Protein AF-A0A950Y5W7-F1 (afdb_monomer)

Sequence (518 aa):
MTQTESRRSWIEQNQEYLLAEFARLRHLLSSDVAADLQDAGSVRAAMDAPPAIDQIAAIFGLSDFERELLLLCAGVEMDSALAQLSSDAQRSPKRTCATFGLAIACLADAHWSALTPSRPLRRFCLIDVELGQPLTSAPLRIDERILHYLAGINLVDARLDRFLRRAYVPAFAAEEHKRTSLEIADVLQRCPEEPPLVHLCGNDPEGREDVATFIADSIDKRLFVLRSEDVPAPGPEFERFVIMCEREMLLFSGALLIQCGLEDVNAPVRRMAERLPGVVFLGASEPVKFDRAFLRFDVNKPAAAEQKRLWEEALGPSSGTLNGTLEALAQHFRFSARTIFATGMSAGAVAGEQRVRELWTACRSLARPKLENLAQRIVPRADWSDLVLPDAQLETLRQLTSQVRHRMRVYDTWGFAAKGQRGLGVSALFAGDSGTGKTLAAEVIARDLDLDMYRIDLSSVVSKFIGETEKNLRRVFDAAEEGGVVLLFDEADALFGKRSEVKDSHDRYANIEVSYLL

pLDDT: mean 85.23, std 14.02, range [33.75, 98.25]

Foldseek 3Di:
DDDPPPDDDLLVLLQVLLVLLLLVLLCLLPVPDDPPHPDSVVSQVPHPDGHLLVLVCVLQVNDPLLSNLLSLQLSLVVPVSSLCSCCVSVVHRVGSADALLSSQVRPPPDDPCSPDCPHRCNVLVQWDWAPDDDRRPTGIHGDPQSSCSSSVNNDQPPVCPVFKDWDDADPWAFPVLLVLLVVLLVQCVVPQQFGAEEEEAADDLPSLSNSLNSSQVSVVATEIEGELVNQDDDDPVNSNVLSSQLNSVSSGSHEYEHGYDADDRDPSNLVSSQPHGGHYYYYYHDDDDHPTGYDYDYGYQDALVRQLVLLCVLLDPQCVLCSLLSSVLSLQAGDGSVLSNVLNPVLNPDDDPVSSVSSVVSRLVVLDFPLPVQWDWDQQDAAPVNDDDPPVVVVVLVVLLVCSSCLCCVCPVVVVCVVDVPDSDRDDDDDDDPPNCSVVSLSNSCVVSVAIEIEGDPVVLDDPDPPSNLVSVCSVVVSCSNNSHHYHYDPCCQQQPDQDDDPDPVSVSSVVSNVSVD

Mean predicted aligned error: 10.18 Å

Nearest PDB structures (foldseek):
  6pek-assembly1_E  TM=7.280E-01  e=1.478E-03  Homo sapiens
  5ln3-assembly1_H  TM=6.001E-01  e=1.076E-03  Homo sapiens
  6hec-assembly1_I  TM=5.083E-01  e=9.397E-04  Archaeoglobus fulgidus DSM 4304
  8xqx-assembly1_C  TM=3.797E-01  e=3.031E-04  Chlamydomonas reinhardtii
  5ln3-assembly1_M  TM=5.423E-01  e=7.538E-03  Homo sapiens

Secondary structure (DSSP, 8-state):
---------HHHHHHHHHHHHHHHHHHHH-TTS------HHHHHHT-SS--HHHHHHHHHT--HHHHHHHHHHHHHHH-HHHHHHHHHHTT-TT--SEEHHHHHHHSTT--GGGGSTTSHHHHTTSEEEPTTS-TTTSEEEE-HHHHHHHTT-----HHHHTTEEEP---SS--HHHHHHHHHHHHHHHH-SSSPPEEEEESS-HHHHHHHHHHHHHHTT-EEEEEEGGGSPPTTHHHHHHHHHHHHHHHHSSEEEEEE--SSPPPHHHHHHHHH--SEEEEEESS----SS-EEEEE-PPPPHHHHHHHHHHHHGGGGGG-HHHHHHHHHH----HHHHHHHHHHGGG--THHHHHHHHHHHHHHS----TTTEEEE-----TTT----HHHHHHHHHHHHHHHTHHIIIIIT--GGG-SS--S------SSTTSSHHHHHHHHHHHTT--EEEE-HHHHS-SSTTHHHHHHHHHHHHHHHHTPEEE-TTGGGTS-------SHHHHHHHHHTTT--

Solvent-accessible surface area (backbone atoms only — not comparable to full-atom values): 29289 Å² total; per-residue (Å²): 137,89,83,80,78,80,80,75,52,71,50,58,55,30,45,54,34,50,52,24,47,42,50,52,53,39,39,69,62,34,85,85,56,77,81,87,62,62,52,41,67,62,50,55,72,70,46,98,62,82,41,48,64,57,46,51,22,63,74,58,66,48,51,71,39,51,42,51,48,51,49,48,25,42,29,28,77,75,32,70,65,42,10,49,41,43,7,59,70,66,75,34,96,85,43,49,50,34,28,51,44,56,44,54,74,69,46,65,83,59,60,83,62,54,76,34,69,84,28,54,44,40,46,52,54,46,35,49,73,49,83,95,50,60,70,49,72,15,46,37,39,51,26,68,62,53,50,35,34,50,66,59,47,85,68,79,52,74,91,46,52,88,52,46,45,78,63,71,74,68,94,61,70,53,66,69,44,55,52,54,16,53,58,52,35,59,56,43,70,75,30,74,90,70,35,51,37,36,36,35,23,28,81,14,68,66,49,37,50,48,25,52,29,48,25,23,53,77,69,76,23,49,29,31,37,32,49,53,87,72,54,54,66,88,50,74,66,26,54,52,50,49,35,51,52,38,44,48,46,70,77,36,76,40,27,40,34,41,38,40,61,88,59,81,87,49,70,56,58,53,54,45,66,69,65,48,66,57,48,36,35,40,31,28,44,62,93,80,88,72,96,56,70,64,47,79,46,82,31,55,48,59,54,47,73,56,38,31,52,49,45,37,60,39,40,42,89,65,27,82,87,34,59,74,56,41,52,48,47,29,69,42,41,61,52,39,50,60,57,43,38,58,52,31,54,70,53,66,85,53,70,70,71,62,31,53,54,50,48,52,51,52,49,52,64,70,28,57,58,86,46,82,79,38,40,47,80,45,82,57,82,45,46,77,88,74,59,88,67,60,68,71,59,52,51,50,54,51,49,54,52,49,51,65,76,43,40,59,54,49,32,57,78,65,44,50,44,82,78,49,87,77,76,86,69,90,84,84,87,83,85,77,66,91,88,75,46,59,69,53,53,53,26,23,51,26,44,75,70,72,35,59,30,30,39,47,34,64,76,63,32,58,54,99,49,90,66,50,28,58,53,43,50,49,54,54,51,56,38,33,64,33,23,40,46,44,80,39,69,72,74,45,64,81,62,67,53,78,82,62,84,71,84,49,78,68,48,52,53,60,52,54,61,47,64,76,82,109

Radius of gyration: 32.51 Å; Cα contacts (8 Å, |Δi|>4): 720; chains: 1; bounding box: 76×82×86 Å

Structure (mmCIF, N/CA/C/O backbone):
data_AF-A0A950Y5W7-F1
#
_entry.id   AF-A0A950Y5W7-F1
#
loop_
_atom_site.group_PDB
_atom_site.id
_atom_site.type_symbol
_atom_site.label_atom_id
_atom_site.label_alt_id
_atom_site.label_comp_id
_atom_site.label_asym_id
_atom_site.label_entity_id
_atom_site.label_seq_id
_atom_site.pdbx_PDB_ins_code
_atom_site.Cartn_x
_atom_site.Cartn_y
_atom_site.Cartn_z
_atom_site.occupancy
_atom_site.B_iso_or_equiv
_atom_site.auth_seq_id
_atom_site.auth_comp_id
_atom_site.auth_asym_id
_atom_site.auth_atom_id
_atom_site.pdbx_PDB_model_num
ATOM 1 N N . MET A 1 1 ? 25.037 -44.811 -20.186 1.00 34.22 1 MET A N 1
ATOM 2 C CA . MET A 1 1 ? 24.999 -43.724 -21.182 1.00 34.22 1 MET A CA 1
ATOM 3 C C . MET A 1 1 ? 24.360 -42.528 -20.515 1.00 34.22 1 MET A C 1
ATOM 5 O O . MET A 1 1 ? 23.209 -42.586 -20.116 1.00 34.22 1 MET A O 1
ATOM 9 N N . THR A 1 2 ? 25.202 -41.540 -20.264 1.00 34.84 2 THR A N 1
ATOM 10 C CA . THR A 1 2 ? 24.980 -40.262 -19.590 1.00 34.84 2 THR A CA 1
ATOM 11 C C . THR A 1 2 ? 24.225 -39.288 -20.489 1.00 34.84 2 THR A C 1
ATOM 13 O O . THR A 1 2 ? 24.731 -38.981 -21.560 1.00 34.84 2 THR A O 1
ATOM 16 N N . GLN A 1 3 ? 23.090 -38.762 -20.031 1.00 33.75 3 GLN A N 1
ATOM 17 C CA . GLN A 1 3 ? 22.538 -37.475 -20.470 1.00 33.75 3 GLN A CA 1
ATOM 18 C C . GLN A 1 3 ? 21.740 -36.883 -19.302 1.00 33.75 3 GLN A C 1
ATOM 20 O O . GLN A 1 3 ? 20.530 -37.043 -19.191 1.00 33.75 3 GLN A O 1
ATOM 25 N N . THR A 1 4 ? 22.460 -36.231 -18.394 1.00 35.94 4 THR A N 1
ATOM 26 C CA . THR A 1 4 ? 21.892 -35.191 -17.536 1.00 35.94 4 THR A CA 1
ATOM 27 C C . THR A 1 4 ? 22.502 -33.897 -18.054 1.00 35.94 4 THR A C 1
ATOM 29 O O . THR A 1 4 ? 23.553 -33.468 -17.584 1.00 35.94 4 THR A O 1
ATOM 32 N N . GLU A 1 5 ? 21.931 -33.346 -19.125 1.00 41.50 5 GLU A N 1
ATOM 33 C CA . GLU A 1 5 ? 22.276 -31.996 -19.566 1.00 41.50 5 GLU A CA 1
ATOM 34 C C . GLU A 1 5 ? 21.903 -31.033 -18.435 1.00 41.50 5 GLU A C 1
ATOM 36 O O . GLU A 1 5 ? 20.742 -30.916 -18.042 1.00 41.50 5 GLU A O 1
ATOM 41 N N . SER A 1 6 ? 22.919 -30.397 -17.854 1.00 46.12 6 SER A N 1
ATOM 42 C CA . SER A 1 6 ? 22.760 -29.327 -16.876 1.00 46.12 6 SER A CA 1
ATOM 43 C C . SER A 1 6 ? 22.034 -28.168 -17.556 1.00 46.12 6 SER A C 1
ATOM 45 O O . SER A 1 6 ? 22.635 -27.437 -18.342 1.00 46.12 6 SER A O 1
ATOM 47 N N . ARG A 1 7 ? 20.731 -28.023 -17.299 1.00 54.97 7 ARG A N 1
ATOM 48 C CA . ARG A 1 7 ? 19.906 -26.948 -17.860 1.00 54.97 7 ARG A CA 1
ATOM 49 C C . ARG A 1 7 ? 20.434 -25.611 -17.324 1.00 54.97 7 ARG A C 1
ATOM 51 O O . ARG A 1 7 ? 20.326 -25.354 -16.127 1.00 54.97 7 ARG A O 1
ATOM 58 N N . ARG A 1 8 ? 21.069 -24.809 -18.187 1.00 73.75 8 ARG A N 1
ATOM 59 C CA . ARG A 1 8 ? 21.625 -23.487 -17.836 1.00 73.75 8 ARG A CA 1
ATOM 60 C C . ARG A 1 8 ? 20.525 -22.574 -17.307 1.00 73.75 8 ARG A C 1
ATOM 62 O O . ARG A 1 8 ? 19.410 -22.600 -17.831 1.00 73.75 8 ARG A O 1
ATOM 69 N N . SER A 1 9 ? 20.835 -21.760 -16.302 1.00 88.44 9 SER A N 1
ATOM 70 C CA . SER A 1 9 ? 19.876 -20.781 -15.786 1.00 88.44 9 SER A CA 1
ATOM 71 C C . SER A 1 9 ? 19.613 -19.683 -16.824 1.00 88.44 9 SER A C 1
ATOM 73 O O . SER A 1 9 ? 20.486 -19.359 -17.629 1.00 88.44 9 SER A O 1
ATOM 75 N N . TRP A 1 10 ? 18.425 -19.068 -16.800 1.00 92.38 10 TRP A N 1
ATOM 76 C CA . TRP A 1 10 ? 18.116 -17.943 -17.696 1.00 92.38 10 TRP A CA 1
ATOM 77 C C . TRP A 1 10 ? 19.123 -16.789 -17.551 1.00 92.38 10 TRP A C 1
ATOM 79 O O . TRP A 1 10 ? 19.454 -16.140 -18.536 1.00 92.38 10 TRP A O 1
ATOM 89 N N . ILE A 1 11 ? 19.654 -16.564 -16.342 1.00 91.88 11 ILE A N 1
ATOM 90 C CA . ILE A 1 11 ? 20.643 -15.509 -16.073 1.00 91.88 11 ILE A CA 1
ATOM 91 C C . ILE A 1 11 ? 21.934 -15.761 -16.859 1.00 91.88 11 ILE A C 1
ATOM 93 O O . ILE A 1 11 ? 22.434 -14.843 -17.502 1.00 91.88 11 ILE A O 1
ATOM 97 N N . GLU A 1 12 ? 22.442 -16.996 -16.855 1.00 91.94 12 GLU A N 1
ATOM 98 C CA . GLU A 1 12 ? 23.641 -17.370 -17.620 1.00 91.94 12 GLU A CA 1
ATOM 99 C C . GLU A 1 12 ? 23.409 -17.182 -19.123 1.00 91.94 12 GLU A C 1
ATOM 101 O O . GLU A 1 12 ? 24.222 -16.556 -19.797 1.00 91.94 12 GLU A O 1
ATOM 106 N N . GLN A 1 13 ? 22.262 -17.643 -19.634 1.00 93.56 13 GLN A N 1
ATOM 107 C CA . GLN A 1 13 ? 21.895 -17.479 -21.045 1.00 93.56 13 GLN A CA 1
ATOM 108 C C . GLN A 1 13 ? 21.774 -15.996 -21.440 1.00 93.56 13 GLN A C 1
ATOM 110 O O . GLN A 1 13 ? 22.238 -15.587 -22.502 1.00 93.56 13 GLN A O 1
ATOM 115 N N . ASN A 1 14 ? 21.180 -15.168 -20.575 1.00 95.00 14 ASN A N 1
ATOM 116 C CA . ASN A 1 14 ? 21.052 -13.729 -20.786 1.00 95.00 14 ASN A CA 1
ATOM 117 C C . ASN A 1 14 ? 22.419 -13.024 -20.808 1.00 95.00 14 ASN A C 1
ATOM 119 O O . ASN A 1 14 ? 22.639 -12.144 -21.637 1.00 95.00 14 ASN A O 1
ATOM 123 N N . GLN A 1 15 ? 23.343 -13.415 -19.927 1.00 93.81 15 GLN A N 1
ATOM 124 C CA . GLN A 1 15 ? 24.699 -12.861 -19.896 1.00 93.81 15 GLN A CA 1
ATOM 125 C C . GLN A 1 15 ? 25.516 -13.274 -21.127 1.00 93.81 15 GLN A C 1
ATOM 127 O O . GLN A 1 15 ? 26.202 -12.432 -21.703 1.00 93.81 15 GLN A O 1
ATOM 132 N N . GLU A 1 16 ? 25.403 -14.527 -21.577 1.00 93.12 16 GLU A N 1
ATOM 133 C CA . GLU A 1 16 ? 26.012 -14.987 -22.834 1.00 93.12 16 GLU A CA 1
ATOM 134 C C . GLU A 1 16 ? 25.481 -14.193 -24.036 1.00 93.12 16 GLU A C 1
ATOM 136 O O . GLU A 1 16 ? 26.263 -13.716 -24.860 1.00 93.12 16 GLU A O 1
ATOM 141 N N . TYR A 1 17 ? 24.163 -13.979 -24.103 1.00 95.25 17 TYR A N 1
ATOM 142 C CA . TYR A 1 17 ? 23.553 -13.168 -25.154 1.00 95.25 17 TYR A CA 1
ATOM 143 C C . TYR A 1 17 ? 24.045 -11.713 -25.129 1.00 95.25 17 TYR A C 1
ATOM 145 O O . TYR A 1 17 ? 24.392 -11.158 -26.171 1.00 95.25 17 TYR A O 1
ATOM 153 N N . LEU A 1 18 ? 24.145 -11.106 -23.944 1.00 95.06 18 LEU A N 1
ATOM 154 C CA . LEU A 1 18 ? 24.645 -9.739 -23.794 1.00 95.06 18 LEU A CA 1
ATOM 155 C C . LEU A 1 18 ? 26.104 -9.603 -24.267 1.00 95.06 18 LEU A C 1
ATOM 157 O O . LEU A 1 18 ? 26.442 -8.638 -24.951 1.00 95.06 18 LEU A O 1
ATOM 161 N N . LEU A 1 19 ? 26.958 -10.588 -23.969 1.00 94.44 19 LEU A N 1
ATOM 162 C CA . LEU A 1 19 ? 28.344 -10.618 -24.451 1.00 94.44 19 LEU A CA 1
ATOM 163 C C . LEU A 1 19 ? 28.425 -10.764 -25.979 1.00 94.44 19 LEU A C 1
ATOM 165 O O . LEU A 1 19 ? 29.269 -10.119 -26.607 1.00 94.44 19 LEU A O 1
ATOM 169 N N . ALA A 1 20 ? 27.543 -11.563 -26.586 1.00 93.88 20 ALA A N 1
ATOM 170 C CA . ALA A 1 20 ? 27.450 -11.685 -28.041 1.00 93.88 20 ALA A CA 1
ATOM 171 C C . ALA A 1 20 ? 27.023 -10.358 -28.701 1.00 93.88 20 ALA A C 1
ATOM 173 O O . ALA A 1 20 ? 27.614 -9.944 -29.702 1.00 93.88 20 ALA A O 1
ATOM 174 N N . GLU A 1 21 ? 26.067 -9.637 -28.107 1.00 95.44 21 GLU A N 1
ATOM 175 C CA . GLU A 1 21 ? 25.668 -8.296 -28.558 1.00 95.44 21 GLU A CA 1
ATOM 176 C C . GLU A 1 21 ? 26.811 -7.276 -28.432 1.00 95.44 21 GLU A C 1
ATOM 178 O O . GLU A 1 21 ? 27.061 -6.503 -29.360 1.00 95.44 21 GLU A O 1
ATOM 183 N N . PHE A 1 22 ? 27.583 -7.302 -27.341 1.00 94.75 22 PHE A N 1
ATOM 184 C CA . PHE A 1 22 ? 28.765 -6.441 -27.209 1.00 94.75 22 PHE A CA 1
ATOM 185 C C . PHE A 1 22 ? 29.844 -6.784 -28.238 1.00 94.75 22 PHE A C 1
ATOM 187 O O . PHE A 1 22 ? 30.465 -5.884 -28.805 1.00 94.75 22 PHE A O 1
ATOM 194 N N . ALA A 1 23 ? 30.053 -8.065 -28.548 1.00 92.12 23 ALA A N 1
ATOM 195 C CA . ALA A 1 23 ? 30.960 -8.474 -29.616 1.00 92.12 23 ALA A CA 1
ATOM 196 C C . ALA A 1 23 ? 30.506 -7.951 -30.993 1.00 92.12 23 ALA A C 1
ATOM 198 O O . ALA A 1 23 ? 31.334 -7.426 -31.743 1.00 92.12 23 ALA A O 1
ATOM 199 N N . ARG A 1 24 ? 29.199 -7.992 -31.288 1.00 92.62 24 ARG A N 1
ATOM 200 C CA . ARG A 1 24 ? 28.619 -7.397 -32.504 1.00 92.62 24 ARG A CA 1
ATOM 201 C C . ARG A 1 24 ? 28.854 -5.884 -32.567 1.00 92.62 24 ARG A C 1
ATOM 203 O O . ARG A 1 24 ? 29.289 -5.383 -33.603 1.00 92.62 24 ARG A O 1
ATOM 210 N N . LEU A 1 25 ? 28.631 -5.159 -31.469 1.00 93.31 25 LEU A N 1
ATOM 211 C CA . LEU A 1 25 ? 28.876 -3.712 -31.406 1.00 93.31 25 LEU A CA 1
ATOM 212 C C . LEU A 1 25 ? 30.362 -3.357 -31.568 1.00 93.31 25 LEU A C 1
ATOM 214 O O . LEU A 1 25 ? 30.681 -2.377 -32.241 1.00 93.31 25 LEU A O 1
ATOM 218 N N . ARG A 1 26 ? 31.287 -4.159 -31.022 1.00 91.75 26 ARG A N 1
ATOM 219 C CA . ARG A 1 26 ? 32.734 -3.963 -31.239 1.00 91.75 26 ARG A CA 1
ATOM 220 C C . ARG A 1 26 ? 33.094 -4.078 -32.719 1.00 91.75 26 ARG A C 1
ATOM 222 O O . ARG A 1 26 ? 33.816 -3.223 -33.224 1.00 91.75 26 ARG A O 1
ATOM 229 N N . HIS A 1 27 ? 32.550 -5.080 -33.411 1.00 89.25 27 HIS A N 1
ATOM 230 C CA . HIS A 1 27 ? 32.759 -5.256 -34.850 1.00 89.25 27 HIS A CA 1
ATOM 231 C C . HIS A 1 27 ? 32.175 -4.096 -35.674 1.00 89.25 27 HIS A C 1
ATOM 233 O O . HIS A 1 27 ? 32.778 -3.657 -36.651 1.00 89.25 27 HIS A O 1
ATOM 239 N N . LEU A 1 28 ? 31.033 -3.548 -35.250 1.00 89.56 28 LEU A N 1
ATOM 240 C CA . LEU A 1 28 ? 30.421 -2.378 -35.883 1.00 89.56 28 LEU A CA 1
ATOM 241 C C . LEU A 1 28 ? 31.277 -1.106 -35.734 1.00 89.56 28 LEU A C 1
ATOM 243 O O . LEU A 1 28 ? 31.319 -0.284 -36.646 1.00 89.56 28 LEU A O 1
ATOM 247 N N . LEU A 1 29 ? 31.965 -0.941 -34.598 1.00 87.88 29 LEU A N 1
ATOM 248 C CA . LEU A 1 29 ? 32.850 0.203 -34.342 1.00 87.88 29 LEU A CA 1
ATOM 249 C C . LEU A 1 29 ? 34.253 0.039 -34.948 1.00 87.88 29 LEU A C 1
ATOM 251 O O . LEU A 1 29 ? 34.917 1.042 -35.212 1.00 87.88 29 LEU A O 1
ATOM 255 N N . SER A 1 30 ? 34.716 -1.195 -35.167 1.00 84.25 30 SER A N 1
ATOM 256 C CA . SER A 1 30 ? 35.995 -1.486 -35.817 1.00 84.25 30 SER A CA 1
ATOM 257 C C . SER A 1 30 ? 35.957 -2.806 -36.586 1.00 84.25 30 SER A C 1
ATOM 259 O O . SER A 1 30 ? 35.820 -3.886 -36.006 1.00 84.25 30 SER A O 1
ATOM 261 N N . SER A 1 31 ? 36.171 -2.717 -37.900 1.00 68.06 31 SER A N 1
ATOM 262 C CA . SER A 1 31 ? 36.231 -3.860 -38.818 1.00 68.06 31 SER A CA 1
ATOM 263 C C . SER A 1 31 ? 37.444 -4.775 -38.605 1.00 68.06 31 SER A C 1
ATOM 265 O O . SER A 1 31 ? 37.458 -5.884 -39.133 1.00 68.06 31 SER A O 1
ATOM 267 N N . ASP A 1 32 ? 38.450 -4.324 -37.846 1.00 63.53 32 ASP A N 1
ATOM 268 C CA . ASP A 1 32 ? 39.719 -5.039 -37.635 1.00 63.53 32 ASP A CA 1
ATOM 269 C C . ASP A 1 32 ? 39.661 -6.047 -36.472 1.00 63.53 32 ASP A C 1
ATOM 271 O O . ASP A 1 32 ? 40.600 -6.817 -36.255 1.00 63.53 32 ASP A O 1
ATOM 275 N N . VAL A 1 33 ? 38.562 -6.070 -35.710 1.00 63.50 33 VAL A N 1
ATOM 276 C CA . VAL A 1 33 ? 38.356 -7.041 -34.628 1.00 63.50 33 VAL A CA 1
ATOM 277 C C . VAL A 1 33 ? 37.892 -8.367 -35.235 1.00 63.50 33 VAL A C 1
ATOM 279 O O . VAL A 1 33 ? 36.790 -8.458 -35.780 1.00 63.50 33 VAL A O 1
ATOM 282 N N . ALA A 1 34 ? 38.748 -9.393 -35.148 1.00 56.88 34 ALA A N 1
ATOM 283 C CA . ALA A 1 34 ? 38.454 -10.741 -35.626 1.00 56.88 34 ALA A CA 1
ATOM 284 C C . ALA A 1 34 ? 37.173 -11.294 -34.980 1.00 56.88 34 ALA A C 1
ATOM 286 O O . ALA A 1 34 ? 36.956 -11.165 -33.774 1.00 56.88 34 ALA A O 1
ATOM 287 N N . ALA A 1 35 ? 36.334 -11.916 -35.806 1.00 53.25 35 ALA A N 1
ATOM 288 C CA . ALA A 1 35 ? 35.046 -12.457 -35.416 1.00 53.25 35 ALA A CA 1
ATOM 289 C C . ALA A 1 35 ? 35.183 -13.763 -34.613 1.00 53.25 35 ALA A C 1
ATOM 291 O O . ALA A 1 35 ? 34.816 -14.826 -35.103 1.00 53.25 35 ALA A O 1
ATOM 292 N N . ASP A 1 36 ? 35.609 -13.692 -33.351 1.00 53.88 36 ASP A N 1
ATOM 293 C CA . ASP A 1 36 ? 35.209 -14.693 -32.344 1.00 53.88 36 ASP A CA 1
ATOM 294 C C . ASP A 1 36 ? 33.737 -14.438 -31.951 1.00 53.88 36 ASP A C 1
ATOM 296 O O . ASP A 1 36 ? 33.378 -14.253 -30.788 1.00 53.88 36 ASP A O 1
ATOM 300 N N . LEU A 1 37 ? 32.872 -14.328 -32.965 1.00 59.94 37 LEU A N 1
ATOM 301 C CA . LEU A 1 37 ? 31.456 -14.040 -32.819 1.00 59.94 37 LEU A CA 1
ATOM 302 C C . LEU A 1 37 ? 30.743 -15.372 -32.620 1.00 59.94 37 LEU A C 1
ATOM 304 O O . LEU A 1 37 ? 30.483 -16.105 -33.575 1.00 59.94 37 LEU A O 1
ATOM 308 N N . GLN A 1 38 ? 30.369 -15.671 -31.380 1.00 66.19 38 GLN A N 1
ATOM 309 C CA . GLN A 1 38 ? 29.115 -16.394 -31.216 1.00 66.19 38 GLN A CA 1
ATOM 310 C C . GLN A 1 38 ? 28.025 -15.507 -31.821 1.00 66.19 38 GLN A C 1
ATOM 312 O O . GLN A 1 38 ? 27.860 -14.359 -31.411 1.00 66.19 38 GLN A O 1
ATOM 317 N N . ASP A 1 39 ? 27.348 -16.008 -32.853 1.00 81.19 39 ASP A N 1
ATOM 318 C CA . ASP A 1 39 ? 26.280 -15.269 -33.513 1.00 81.19 39 ASP A CA 1
ATOM 319 C C . ASP A 1 39 ? 25.173 -14.969 -32.496 1.00 81.19 39 ASP A C 1
ATOM 321 O O . ASP A 1 39 ? 24.537 -15.888 -31.973 1.00 81.19 39 ASP A O 1
ATOM 325 N N . ALA A 1 40 ? 24.950 -13.683 -32.208 1.00 83.12 40 ALA A N 1
ATOM 326 C CA . ALA A 1 40 ? 23.931 -13.247 -31.262 1.00 83.12 40 ALA A CA 1
ATOM 327 C C . ALA A 1 40 ? 22.546 -13.785 -31.660 1.00 83.12 40 ALA A C 1
ATOM 329 O O . ALA A 1 40 ? 21.772 -14.175 -30.787 1.00 83.12 40 ALA A O 1
ATOM 330 N N . GLY A 1 41 ? 22.263 -13.911 -32.965 1.00 84.81 41 GLY A N 1
ATOM 331 C CA . GLY A 1 41 ? 21.036 -14.532 -33.470 1.00 84.81 41 GLY A CA 1
ATOM 332 C C . GLY A 1 41 ? 20.903 -15.998 -33.051 1.00 84.81 41 GLY A C 1
ATOM 333 O O . GLY A 1 41 ? 19.872 -16.401 -32.509 1.00 84.81 41 GLY A O 1
ATOM 334 N N . SER A 1 42 ? 21.963 -16.789 -33.226 1.00 86.31 42 SER A N 1
ATOM 335 C CA . SER A 1 42 ? 22.021 -18.177 -32.757 1.00 86.31 42 SER A CA 1
ATOM 336 C C . SER A 1 42 ? 21.902 -18.301 -31.236 1.00 86.31 42 SER A C 1
ATOM 338 O O . SER A 1 42 ? 21.213 -19.207 -30.767 1.00 86.31 42 SER A O 1
ATOM 340 N N . VAL A 1 43 ? 22.552 -17.427 -30.458 1.00 88.19 43 VAL A N 1
ATOM 341 C CA . VAL A 1 43 ? 22.448 -17.443 -28.986 1.00 88.19 43 VAL A CA 1
ATOM 342 C C . VAL A 1 43 ? 21.019 -17.108 -28.563 1.00 88.19 43 VAL A C 1
ATOM 344 O O . VAL A 1 43 ? 20.432 -17.833 -27.764 1.00 88.19 43 VAL A O 1
ATOM 347 N N . ARG A 1 44 ? 20.412 -16.080 -29.169 1.00 90.12 44 ARG A N 1
ATOM 348 C CA . ARG A 1 44 ? 19.020 -15.685 -28.923 1.00 90.12 44 ARG A CA 1
ATOM 349 C C . ARG A 1 44 ? 18.035 -16.813 -29.202 1.00 90.12 44 ARG A C 1
ATOM 351 O O . ARG A 1 44 ? 17.112 -17.008 -28.411 1.00 90.12 44 ARG A O 1
ATOM 358 N N . ALA A 1 45 ? 18.218 -17.520 -30.319 1.00 89.12 45 ALA A N 1
ATOM 359 C CA . ALA A 1 45 ? 17.354 -18.617 -30.752 1.00 89.12 45 ALA A CA 1
ATOM 360 C C . ALA A 1 45 ? 17.425 -19.841 -29.825 1.00 89.12 45 ALA A C 1
ATOM 362 O O . ALA A 1 45 ? 16.481 -20.626 -29.782 1.00 89.12 45 ALA A O 1
ATOM 363 N N . ALA A 1 46 ? 18.522 -19.994 -29.078 1.00 88.44 46 ALA A N 1
ATOM 364 C CA . ALA A 1 46 ? 18.701 -21.062 -28.101 1.00 88.44 46 ALA A CA 1
ATOM 365 C C . ALA A 1 46 ? 18.107 -20.742 -26.713 1.00 88.44 46 ALA A C 1
ATOM 367 O O . ALA A 1 46 ? 18.083 -21.625 -25.857 1.00 88.44 46 ALA A O 1
ATOM 368 N N . MET A 1 47 ? 17.646 -19.507 -26.465 1.00 91.69 47 MET A N 1
ATOM 369 C CA . MET A 1 47 ? 17.081 -19.107 -25.170 1.00 91.69 47 MET A CA 1
ATOM 370 C C . MET A 1 47 ? 15.603 -19.489 -25.038 1.00 91.69 47 MET A C 1
ATOM 372 O O . MET A 1 47 ? 14.789 -19.166 -25.903 1.00 91.69 47 MET A O 1
ATOM 376 N N . ASP A 1 48 ? 15.238 -20.057 -23.886 1.00 88.19 48 ASP A N 1
ATOM 377 C CA . ASP A 1 48 ? 13.851 -20.439 -23.564 1.00 88.19 48 ASP A CA 1
ATOM 378 C C . ASP A 1 48 ? 12.926 -19.222 -23.333 1.00 88.19 48 ASP A C 1
ATOM 380 O O . ASP A 1 48 ? 11.708 -19.316 -23.486 1.00 88.19 48 ASP A O 1
ATOM 384 N N . ALA A 1 49 ? 13.485 -18.068 -22.954 1.00 91.19 49 ALA A N 1
ATOM 385 C CA . ALA A 1 49 ? 12.745 -16.833 -22.696 1.00 91.19 49 ALA A CA 1
ATOM 386 C C . ALA A 1 49 ? 13.488 -15.614 -23.269 1.00 91.19 49 ALA A C 1
ATOM 388 O O . ALA A 1 49 ? 14.703 -15.682 -23.472 1.00 91.19 49 ALA A O 1
ATOM 389 N N . PRO A 1 50 ? 12.798 -14.487 -23.532 1.00 94.31 50 PRO A N 1
ATOM 390 C CA . PRO A 1 50 ? 13.449 -13.292 -24.055 1.00 94.31 50 PRO A CA 1
ATOM 391 C C . PRO A 1 50 ? 14.587 -12.790 -23.151 1.00 94.31 50 PRO A C 1
ATOM 393 O O . PRO A 1 50 ? 14.433 -12.824 -21.929 1.00 94.31 50 PRO A O 1
ATOM 396 N N . PRO A 1 51 ? 15.721 -12.324 -23.704 1.00 95.69 51 PRO A N 1
ATOM 397 C CA . PRO A 1 51 ? 16.772 -11.673 -22.935 1.00 95.69 51 PRO A CA 1
ATOM 398 C C . PRO A 1 51 ? 16.289 -10.320 -22.412 1.00 95.69 51 PRO A C 1
ATOM 400 O O . PRO A 1 51 ? 15.355 -9.719 -22.945 1.00 95.69 51 PRO A O 1
ATOM 403 N N . ALA A 1 52 ? 16.954 -9.816 -21.379 1.00 95.88 52 ALA A N 1
ATOM 404 C CA . ALA A 1 52 ? 16.574 -8.603 -20.664 1.00 95.88 52 ALA A CA 1
ATOM 405 C C . ALA A 1 52 ? 16.439 -7.375 -21.582 1.00 95.88 52 ALA A C 1
ATOM 407 O O . ALA A 1 52 ? 15.508 -6.590 -21.418 1.00 95.88 52 ALA A O 1
ATOM 408 N N . ILE A 1 53 ? 17.321 -7.220 -22.575 1.00 97.31 53 ILE A N 1
ATOM 409 C CA . ILE A 1 53 ? 17.245 -6.101 -23.525 1.00 97.31 53 ILE A CA 1
ATOM 410 C C . ILE A 1 53 ? 15.977 -6.151 -24.387 1.00 97.31 53 ILE A C 1
ATOM 412 O O . ILE A 1 53 ? 15.338 -5.121 -24.596 1.00 97.31 53 ILE A O 1
ATOM 416 N N . ASP A 1 54 ? 15.577 -7.340 -24.838 1.00 96.31 54 ASP A N 1
ATOM 417 C CA . ASP A 1 54 ? 14.364 -7.520 -25.636 1.00 96.31 54 ASP A CA 1
ATOM 418 C C . ASP A 1 54 ? 13.115 -7.329 -24.767 1.00 96.31 54 ASP A C 1
ATOM 420 O O . ASP A 1 54 ? 12.127 -6.763 -25.229 1.00 96.31 54 ASP A O 1
ATOM 424 N N . GLN A 1 55 ? 13.168 -7.744 -23.494 1.00 95.62 55 GLN A N 1
ATOM 425 C CA . GLN A 1 55 ? 12.102 -7.465 -22.527 1.00 95.62 55 GLN A CA 1
ATOM 426 C C . GLN A 1 55 ? 11.927 -5.956 -22.323 1.00 95.62 55 GLN A C 1
ATOM 428 O O . GLN A 1 55 ? 10.811 -5.463 -22.444 1.00 95.62 55 GLN A O 1
ATOM 433 N N . ILE A 1 56 ? 13.010 -5.204 -22.087 1.00 96.94 56 ILE A N 1
ATOM 434 C CA . ILE A 1 56 ? 12.956 -3.736 -21.978 1.00 96.94 56 ILE A CA 1
ATOM 435 C C . ILE A 1 56 ? 12.386 -3.125 -23.261 1.00 96.94 56 ILE A C 1
ATOM 437 O O . ILE A 1 56 ? 11.516 -2.256 -23.190 1.00 96.94 56 ILE A O 1
ATOM 441 N N . ALA A 1 57 ? 12.853 -3.578 -24.428 1.00 97.62 57 ALA A N 1
ATOM 442 C CA . ALA A 1 57 ? 12.373 -3.068 -25.705 1.00 97.62 57 ALA A CA 1
ATOM 443 C C . ALA A 1 57 ? 10.861 -3.271 -25.870 1.00 97.62 57 ALA A C 1
ATOM 445 O O . ALA A 1 57 ? 10.157 -2.329 -26.229 1.00 97.62 57 ALA A O 1
ATOM 446 N N . ALA A 1 58 ? 10.356 -4.458 -25.528 1.00 96.50 58 ALA A N 1
ATOM 447 C CA . ALA A 1 58 ? 8.932 -4.763 -25.574 1.00 96.50 58 ALA A CA 1
ATOM 448 C C . ALA A 1 58 ? 8.123 -3.950 -24.548 1.00 96.50 58 ALA A C 1
ATOM 450 O O . ALA A 1 58 ? 7.126 -3.332 -24.911 1.00 96.50 58 ALA A O 1
ATOM 451 N N . ILE A 1 59 ? 8.572 -3.904 -23.288 1.00 94.50 59 ILE A N 1
ATOM 452 C CA . ILE A 1 59 ? 7.881 -3.222 -22.181 1.00 94.50 59 ILE A CA 1
ATOM 453 C C . ILE A 1 59 ? 7.707 -1.726 -22.462 1.00 94.50 59 ILE A C 1
ATOM 455 O O . ILE A 1 59 ? 6.640 -1.166 -22.222 1.00 94.50 59 ILE A O 1
ATOM 459 N N . PHE A 1 60 ? 8.751 -1.068 -22.969 1.00 96.06 60 PHE A N 1
ATOM 460 C CA . PHE A 1 60 ? 8.749 0.381 -23.184 1.00 96.06 60 PHE A CA 1
ATOM 461 C C . PHE A 1 60 ? 8.458 0.792 -24.631 1.00 96.06 60 PHE A C 1
ATOM 463 O O . PHE A 1 60 ? 8.477 1.988 -24.933 1.00 96.06 60 PHE A O 1
ATOM 470 N N . GLY A 1 61 ? 8.203 -0.170 -25.524 1.00 96.50 61 GLY A N 1
ATOM 471 C CA . GLY A 1 61 ? 7.971 0.085 -26.946 1.00 96.50 61 GLY A CA 1
ATOM 472 C C . GLY A 1 61 ? 9.157 0.780 -27.618 1.00 96.50 61 GLY A C 1
ATOM 473 O O . GLY A 1 61 ? 8.976 1.774 -28.326 1.00 96.50 61 GLY A O 1
ATOM 474 N N . LEU A 1 62 ? 10.378 0.311 -27.344 1.00 98.12 62 LEU A N 1
ATOM 475 C CA . LEU A 1 62 ? 11.582 0.851 -27.970 1.00 98.12 62 LEU A CA 1
ATOM 476 C C . LEU A 1 62 ? 11.616 0.469 -29.452 1.00 98.12 62 LEU A C 1
ATOM 478 O O . LEU A 1 62 ? 11.372 -0.678 -29.816 1.00 98.12 62 LEU A O 1
ATOM 482 N N . SER A 1 63 ? 11.966 1.433 -30.300 1.00 97.56 63 SER A N 1
ATOM 483 C CA . SER A 1 63 ? 12.393 1.149 -31.675 1.00 97.56 63 SER A CA 1
ATOM 484 C C . SER A 1 63 ? 13.714 0.376 -31.695 1.00 97.56 63 SER A C 1
ATOM 486 O O . SER A 1 63 ? 14.474 0.419 -30.723 1.00 97.56 63 SER A O 1
ATOM 488 N N . ASP A 1 64 ? 14.035 -0.248 -32.830 1.00 96.94 64 ASP A N 1
ATOM 489 C CA . ASP A 1 64 ? 15.311 -0.949 -33.017 1.00 96.94 64 ASP A CA 1
ATOM 490 C C . ASP A 1 64 ? 16.502 -0.024 -32.730 1.00 96.94 64 ASP A C 1
ATOM 492 O O . ASP A 1 64 ? 17.390 -0.375 -31.957 1.00 96.94 64 ASP A O 1
ATOM 496 N N . PHE A 1 65 ? 16.470 1.218 -33.224 1.00 97.88 65 PHE A N 1
ATOM 497 C CA . PHE A 1 65 ? 17.510 2.206 -32.926 1.00 97.88 65 PHE A CA 1
ATOM 498 C C . PHE A 1 65 ? 17.619 2.542 -31.427 1.00 97.88 65 PHE A C 1
ATOM 500 O O . PHE A 1 65 ? 18.722 2.690 -30.906 1.00 97.88 65 PHE A O 1
ATOM 507 N N . GLU A 1 66 ? 16.504 2.659 -30.701 1.00 98.25 66 GLU A N 1
ATOM 508 C CA . GLU A 1 66 ? 16.532 2.940 -29.257 1.00 98.25 66 GLU A CA 1
ATOM 509 C C . GLU A 1 66 ? 17.047 1.754 -28.436 1.00 98.25 66 GLU A C 1
ATOM 511 O O . GLU A 1 66 ? 17.779 1.958 -27.465 1.00 98.25 66 GLU A O 1
ATOM 516 N N . ARG A 1 67 ? 16.698 0.528 -28.838 1.00 97.69 67 ARG A N 1
ATOM 517 C CA . ARG A 1 67 ? 17.239 -0.710 -28.266 1.00 97.69 67 ARG A CA 1
ATOM 518 C C . ARG A 1 67 ? 18.756 -0.767 -28.451 1.00 97.69 67 ARG A C 1
ATOM 520 O O . ARG A 1 67 ? 19.485 -0.987 -27.486 1.00 97.69 67 ARG A O 1
ATOM 527 N N . GLU A 1 68 ? 19.227 -0.526 -29.672 1.00 97.75 68 GLU A N 1
ATOM 528 C CA . GLU A 1 68 ? 20.652 -0.506 -30.013 1.00 97.75 68 GLU A CA 1
ATOM 529 C C . GLU A 1 68 ? 21.405 0.605 -29.268 1.00 97.75 68 GLU A C 1
ATOM 531 O O . GLU A 1 68 ? 22.509 0.391 -28.769 1.00 97.75 68 GLU A O 1
ATOM 536 N N . LEU A 1 69 ? 20.792 1.782 -29.119 1.00 97.81 69 LEU A N 1
ATOM 537 C CA . LEU A 1 69 ? 21.356 2.886 -28.346 1.00 97.81 69 LEU A CA 1
ATOM 538 C C . LEU A 1 69 ? 21.511 2.531 -26.859 1.00 97.81 69 LEU A C 1
ATOM 540 O O . LEU A 1 69 ? 22.533 2.858 -26.250 1.00 97.81 69 LEU A O 1
ATOM 544 N N . LEU A 1 70 ? 20.524 1.848 -26.274 1.00 98.25 70 LEU A N 1
ATOM 545 C CA . LEU A 1 70 ? 20.607 1.361 -24.898 1.00 98.25 70 LEU A CA 1
ATOM 546 C C . LEU A 1 70 ? 21.708 0.302 -24.737 1.00 98.25 70 LEU A C 1
ATOM 548 O O . LEU A 1 70 ? 22.476 0.382 -23.778 1.00 98.25 70 LEU A O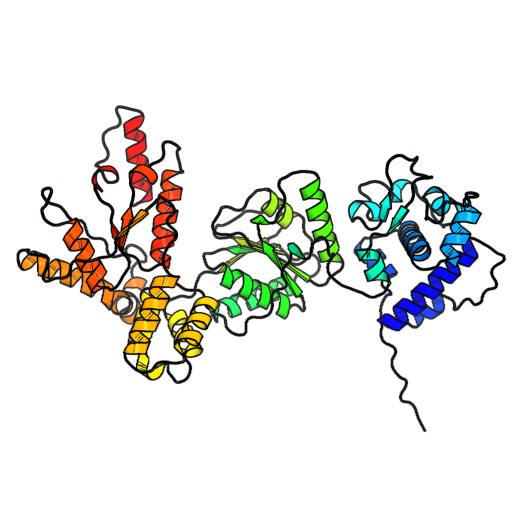 1
ATOM 552 N N . LEU A 1 71 ? 21.840 -0.628 -25.691 1.00 97.62 71 LEU A N 1
ATOM 553 C CA . LEU A 1 71 ? 22.926 -1.616 -25.713 1.00 97.62 71 LEU A CA 1
ATOM 554 C C . LEU A 1 71 ? 24.304 -0.969 -25.841 1.00 97.62 71 LEU A C 1
ATOM 556 O O . LEU A 1 71 ? 25.222 -1.378 -25.137 1.00 97.62 71 LEU A O 1
ATOM 560 N N . LEU A 1 72 ? 24.455 0.052 -26.688 1.00 97.50 72 LEU A N 1
ATOM 561 C CA . LEU A 1 72 ? 25.705 0.801 -26.807 1.00 97.50 72 LEU A CA 1
ATOM 562 C C . LEU A 1 72 ? 26.075 1.477 -25.480 1.00 97.50 72 LEU A C 1
ATOM 564 O O . LEU A 1 72 ? 27.226 1.393 -25.056 1.00 97.50 72 LEU A O 1
ATOM 568 N N . CYS A 1 73 ? 25.110 2.105 -24.798 1.00 97.56 73 CYS A N 1
ATOM 569 C CA . CYS A 1 73 ? 25.355 2.705 -23.484 1.00 97.56 73 CYS A CA 1
ATOM 570 C C . CYS A 1 73 ? 25.731 1.647 -22.434 1.00 97.56 73 CYS A C 1
ATOM 572 O O . CYS A 1 73 ? 26.664 1.866 -21.668 1.00 97.56 73 CYS A O 1
ATOM 574 N N . ALA A 1 74 ? 25.050 0.496 -22.418 1.00 97.56 74 ALA A N 1
ATOM 575 C CA . ALA A 1 74 ? 25.372 -0.611 -21.517 1.00 97.56 74 ALA A CA 1
ATOM 576 C C . ALA A 1 74 ? 26.767 -1.190 -21.785 1.00 97.56 74 ALA A C 1
ATOM 578 O O . ALA A 1 74 ? 27.557 -1.367 -20.863 1.00 97.56 74 ALA A O 1
ATOM 579 N N . GLY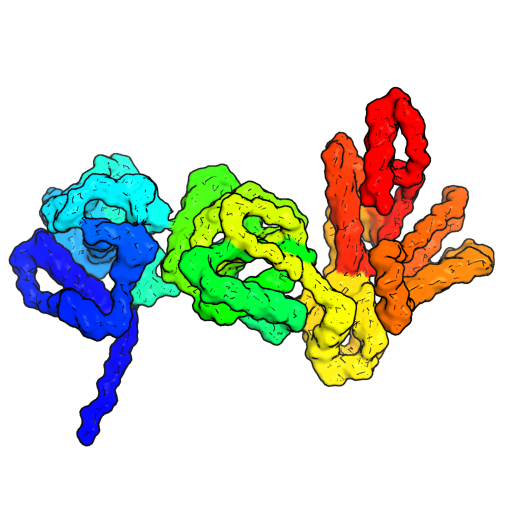 A 1 75 ? 27.092 -1.450 -23.052 1.00 96.50 75 GLY A N 1
ATOM 580 C CA . GLY A 1 75 ? 28.359 -2.056 -23.439 1.00 96.50 75 GLY A CA 1
ATOM 581 C C . GLY A 1 75 ? 29.552 -1.161 -23.136 1.00 96.50 75 GLY A C 1
ATOM 582 O O . GLY A 1 75 ? 30.590 -1.658 -22.731 1.00 96.50 75 GLY A O 1
ATOM 583 N N . VAL A 1 76 ? 29.407 0.158 -23.258 1.00 95.00 76 VAL A N 1
ATOM 584 C CA . VAL A 1 76 ? 30.474 1.097 -22.892 1.00 95.00 76 VAL A CA 1
ATOM 585 C C . VAL A 1 76 ? 30.761 1.099 -21.381 1.00 95.00 76 VAL A C 1
ATOM 587 O O . VAL A 1 76 ? 31.905 1.302 -20.983 1.00 95.00 76 VAL A O 1
ATOM 590 N N . GLU A 1 77 ? 29.761 0.840 -20.537 1.00 94.94 77 GLU A N 1
ATOM 591 C CA . GLU A 1 77 ? 29.941 0.732 -19.079 1.00 94.94 77 GLU A CA 1
ATOM 592 C C . GLU A 1 77 ? 30.437 -0.665 -18.645 1.00 94.94 77 GLU A C 1
ATOM 594 O O . GLU A 1 77 ? 31.142 -0.790 -17.645 1.00 94.94 77 GLU A O 1
ATOM 599 N N . MET A 1 78 ? 30.086 -1.727 -19.383 1.00 94.88 78 MET A N 1
ATOM 600 C CA . MET A 1 78 ? 30.359 -3.125 -19.000 1.00 94.88 78 MET A CA 1
ATOM 601 C C . MET A 1 78 ? 31.554 -3.769 -19.718 1.00 94.88 78 MET A C 1
ATOM 603 O O . MET A 1 78 ? 32.117 -4.737 -19.207 1.00 94.88 78 MET A O 1
ATOM 607 N N . ASP A 1 79 ? 31.945 -3.264 -20.890 1.00 94.12 79 ASP A N 1
ATOM 608 C CA . ASP A 1 79 ? 33.011 -3.803 -21.738 1.00 94.12 79 ASP A CA 1
ATOM 609 C C . ASP A 1 79 ? 34.051 -2.711 -22.041 1.00 94.12 79 ASP A C 1
ATOM 611 O O . ASP A 1 79 ? 33.829 -1.763 -22.800 1.00 94.12 79 ASP A O 1
ATOM 615 N N . SER A 1 80 ? 35.237 -2.857 -21.445 1.00 91.50 80 SER A N 1
ATOM 616 C CA . SER A 1 80 ? 36.321 -1.878 -21.576 1.00 91.50 80 SER A CA 1
ATOM 617 C C . SER A 1 80 ? 36.859 -1.751 -23.005 1.00 91.50 80 SER A C 1
ATOM 619 O O . SER A 1 80 ? 37.341 -0.680 -23.380 1.00 91.50 80 SER A O 1
ATOM 621 N N . ALA A 1 81 ? 36.759 -2.803 -23.825 1.00 91.81 81 ALA A N 1
ATOM 622 C CA . ALA A 1 81 ? 37.160 -2.744 -25.224 1.00 91.81 81 ALA A CA 1
ATOM 623 C C . ALA A 1 81 ? 36.150 -1.929 -26.044 1.00 91.81 81 ALA A C 1
ATOM 625 O O . ALA A 1 81 ? 36.561 -1.108 -26.863 1.00 91.81 81 ALA A O 1
ATOM 626 N N . LEU A 1 82 ? 34.844 -2.081 -25.794 1.00 92.19 82 LEU A N 1
ATOM 627 C CA . LEU A 1 82 ? 33.819 -1.256 -26.439 1.00 92.19 82 LEU A CA 1
ATOM 628 C C . LEU A 1 82 ? 33.935 0.221 -26.030 1.00 92.19 82 LEU A C 1
ATOM 630 O O . LEU A 1 82 ? 33.785 1.108 -26.876 1.00 92.19 82 LEU A O 1
ATOM 634 N N . ALA A 1 83 ? 34.271 0.496 -24.767 1.00 92.19 83 ALA A N 1
ATOM 635 C CA . ALA A 1 83 ? 34.540 1.849 -24.283 1.00 92.19 83 ALA A CA 1
ATOM 636 C C . ALA A 1 83 ? 35.722 2.508 -25.020 1.00 92.19 83 ALA A C 1
ATOM 638 O O . ALA A 1 83 ? 35.638 3.672 -25.429 1.00 92.19 83 ALA A O 1
ATOM 639 N N . GLN A 1 84 ? 36.806 1.756 -25.244 1.00 91.25 84 GLN A N 1
ATOM 640 C CA . GLN A 1 84 ? 37.972 2.236 -25.986 1.00 91.25 84 GLN A CA 1
ATOM 641 C C . GLN A 1 84 ? 37.649 2.467 -27.468 1.00 91.25 84 GLN A C 1
ATOM 643 O O . GLN A 1 84 ? 37.925 3.544 -27.992 1.00 91.25 84 GLN A O 1
ATOM 648 N N . LEU A 1 85 ? 36.982 1.513 -28.124 1.00 91.31 85 LEU A N 1
ATOM 649 C CA . LEU A 1 85 ? 36.570 1.651 -29.526 1.00 91.31 85 LEU A CA 1
ATOM 650 C C . LEU A 1 85 ? 35.621 2.838 -29.737 1.00 91.31 85 LEU A C 1
ATOM 652 O O . LEU A 1 85 ? 35.716 3.541 -30.741 1.00 91.31 85 LEU A O 1
ATOM 656 N N . SER A 1 86 ? 34.747 3.116 -28.768 1.00 90.25 86 SER A N 1
ATOM 657 C CA . SER A 1 86 ? 33.869 4.292 -28.793 1.00 90.25 86 SER A CA 1
ATOM 658 C C . SER A 1 86 ? 34.656 5.604 -28.713 1.00 90.25 86 SER A C 1
ATOM 660 O O . SER A 1 86 ? 34.301 6.575 -29.383 1.00 90.25 86 SER A O 1
ATOM 662 N N . SER A 1 87 ? 35.728 5.646 -27.919 1.00 90.38 87 SER A N 1
ATOM 663 C CA . SER A 1 87 ? 36.646 6.793 -27.817 1.00 90.38 87 SER A CA 1
ATOM 664 C C . SER A 1 87 ? 37.394 7.037 -29.133 1.00 90.38 87 SER A C 1
ATOM 666 O O . SER A 1 87 ? 37.460 8.171 -29.628 1.00 90.38 87 SER A O 1
ATOM 668 N N . ASP A 1 88 ? 37.879 5.955 -29.749 1.00 88.75 88 ASP A N 1
ATOM 669 C CA . ASP A 1 88 ? 38.619 5.983 -31.011 1.00 88.75 88 ASP A CA 1
ATOM 670 C C . ASP A 1 88 ? 37.720 6.426 -32.179 1.00 88.75 88 ASP A C 1
ATOM 672 O O . ASP A 1 88 ? 38.085 7.331 -32.938 1.00 88.75 88 ASP A O 1
ATOM 676 N N . ALA A 1 89 ? 36.499 5.883 -32.272 1.00 87.62 89 ALA A N 1
ATOM 677 C CA . ALA A 1 89 ? 35.503 6.258 -33.280 1.00 87.62 89 ALA A CA 1
ATOM 678 C C . ALA A 1 89 ? 35.093 7.739 -33.183 1.00 87.62 89 ALA A C 1
ATOM 680 O O . ALA A 1 89 ? 34.857 8.403 -34.195 1.00 87.62 89 ALA A O 1
ATOM 681 N N . GLN A 1 90 ? 35.073 8.293 -31.968 1.00 87.25 90 GLN A N 1
ATOM 682 C CA . GLN A 1 90 ? 34.796 9.710 -31.718 1.00 87.25 90 GLN A CA 1
ATOM 683 C C . GLN A 1 90 ? 36.018 10.620 -31.922 1.00 87.25 90 GLN A C 1
ATOM 685 O O . GLN A 1 90 ? 35.892 11.841 -31.797 1.00 87.25 90 GLN A O 1
ATOM 690 N N . ARG A 1 91 ? 37.200 10.057 -32.227 1.00 83.44 91 ARG A N 1
ATOM 691 C CA . ARG A 1 91 ? 38.486 10.772 -32.341 1.00 83.44 91 ARG A CA 1
ATOM 692 C C . ARG A 1 91 ? 38.779 11.649 -31.121 1.00 83.44 91 ARG A C 1
ATOM 694 O O . ARG A 1 91 ? 39.331 12.744 -31.241 1.00 83.44 91 ARG A O 1
ATOM 701 N N . SER A 1 92 ? 38.380 11.182 -29.940 1.00 78.88 92 SER A N 1
ATOM 702 C CA . SER A 1 92 ? 38.485 11.939 -28.697 1.00 78.88 92 SER A CA 1
ATOM 703 C C . SER A 1 92 ? 39.017 11.036 -27.584 1.00 78.88 92 SER A C 1
ATOM 705 O O . SER A 1 92 ? 38.225 10.440 -26.863 1.00 78.88 92 SER A O 1
ATOM 707 N N . PRO A 1 93 ? 40.349 10.959 -27.383 1.00 63.62 93 PRO A N 1
ATOM 708 C CA . PRO A 1 93 ? 40.994 9.931 -26.555 1.00 63.62 93 PRO A CA 1
ATOM 709 C C . PRO A 1 93 ? 40.636 9.971 -25.059 1.00 63.62 93 PRO A C 1
ATOM 711 O O . PRO A 1 93 ? 41.050 9.097 -24.306 1.00 63.62 93 PRO A O 1
ATOM 714 N N . LYS A 1 94 ? 39.888 10.984 -24.605 1.00 72.25 94 LYS A N 1
ATOM 715 C CA . LYS A 1 94 ? 39.396 11.110 -23.223 1.00 72.25 94 LYS A CA 1
ATOM 716 C C . LYS A 1 94 ? 37.913 10.759 -23.070 1.00 72.25 94 LYS A C 1
ATOM 718 O O . LYS A 1 94 ? 37.394 10.853 -21.961 1.00 72.25 94 LYS A O 1
ATOM 723 N N . ARG A 1 95 ? 37.211 10.424 -24.157 1.00 77.62 95 ARG A N 1
ATOM 724 C CA . ARG A 1 95 ? 35.759 10.242 -24.163 1.00 77.62 95 ARG A CA 1
ATOM 725 C C . ARG A 1 95 ? 35.404 8.774 -24.374 1.00 77.62 95 ARG A C 1
ATOM 727 O O . ARG A 1 95 ? 35.032 8.359 -25.462 1.00 77.62 95 ARG A O 1
ATOM 734 N N . THR A 1 96 ? 35.464 8.008 -23.294 1.00 85.50 96 THR A N 1
ATOM 735 C CA . THR A 1 96 ? 35.071 6.592 -23.253 1.00 85.50 96 THR A CA 1
ATOM 736 C C . THR A 1 96 ? 33.573 6.403 -23.011 1.00 85.50 96 THR A C 1
ATOM 738 O O . THR A 1 96 ? 33.189 5.379 -22.476 1.00 85.50 96 THR A O 1
ATOM 741 N N . CYS A 1 97 ? 32.724 7.388 -23.320 1.00 89.75 97 CYS A N 1
ATOM 742 C CA . CYS A 1 97 ? 31.273 7.295 -23.149 1.00 89.75 97 CYS A CA 1
ATOM 743 C C . CYS A 1 97 ? 30.566 7.165 -24.502 1.00 89.75 97 CYS A C 1
ATOM 745 O O . CYS A 1 97 ? 31.065 7.641 -25.530 1.00 89.75 97 CYS A O 1
ATOM 747 N N . ALA A 1 98 ? 29.372 6.572 -24.493 1.00 94.62 98 ALA A N 1
ATOM 748 C CA . ALA A 1 98 ? 28.473 6.643 -25.632 1.00 94.62 98 ALA A CA 1
ATOM 749 C C . ALA A 1 98 ? 28.005 8.096 -25.826 1.00 94.62 98 ALA A C 1
ATOM 751 O O . ALA A 1 98 ? 27.764 8.827 -24.863 1.00 94.62 98 ALA A O 1
ATOM 752 N N . THR A 1 99 ? 27.866 8.528 -27.076 1.00 94.94 99 THR A N 1
ATOM 753 C CA . THR A 1 99 ? 27.261 9.821 -27.419 1.00 94.94 99 THR A CA 1
ATOM 754 C C . THR A 1 99 ? 26.227 9.636 -28.511 1.00 94.94 99 THR A C 1
ATOM 756 O O . THR A 1 99 ? 26.285 8.686 -29.295 1.00 94.94 99 THR A O 1
ATOM 759 N N . PHE A 1 100 ? 25.277 10.566 -28.598 1.00 95.19 100 PHE A N 1
ATOM 760 C CA . PHE A 1 100 ? 24.245 10.479 -29.624 1.00 95.19 100 PHE A CA 1
ATOM 761 C C . PHE A 1 100 ? 24.821 10.613 -31.041 1.00 95.19 100 PHE A C 1
ATOM 763 O O . PHE A 1 100 ? 24.340 9.971 -31.968 1.00 95.19 100 PHE A O 1
ATOM 770 N N . GLY A 1 101 ? 25.888 11.400 -31.213 1.00 94.56 101 GLY A N 1
ATOM 771 C CA . GLY A 1 101 ? 26.594 11.527 -32.487 1.00 94.56 101 GLY A CA 1
ATOM 772 C C . GLY A 1 101 ? 27.265 10.225 -32.923 1.00 94.56 101 GLY A C 1
ATOM 773 O O . GLY A 1 101 ? 27.177 9.878 -34.097 1.00 94.56 101 GLY A O 1
ATOM 774 N N . LEU A 1 102 ? 27.874 9.487 -31.984 1.00 94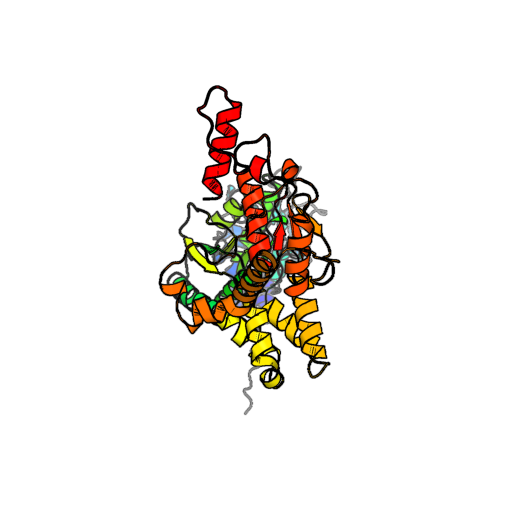.06 102 LEU A N 1
ATOM 775 C CA . LEU A 1 102 ? 28.408 8.151 -32.260 1.00 94.06 102 LEU A CA 1
ATOM 776 C C . LEU A 1 102 ? 27.286 7.205 -32.699 1.00 94.06 102 LEU A C 1
ATOM 778 O O . LEU A 1 102 ? 27.391 6.587 -33.751 1.00 94.06 102 LEU A O 1
ATOM 782 N N . ALA A 1 103 ? 26.193 7.163 -31.936 1.00 95.69 103 ALA A N 1
ATOM 783 C CA . ALA A 1 103 ? 25.056 6.291 -32.208 1.00 95.69 103 ALA A CA 1
ATOM 784 C C . ALA A 1 103 ? 24.437 6.519 -33.596 1.00 95.69 103 ALA A C 1
ATOM 786 O O . ALA A 1 103 ? 24.202 5.560 -34.319 1.00 95.69 103 ALA A O 1
ATOM 787 N N . ILE A 1 104 ? 24.213 7.776 -34.000 1.00 95.44 104 ILE A N 1
ATOM 788 C CA . ILE A 1 104 ? 23.683 8.093 -35.339 1.00 95.44 104 ILE A CA 1
ATOM 789 C C . ILE A 1 104 ? 24.649 7.663 -36.450 1.00 95.44 104 ILE A C 1
ATOM 791 O O . ILE A 1 104 ? 24.212 7.320 -37.544 1.00 95.44 104 ILE A O 1
ATOM 795 N N . ALA A 1 105 ? 25.957 7.724 -36.197 1.00 93.38 105 ALA A N 1
ATOM 796 C CA . ALA A 1 105 ? 26.962 7.406 -37.202 1.00 93.38 105 ALA A CA 1
ATOM 797 C C . ALA A 1 105 ? 27.138 5.896 -37.422 1.00 93.38 105 ALA A C 1
ATOM 799 O O . ALA A 1 105 ? 27.492 5.502 -38.532 1.00 93.38 105 ALA A O 1
ATOM 800 N N . CYS A 1 106 ? 26.935 5.069 -36.389 1.00 93.06 106 CYS A N 1
ATOM 801 C CA . CYS A 1 106 ? 27.207 3.632 -36.458 1.00 93.06 106 CYS A CA 1
ATOM 802 C C . CYS A 1 106 ? 25.962 2.736 -36.453 1.00 93.06 106 CYS A C 1
ATOM 804 O O . CYS A 1 106 ? 26.014 1.660 -37.041 1.00 93.06 106 CYS A O 1
ATOM 806 N N . LEU A 1 107 ? 24.859 3.140 -35.816 1.00 95.31 107 LEU A N 1
ATOM 807 C CA . LEU A 1 107 ? 23.667 2.299 -35.680 1.00 95.31 107 LEU A CA 1
ATOM 808 C C . LEU A 1 107 ? 22.703 2.493 -36.860 1.00 95.31 107 LEU A C 1
ATOM 810 O O . LEU A 1 107 ? 22.592 3.581 -37.428 1.00 95.31 107 LEU A O 1
ATOM 814 N N . ALA A 1 108 ? 21.977 1.430 -37.210 1.00 94.12 108 ALA A N 1
ATOM 815 C CA . ALA A 1 108 ? 20.952 1.466 -38.250 1.00 94.12 108 ALA A CA 1
ATOM 816 C C . ALA A 1 108 ? 19.708 2.265 -37.813 1.00 94.12 108 ALA A C 1
ATOM 818 O O . ALA A 1 108 ? 19.446 2.430 -36.622 1.00 94.12 108 ALA A O 1
ATOM 819 N N . ASP A 1 109 ? 18.950 2.762 -38.798 1.00 93.94 109 ASP A N 1
ATOM 820 C CA . ASP A 1 109 ? 17.643 3.420 -38.625 1.00 93.94 109 ASP A CA 1
ATOM 821 C C . ASP A 1 109 ? 17.617 4.579 -37.610 1.00 93.94 109 ASP A C 1
ATOM 823 O O . ASP A 1 109 ? 16.618 4.853 -36.939 1.00 93.94 109 ASP A O 1
ATOM 827 N N . ALA A 1 110 ? 18.734 5.303 -37.519 1.00 95.31 110 ALA A N 1
ATOM 828 C CA . ALA A 1 110 ? 18.906 6.399 -36.582 1.00 95.31 110 ALA A CA 1
ATOM 829 C C . ALA A 1 110 ? 17.886 7.530 -36.779 1.00 95.31 110 ALA A C 1
ATOM 831 O O . ALA A 1 110 ? 17.699 8.062 -37.877 1.00 95.31 110 ALA A O 1
ATOM 832 N N . HIS A 1 111 ? 17.280 7.974 -35.675 1.00 95.44 111 HIS A N 1
ATOM 833 C CA . HIS A 1 111 ? 16.311 9.066 -35.687 1.00 95.44 111 HIS A CA 1
ATOM 834 C C . HIS A 1 111 ? 16.499 10.049 -34.522 1.00 95.44 111 HIS A C 1
ATOM 836 O O . HIS A 1 111 ? 16.718 9.674 -33.367 1.00 95.44 111 HIS A O 1
ATOM 842 N N . TRP A 1 112 ? 16.322 11.344 -34.795 1.00 92.81 112 TRP A N 1
ATOM 843 C CA . TRP A 1 112 ? 16.486 12.415 -33.799 1.00 92.81 112 TRP A CA 1
ATOM 844 C C . TRP A 1 112 ? 15.470 12.369 -32.654 1.00 92.81 112 TRP A C 1
ATOM 846 O O . TRP A 1 112 ? 15.722 12.916 -31.581 1.00 92.81 112 TRP A O 1
ATOM 856 N N . SER A 1 113 ? 14.327 11.708 -32.857 1.00 94.56 113 SER A N 1
ATOM 857 C CA . SER A 1 113 ? 13.274 11.635 -31.846 1.00 94.56 113 SER A CA 1
ATOM 858 C C . SER A 1 113 ? 13.670 10.796 -30.623 1.00 94.56 113 SER A C 1
ATOM 860 O O . SER A 1 113 ? 13.109 11.032 -29.557 1.00 94.56 113 SER A O 1
ATOM 862 N N . ALA A 1 114 ? 14.663 9.900 -30.731 1.00 94.62 114 ALA A N 1
ATOM 863 C CA . ALA A 1 114 ? 15.071 8.956 -29.674 1.00 94.62 114 ALA A CA 1
ATOM 864 C C . ALA A 1 114 ? 15.375 9.633 -28.325 1.00 94.62 114 ALA A C 1
ATOM 866 O O . ALA A 1 114 ? 15.077 9.089 -27.267 1.00 94.62 114 ALA A O 1
ATOM 867 N N . LEU A 1 115 ? 15.948 10.843 -28.361 1.00 93.38 115 LEU A N 1
ATOM 868 C CA . LEU A 1 115 ? 16.329 11.613 -27.170 1.00 93.38 115 LEU A CA 1
ATOM 869 C C . LEU A 1 115 ? 15.409 12.812 -26.901 1.00 93.38 115 LEU A C 1
ATOM 871 O O . LEU A 1 115 ? 15.785 13.756 -26.195 1.00 93.38 115 LEU A O 1
ATOM 875 N N . THR A 1 116 ? 14.192 12.807 -27.441 1.00 92.62 116 THR A N 1
ATOM 876 C CA . THR A 1 116 ? 13.176 13.778 -27.013 1.00 92.62 116 THR A CA 1
ATOM 877 C C . THR A 1 116 ? 12.688 13.440 -25.598 1.00 92.62 116 THR A C 1
ATOM 879 O O . THR A 1 116 ? 12.613 12.262 -25.250 1.00 92.62 116 THR A O 1
ATOM 882 N N . PRO A 1 117 ? 12.355 14.435 -24.750 1.00 90.75 117 PRO A N 1
ATOM 883 C CA . PRO A 1 117 ? 11.965 14.181 -23.356 1.00 90.75 117 PRO A CA 1
ATOM 884 C C . PRO A 1 117 ? 10.752 13.255 -23.176 1.00 90.75 117 PRO A C 1
ATOM 886 O O . PRO A 1 117 ? 10.605 12.643 -22.125 1.00 90.75 117 PRO A O 1
ATOM 889 N N . SER A 1 118 ? 9.876 13.162 -24.180 1.00 91.25 118 SER A N 1
ATOM 890 C CA . SER A 1 118 ? 8.670 12.331 -24.153 1.00 91.25 118 SER A CA 1
ATOM 891 C C . SER A 1 118 ? 8.889 10.891 -24.624 1.00 91.25 118 SER A C 1
ATOM 893 O O . SER A 1 118 ? 8.011 10.059 -24.399 1.00 91.25 118 SER A O 1
ATOM 895 N N . ARG A 1 119 ? 10.018 10.582 -25.278 1.00 95.06 119 ARG A N 1
ATOM 896 C CA . ARG A 1 119 ? 10.315 9.237 -25.795 1.00 95.06 119 ARG A CA 1
ATOM 897 C C . ARG A 1 119 ? 10.907 8.342 -24.703 1.00 95.06 119 ARG A C 1
ATOM 899 O O . ARG A 1 119 ? 11.506 8.864 -23.759 1.00 95.06 119 ARG A O 1
ATOM 906 N N . PRO A 1 120 ? 10.739 7.011 -24.800 1.00 96.44 120 PRO A N 1
ATOM 907 C CA . PRO A 1 120 ? 10.929 6.113 -23.666 1.00 96.44 120 PRO A CA 1
ATOM 908 C C . PRO A 1 120 ? 12.308 6.187 -23.001 1.00 96.44 120 PRO A C 1
ATOM 910 O O . PRO A 1 120 ? 12.374 6.211 -21.774 1.00 96.44 120 PRO A O 1
ATOM 913 N N . LEU A 1 121 ? 13.390 6.315 -23.785 1.00 96.88 121 LEU A N 1
ATOM 914 C CA . LEU A 1 121 ? 14.760 6.365 -23.256 1.00 96.88 121 LEU A CA 1
ATOM 915 C C . LEU A 1 121 ? 14.955 7.471 -22.211 1.00 96.88 121 LEU A C 1
ATOM 917 O O . LEU A 1 121 ? 15.592 7.242 -21.185 1.00 96.88 121 LEU A O 1
ATOM 921 N N . ARG A 1 122 ? 14.381 8.658 -22.453 1.00 94.12 122 ARG A N 1
ATOM 922 C CA . ARG A 1 122 ? 14.453 9.793 -21.521 1.00 94.12 122 ARG A CA 1
ATOM 923 C C . ARG A 1 122 ? 13.266 9.856 -20.579 1.00 94.12 122 ARG A C 1
ATOM 925 O O . ARG A 1 122 ? 13.463 10.148 -19.404 1.00 94.12 122 ARG A O 1
ATOM 932 N N . ARG A 1 123 ? 12.055 9.593 -21.082 1.00 94.56 123 ARG A N 1
ATOM 933 C CA . ARG A 1 123 ? 10.827 9.638 -20.284 1.00 94.56 123 ARG A CA 1
ATOM 934 C C . ARG A 1 123 ? 10.940 8.715 -19.083 1.00 94.56 123 ARG A C 1
ATOM 936 O O . ARG A 1 123 ? 10.625 9.162 -17.997 1.00 94.56 123 ARG A O 1
ATOM 943 N N . PHE A 1 124 ? 11.395 7.477 -19.273 1.00 95.56 124 PHE A N 1
ATOM 944 C CA . PHE A 1 124 ? 11.523 6.479 -18.209 1.00 95.56 124 PHE A CA 1
ATOM 945 C C . PHE A 1 124 ? 12.920 6.443 -17.588 1.00 95.56 124 PHE A C 1
ATOM 947 O O . PHE A 1 124 ? 13.250 5.477 -16.915 1.00 95.56 124 PHE A O 1
ATOM 954 N N . CYS A 1 125 ? 13.760 7.460 -17.811 1.00 94.88 125 CYS A N 1
ATOM 955 C CA . CYS A 1 125 ? 15.128 7.488 -17.285 1.00 94.88 125 CYS A CA 1
ATOM 956 C C . CYS A 1 125 ? 15.874 6.162 -17.540 1.00 94.88 125 CYS A C 1
ATOM 958 O O . CYS A 1 125 ? 16.431 5.579 -16.613 1.00 94.88 125 CYS A O 1
ATOM 960 N N . LEU A 1 126 ? 15.811 5.637 -18.772 1.00 97.19 126 LEU A N 1
ATOM 961 C CA . LEU A 1 126 ? 16.615 4.471 -19.157 1.00 97.19 126 LEU A CA 1
ATOM 962 C C . LEU A 1 126 ? 18.057 4.895 -19.449 1.00 97.19 126 LEU A C 1
ATOM 964 O O . LEU A 1 126 ? 18.998 4.147 -19.190 1.00 97.19 126 LEU A O 1
ATOM 968 N N . ILE A 1 127 ? 18.210 6.114 -19.972 1.00 96.31 127 ILE A N 1
ATOM 969 C CA . ILE A 1 127 ? 19.483 6.779 -20.232 1.00 96.31 127 ILE A CA 1
ATOM 970 C C . ILE A 1 127 ? 19.396 8.223 -19.727 1.00 96.31 127 ILE A C 1
ATOM 972 O O . ILE A 1 127 ? 18.427 8.936 -20.006 1.00 96.31 127 ILE A O 1
ATOM 976 N N . ASP A 1 128 ? 20.449 8.671 -19.056 1.00 93.56 128 ASP A N 1
ATOM 977 C CA . ASP A 1 128 ? 20.697 10.062 -18.712 1.00 93.56 128 ASP A CA 1
ATOM 978 C C . ASP A 1 128 ? 21.559 10.743 -19.785 1.00 93.56 128 ASP A C 1
ATOM 980 O O . ASP A 1 128 ? 22.567 10.209 -20.255 1.00 93.56 128 ASP A O 1
ATOM 984 N N . VAL A 1 129 ? 21.158 11.959 -20.163 1.00 93.06 129 VAL A N 1
ATOM 985 C CA . VAL A 1 129 ? 21.901 12.827 -21.085 1.00 93.06 129 VAL A CA 1
ATOM 986 C C . VAL A 1 129 ? 22.588 13.909 -20.264 1.00 93.06 129 VAL A C 1
ATOM 988 O O . VAL A 1 129 ? 21.911 14.714 -19.619 1.00 93.06 129 VAL A O 1
ATOM 991 N N . GLU A 1 130 ? 23.918 13.954 -20.294 1.00 90.31 130 GLU A N 1
ATOM 992 C CA . GLU A 1 130 ? 24.672 14.964 -19.551 1.00 90.31 130 GLU A CA 1
ATOM 993 C C . GLU A 1 130 ? 24.365 16.380 -20.071 1.00 90.31 130 GLU A C 1
ATOM 995 O O . GLU A 1 130 ? 24.388 16.660 -21.274 1.00 90.31 130 GLU A O 1
ATOM 1000 N N . LEU A 1 131 ? 24.049 17.291 -19.148 1.00 85.00 131 LEU A N 1
ATOM 1001 C CA . LEU A 1 131 ? 23.678 18.668 -19.469 1.00 85.00 131 LEU A CA 1
ATOM 1002 C C . LEU A 1 131 ? 24.916 19.542 -19.725 1.00 85.00 131 LEU A C 1
ATOM 1004 O O . LEU A 1 131 ? 25.998 19.294 -19.205 1.00 85.00 131 LEU A O 1
ATOM 1008 N N . GLY A 1 132 ? 24.738 20.619 -20.496 1.00 84.25 132 GLY A N 1
ATOM 1009 C CA . GLY A 1 132 ? 25.789 21.619 -20.740 1.00 84.25 132 GLY A CA 1
ATOM 1010 C C . GLY A 1 132 ? 26.641 21.382 -21.991 1.00 84.25 132 GLY A C 1
ATOM 1011 O O . GLY A 1 132 ? 27.552 22.162 -22.257 1.00 84.25 132 GLY A O 1
ATOM 1012 N N . GLN A 1 133 ? 26.330 20.357 -22.789 1.00 86.00 133 GLN A N 1
ATOM 1013 C CA . GLN A 1 133 ? 26.969 20.089 -24.081 1.00 86.00 133 GLN A CA 1
ATOM 1014 C C . GLN A 1 133 ? 25.923 19.962 -25.202 1.00 86.00 133 GLN A C 1
ATOM 1016 O O . GLN A 1 133 ? 24.763 19.643 -24.926 1.00 86.00 133 GLN A O 1
ATOM 1021 N N . PRO A 1 134 ? 26.298 20.188 -26.478 1.00 90.12 134 PRO A N 1
ATOM 1022 C CA . PRO A 1 134 ? 25.430 19.871 -27.609 1.00 90.12 134 PRO A CA 1
ATOM 1023 C C . PRO A 1 134 ? 24.990 18.404 -27.577 1.00 90.12 134 PRO A C 1
ATOM 1025 O O . PRO A 1 134 ? 25.811 17.529 -27.304 1.00 90.12 134 PRO A O 1
ATOM 1028 N N . LEU A 1 135 ? 23.728 18.130 -27.920 1.00 89.00 135 LEU A N 1
ATOM 1029 C CA . LEU A 1 135 ? 23.104 16.803 -27.797 1.00 89.00 135 LEU A CA 1
ATOM 1030 C C . LEU A 1 135 ? 23.900 15.672 -28.472 1.00 89.00 135 LEU A C 1
ATOM 1032 O O . LEU A 1 135 ? 23.994 14.578 -27.932 1.00 89.00 135 LEU A O 1
ATOM 1036 N N . THR A 1 136 ? 24.507 15.936 -29.630 1.00 91.38 136 THR A N 1
ATOM 1037 C CA . THR A 1 136 ? 25.332 14.957 -30.363 1.00 91.38 136 THR A CA 1
ATOM 1038 C C . THR A 1 136 ? 26.632 14.606 -29.650 1.00 91.38 136 THR A C 1
ATOM 1040 O O . THR A 1 136 ? 27.176 13.530 -29.858 1.00 91.38 136 THR A O 1
ATOM 1043 N N . SER A 1 137 ? 27.137 15.512 -28.820 1.00 90.06 137 SER A N 1
ATOM 1044 C CA . SER A 1 137 ? 28.398 15.367 -28.096 1.00 90.06 137 SER A CA 1
ATOM 1045 C C . SER A 1 137 ? 28.214 15.090 -26.607 1.00 90.06 137 SER A C 1
ATOM 1047 O O . SER A 1 137 ? 29.195 14.781 -25.939 1.00 90.06 137 SER A O 1
ATOM 1049 N N . ALA A 1 138 ? 26.994 15.233 -26.092 1.00 91.81 138 ALA A N 1
ATOM 1050 C CA . ALA A 1 138 ? 26.678 14.992 -24.699 1.00 91.81 138 ALA A CA 1
ATOM 1051 C C . ALA A 1 138 ? 26.903 13.507 -24.367 1.00 91.81 138 ALA A C 1
ATOM 1053 O O . ALA A 1 138 ? 26.392 12.645 -25.091 1.00 91.81 138 ALA A O 1
ATOM 1054 N N . PRO A 1 139 ? 27.658 13.203 -23.298 1.00 93.75 139 PRO A N 1
ATOM 1055 C CA . PRO A 1 139 ? 27.731 11.861 -22.745 1.00 93.75 139 PRO A CA 1
ATOM 1056 C C . PRO A 1 139 ? 26.340 11.294 -22.456 1.00 93.75 139 PRO A C 1
ATOM 1058 O O . PRO A 1 139 ? 25.510 11.941 -21.812 1.00 93.75 139 PRO A O 1
ATOM 1061 N N . LEU A 1 140 ? 26.108 10.081 -22.945 1.00 96.00 140 LEU A N 1
ATOM 1062 C CA . LEU A 1 140 ? 24.949 9.261 -22.631 1.00 96.00 140 LEU A CA 1
ATOM 1063 C C . LEU A 1 140 ? 25.373 8.207 -21.616 1.00 96.00 140 LEU A C 1
ATOM 1065 O O . LEU A 1 140 ? 26.375 7.520 -21.822 1.00 96.00 140 LEU A O 1
ATOM 1069 N N . ARG A 1 141 ? 24.618 8.092 -20.526 1.00 95.62 141 ARG A N 1
ATOM 1070 C CA . ARG A 1 141 ? 24.846 7.087 -19.487 1.00 95.62 141 ARG A CA 1
ATOM 1071 C C . ARG A 1 141 ? 23.587 6.282 -19.275 1.00 95.62 141 ARG A C 1
ATOM 1073 O O . ARG A 1 141 ? 22.518 6.854 -19.106 1.00 95.62 141 ARG A O 1
ATOM 1080 N N . ILE A 1 142 ? 23.712 4.967 -19.282 1.00 97.12 142 ILE A N 1
ATOM 1081 C CA . ILE A 1 142 ? 22.616 4.088 -18.883 1.00 97.12 142 ILE A CA 1
ATOM 1082 C C . ILE A 1 142 ? 22.334 4.256 -17.387 1.00 97.12 142 ILE A C 1
ATOM 1084 O O . ILE A 1 142 ? 23.255 4.411 -16.585 1.00 97.12 142 ILE A O 1
A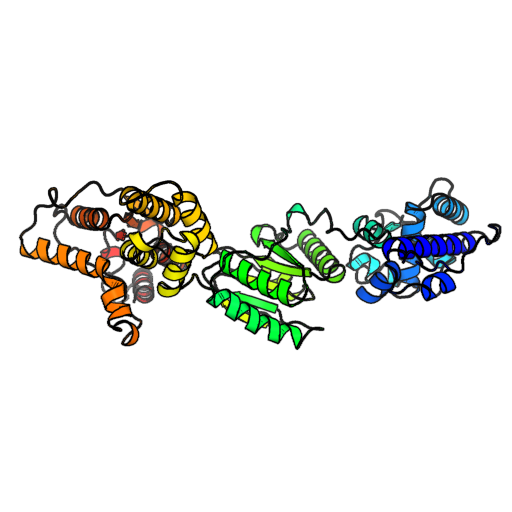TOM 1088 N N . ASP A 1 143 ? 21.058 4.249 -17.011 1.00 96.31 143 ASP A N 1
ATOM 1089 C CA . ASP A 1 143 ? 20.665 4.299 -15.604 1.00 96.31 143 ASP A CA 1
ATOM 1090 C C . ASP A 1 143 ? 21.067 2.994 -14.895 1.00 96.31 143 ASP A C 1
ATOM 1092 O O . ASP A 1 143 ? 20.847 1.895 -15.410 1.00 96.31 143 ASP A O 1
ATOM 1096 N N . GLU A 1 144 ? 21.647 3.105 -13.699 1.00 94.81 144 GLU A N 1
ATOM 1097 C CA . GLU A 1 144 ? 22.219 1.973 -12.951 1.00 94.81 144 GLU A CA 1
ATOM 1098 C C . GLU A 1 144 ? 21.206 0.838 -12.730 1.00 94.81 144 GLU A C 1
ATOM 1100 O O . GLU A 1 144 ? 21.524 -0.344 -12.877 1.00 94.81 144 GLU A O 1
ATOM 1105 N N . ARG A 1 145 ? 19.945 1.183 -12.441 1.00 94.19 145 ARG A N 1
ATOM 1106 C CA . ARG A 1 145 ? 18.866 0.205 -12.257 1.00 94.19 145 ARG A CA 1
ATOM 1107 C C . ARG A 1 145 ? 18.592 -0.601 -13.533 1.00 94.19 145 ARG A C 1
ATOM 1109 O O . ARG A 1 145 ? 18.283 -1.793 -13.440 1.00 94.19 145 ARG A O 1
ATOM 1116 N N . ILE A 1 146 ? 18.717 0.023 -14.704 1.00 96.75 146 ILE A N 1
ATOM 1117 C CA . ILE A 1 146 ? 18.538 -0.622 -16.011 1.00 96.75 146 ILE A CA 1
ATOM 1118 C C . ILE A 1 146 ? 19.763 -1.453 -16.384 1.00 96.75 146 ILE A C 1
ATOM 1120 O O . ILE A 1 146 ? 19.608 -2.569 -16.875 1.00 96.75 146 ILE A O 1
ATOM 1124 N N . LEU A 1 147 ? 20.967 -0.973 -16.070 1.00 96.62 147 LEU A N 1
ATOM 1125 C CA . LEU A 1 147 ? 22.201 -1.742 -16.228 1.00 96.62 147 LEU A CA 1
ATOM 1126 C C . LEU A 1 147 ? 22.147 -3.062 -15.442 1.00 96.62 147 LEU A C 1
ATOM 1128 O O . LEU A 1 147 ? 22.406 -4.132 -15.993 1.00 96.62 147 LEU A O 1
ATOM 1132 N N . HIS A 1 148 ? 21.729 -3.005 -14.173 1.00 95.12 148 HIS A N 1
ATOM 1133 C CA . HIS A 1 148 ? 21.529 -4.196 -13.346 1.00 95.12 148 HIS A CA 1
ATOM 1134 C C . HIS A 1 148 ? 20.457 -5.128 -13.918 1.00 95.12 148 HIS A C 1
ATOM 1136 O O . HIS A 1 148 ? 20.668 -6.341 -13.954 1.00 95.12 148 HIS A O 1
ATOM 1142 N N . TYR A 1 149 ? 19.350 -4.582 -14.435 1.00 95.25 149 TYR A N 1
ATOM 1143 C CA . TYR A 1 149 ? 18.326 -5.385 -15.105 1.00 95.25 149 TYR A CA 1
ATOM 1144 C C . TYR A 1 149 ? 18.902 -6.155 -16.301 1.00 95.25 149 TYR A C 1
ATOM 1146 O O . TYR A 1 149 ? 18.685 -7.361 -16.414 1.00 95.25 149 TYR A O 1
ATOM 1154 N N . LEU A 1 150 ? 19.687 -5.485 -17.156 1.00 96.44 150 LEU A N 1
ATOM 1155 C CA . LEU A 1 150 ? 20.351 -6.104 -18.308 1.00 96.44 150 LEU A CA 1
ATOM 1156 C C . LEU A 1 150 ? 21.317 -7.220 -17.900 1.00 96.44 150 LEU A C 1
ATOM 1158 O O . LEU A 1 150 ? 21.388 -8.239 -18.583 1.00 96.44 150 LEU A O 1
ATOM 1162 N N . ALA A 1 151 ? 22.001 -7.073 -16.765 1.00 94.31 151 ALA A N 1
ATOM 1163 C CA . ALA A 1 151 ? 22.882 -8.097 -16.204 1.00 94.31 151 ALA A CA 1
ATOM 1164 C C . ALA A 1 151 ? 22.136 -9.301 -15.581 1.00 94.31 151 ALA A C 1
ATOM 1166 O O . ALA A 1 151 ? 22.776 -10.261 -15.140 1.00 94.31 151 ALA A O 1
ATOM 1167 N N . GLY A 1 152 ? 20.797 -9.268 -15.537 1.00 91.56 152 GLY A N 1
ATOM 1168 C CA . GLY A 1 152 ? 19.947 -10.289 -14.917 1.00 91.56 152 GLY A CA 1
ATOM 1169 C C . GLY A 1 152 ? 19.663 -10.055 -13.427 1.00 91.56 152 GLY A C 1
ATOM 1170 O O . GLY A 1 152 ? 19.095 -10.923 -12.766 1.00 91.56 152 GLY A O 1
ATOM 1171 N N . ILE A 1 153 ? 20.035 -8.891 -12.884 1.00 91.12 153 ILE A N 1
ATOM 1172 C CA . ILE A 1 153 ? 19.810 -8.502 -11.487 1.00 91.12 153 ILE A CA 1
ATOM 1173 C C . ILE A 1 153 ? 18.540 -7.648 -11.413 1.00 91.12 153 ILE A C 1
ATOM 1175 O O . ILE A 1 153 ? 18.551 -6.439 -11.647 1.00 91.12 153 ILE A O 1
ATOM 1179 N N . ASN A 1 154 ? 17.417 -8.280 -11.067 1.00 87.00 154 ASN A N 1
ATOM 1180 C CA . ASN A 1 154 ? 16.123 -7.606 -10.980 1.00 87.00 154 ASN A CA 1
ATOM 1181 C C . ASN A 1 154 ? 15.784 -7.227 -9.524 1.00 87.00 154 ASN A C 1
ATOM 1183 O O . ASN A 1 154 ? 15.032 -7.929 -8.846 1.00 87.00 154 ASN A O 1
ATOM 1187 N N . LEU A 1 155 ? 16.360 -6.119 -9.041 1.00 86.19 155 LEU A N 1
ATOM 1188 C CA . LEU A 1 155 ? 16.073 -5.500 -7.733 1.00 86.19 155 LEU A CA 1
ATOM 1189 C C . LEU A 1 155 ? 15.359 -4.153 -7.906 1.00 86.19 155 LEU A C 1
ATOM 1191 O O . LEU A 1 155 ? 15.514 -3.526 -8.947 1.00 86.19 155 LEU A O 1
ATOM 1195 N N . VAL A 1 156 ? 14.556 -3.732 -6.925 1.00 88.12 156 VAL A N 1
ATOM 1196 C CA . VAL A 1 156 ? 13.870 -2.425 -6.960 1.00 88.12 156 VAL A CA 1
ATOM 1197 C C . VAL A 1 156 ? 14.906 -1.305 -7.039 1.00 88.12 156 VAL A C 1
ATOM 1199 O O . VAL A 1 156 ? 15.990 -1.425 -6.468 1.00 88.12 156 VAL A O 1
ATOM 1202 N N . ASP A 1 157 ? 14.585 -0.221 -7.749 1.00 91.56 157 ASP A N 1
ATOM 1203 C CA . ASP A 1 157 ? 15.431 0.975 -7.767 1.00 91.56 157 ASP A CA 1
ATOM 1204 C C . ASP A 1 157 ? 15.774 1.432 -6.339 1.00 91.56 157 ASP A C 1
ATOM 1206 O O . ASP A 1 157 ? 14.888 1.738 -5.539 1.00 91.56 157 ASP A O 1
ATOM 1210 N N . ALA A 1 158 ? 17.071 1.533 -6.038 1.00 90.88 158 ALA A N 1
ATOM 1211 C CA . ALA A 1 158 ? 17.579 1.961 -4.737 1.00 90.88 158 ALA A CA 1
ATOM 1212 C C . ALA A 1 158 ? 17.065 3.352 -4.316 1.00 90.88 158 ALA A C 1
ATOM 1214 O O . ALA A 1 158 ? 16.934 3.643 -3.127 1.00 90.88 158 ALA A O 1
ATOM 1215 N N . ARG A 1 159 ? 16.720 4.221 -5.277 1.00 93.38 159 ARG A N 1
ATOM 1216 C CA . ARG A 1 159 ? 16.109 5.536 -5.022 1.00 93.38 159 ARG A CA 1
ATOM 1217 C C . ARG A 1 159 ? 14.690 5.418 -4.461 1.00 93.38 159 ARG A C 1
ATOM 1219 O O . ARG A 1 159 ? 14.260 6.328 -3.750 1.00 93.38 159 ARG A O 1
ATOM 1226 N N . LEU A 1 160 ? 13.993 4.321 -4.770 1.00 93.19 160 LEU A N 1
ATOM 1227 C CA . LEU A 1 160 ? 12.643 4.000 -4.302 1.00 93.19 160 LEU A CA 1
ATOM 1228 C C . LEU A 1 160 ? 12.620 3.090 -3.067 1.00 93.19 160 LEU A C 1
ATOM 1230 O O . LEU A 1 160 ? 11.614 3.078 -2.364 1.00 93.19 160 LEU A O 1
ATOM 1234 N N . ASP A 1 161 ? 13.710 2.380 -2.772 1.00 87.38 161 ASP A N 1
ATOM 1235 C CA . ASP A 1 161 ? 13.801 1.397 -1.678 1.00 87.38 161 ASP A CA 1
ATOM 1236 C C . ASP A 1 161 ? 13.366 1.958 -0.310 1.00 87.38 161 ASP A C 1
ATOM 1238 O O . ASP A 1 161 ? 12.618 1.325 0.428 1.00 87.38 161 ASP A O 1
ATOM 1242 N N . ARG A 1 162 ? 13.728 3.212 -0.006 1.00 90.75 162 ARG A N 1
ATOM 1243 C CA . ARG A 1 162 ? 13.316 3.887 1.242 1.00 90.75 162 ARG A CA 1
ATOM 1244 C C . ARG A 1 162 ? 11.824 4.230 1.333 1.00 90.75 162 ARG A C 1
ATOM 1246 O O . ARG A 1 162 ? 11.352 4.518 2.426 1.00 90.75 162 ARG A O 1
ATOM 1253 N N . PHE A 1 163 ? 11.116 4.258 0.206 1.00 94.06 163 PHE A N 1
ATOM 1254 C CA . PHE A 1 163 ? 9.703 4.644 0.123 1.00 94.06 163 PHE A CA 1
ATOM 1255 C C . PHE A 1 163 ? 8.783 3.434 -0.067 1.00 94.06 163 PHE A C 1
ATOM 1257 O O . PHE A 1 163 ? 7.616 3.471 0.318 1.00 94.06 163 PHE A O 1
ATOM 1264 N N . LEU A 1 164 ? 9.294 2.361 -0.678 1.00 94.06 164 LEU A N 1
ATOM 1265 C CA . LEU A 1 164 ? 8.529 1.162 -0.991 1.00 94.06 164 LEU A CA 1
ATOM 1266 C C . LEU A 1 164 ? 8.843 0.050 0.002 1.00 94.06 164 LEU A C 1
ATOM 1268 O O . LEU A 1 164 ? 9.904 -0.567 -0.038 1.00 94.06 164 LEU A O 1
ATOM 1272 N N . ARG A 1 165 ? 7.869 -0.293 0.843 1.00 95.00 165 ARG A N 1
ATOM 1273 C CA . ARG A 1 165 ? 7.965 -1.479 1.696 1.00 95.00 165 ARG A CA 1
ATOM 1274 C C . ARG A 1 165 ? 7.322 -2.675 1.011 1.00 95.00 165 ARG A C 1
ATOM 1276 O O . ARG A 1 165 ? 6.154 -2.625 0.639 1.00 95.00 165 ARG A O 1
ATOM 1283 N N . ARG A 1 166 ? 8.037 -3.795 0.927 1.00 93.88 166 ARG A N 1
ATOM 1284 C CA . ARG A 1 166 ? 7.435 -5.069 0.512 1.00 93.88 166 ARG A CA 1
ATOM 1285 C C . ARG A 1 166 ? 6.462 -5.580 1.580 1.00 93.88 166 ARG A C 1
ATOM 1287 O O . ARG A 1 166 ? 6.836 -5.704 2.748 1.00 93.88 166 ARG A O 1
ATOM 1294 N N . ALA A 1 167 ? 5.239 -5.900 1.169 1.00 94.94 167 ALA A N 1
ATOM 1295 C CA . ALA A 1 167 ? 4.268 -6.594 2.008 1.00 94.94 167 ALA A CA 1
ATOM 1296 C C . ALA A 1 167 ? 4.355 -8.114 1.804 1.00 94.94 167 ALA A C 1
ATOM 1298 O O . ALA A 1 167 ? 4.788 -8.601 0.756 1.00 94.94 167 ALA A O 1
ATOM 1299 N N . TYR A 1 168 ? 3.960 -8.855 2.837 1.00 94.06 168 TYR A N 1
ATOM 1300 C CA . TYR A 1 168 ? 3.971 -10.315 2.868 1.00 94.06 168 TYR A CA 1
ATOM 1301 C C . TYR A 1 168 ? 2.615 -10.814 3.327 1.00 94.06 168 TYR A C 1
ATOM 1303 O O . TYR A 1 168 ? 1.991 -10.179 4.179 1.00 94.06 168 TYR A O 1
ATOM 1311 N N . VAL A 1 169 ? 2.185 -11.946 2.765 1.00 93.81 169 VAL A N 1
ATOM 1312 C CA . VAL A 1 169 ? 0.897 -12.561 3.086 1.00 93.81 169 VAL A CA 1
ATOM 1313 C C . VAL A 1 169 ? 0.796 -12.749 4.601 1.00 93.81 169 VAL A C 1
ATOM 1315 O O . VAL A 1 169 ? 1.656 -13.418 5.188 1.00 93.81 169 VAL A O 1
ATOM 1318 N N . PRO A 1 170 ? -0.205 -12.139 5.255 1.00 92.56 170 PRO A N 1
ATOM 1319 C CA . PRO A 1 170 ? -0.350 -12.254 6.693 1.00 92.56 170 PRO A CA 1
ATOM 1320 C C . PRO A 1 170 ? -0.793 -13.679 7.039 1.00 92.56 170 PRO A C 1
ATOM 1322 O O . PRO A 1 170 ? -1.703 -14.235 6.427 1.00 92.56 170 PRO A O 1
ATOM 1325 N N . ALA A 1 171 ? -0.170 -14.270 8.059 1.00 89.44 171 ALA A N 1
ATOM 1326 C CA . ALA A 1 171 ? -0.585 -15.577 8.571 1.00 89.44 171 ALA A CA 1
ATOM 1327 C C . ALA A 1 171 ? -1.946 -15.518 9.291 1.00 89.44 171 ALA A C 1
ATOM 1329 O O . ALA A 1 171 ? -2.626 -16.532 9.413 1.00 89.44 171 ALA A O 1
ATOM 1330 N N . PHE A 1 172 ? -2.331 -14.331 9.766 1.00 93.56 172 PHE A N 1
ATOM 1331 C CA . PHE A 1 172 ? -3.528 -14.092 10.557 1.00 93.56 172 PHE A CA 1
ATOM 1332 C C . PHE A 1 172 ? -4.293 -12.895 9.992 1.00 93.56 172 PHE A C 1
ATOM 1334 O O . PHE A 1 172 ? -3.748 -11.794 9.927 1.00 93.56 172 PHE A O 1
ATOM 1341 N N . ALA A 1 173 ? -5.543 -13.111 9.588 1.00 94.62 173 ALA A N 1
ATOM 1342 C CA . ALA A 1 173 ? -6.407 -12.087 9.010 1.00 94.62 173 ALA A CA 1
ATOM 1343 C C . ALA A 1 173 ? -7.885 -12.453 9.190 1.00 94.62 173 ALA A C 1
ATOM 1345 O O . ALA A 1 173 ? -8.226 -13.630 9.348 1.00 94.62 173 ALA A O 1
ATOM 1346 N N . ALA A 1 174 ? -8.761 -11.450 9.113 1.00 95.00 174 ALA A N 1
ATOM 1347 C CA . ALA A 1 174 ? -10.204 -11.659 9.158 1.00 95.00 174 ALA A CA 1
ATOM 1348 C C . ALA A 1 174 ? -10.703 -12.420 7.920 1.00 95.00 174 ALA A C 1
ATOM 1350 O O . ALA A 1 174 ? -10.241 -12.194 6.800 1.00 95.00 174 ALA A O 1
ATOM 1351 N N . GLU A 1 175 ? -11.680 -13.303 8.108 1.00 93.81 175 GLU A N 1
ATOM 1352 C CA . GLU A 1 175 ? -12.235 -14.124 7.028 1.00 93.81 175 GLU A CA 1
ATOM 1353 C C . GLU A 1 175 ? -13.023 -13.273 6.029 1.00 93.81 175 GLU A C 1
ATOM 1355 O O . GLU A 1 175 ? -12.986 -13.513 4.825 1.00 93.81 175 GLU A O 1
ATOM 1360 N N . GLU A 1 176 ? -13.672 -12.213 6.514 1.00 92.31 176 GLU A N 1
ATOM 1361 C CA . GLU A 1 176 ? -14.333 -11.220 5.667 1.00 92.31 176 GLU A CA 1
ATOM 1362 C C . GLU A 1 176 ? -13.342 -10.561 4.699 1.00 92.31 176 GLU A C 1
ATOM 1364 O O . GLU A 1 176 ? -13.642 -10.438 3.513 1.00 92.31 176 GLU A O 1
ATOM 1369 N N . HIS A 1 177 ? -12.141 -10.209 5.172 1.00 95.25 177 HIS A N 1
ATOM 1370 C CA . HIS A 1 177 ? -11.084 -9.622 4.341 1.00 95.25 177 HIS A CA 1
ATOM 1371 C C . HIS A 1 177 ? -10.559 -10.617 3.301 1.00 95.25 177 HIS A C 1
ATOM 1373 O O . HIS A 1 177 ? -10.377 -10.240 2.144 1.00 95.25 177 HIS A O 1
ATOM 1379 N N . LYS A 1 178 ? -10.382 -11.894 3.672 1.00 95.06 178 LYS A N 1
ATOM 1380 C CA . LYS A 1 178 ? -10.007 -12.960 2.723 1.00 95.06 178 LYS A CA 1
ATOM 1381 C C . LYS A 1 178 ? -11.082 -13.204 1.663 1.00 95.06 178 LYS A C 1
ATOM 1383 O O . LYS A 1 178 ? -10.778 -13.453 0.504 1.00 95.06 178 LYS A O 1
ATOM 1388 N N . ARG A 1 179 ? -12.361 -13.134 2.033 1.00 94.25 179 ARG A N 1
ATOM 1389 C CA . ARG A 1 179 ? -13.454 -13.275 1.065 1.00 94.25 179 ARG A CA 1
ATOM 1390 C C . ARG A 1 179 ? -13.471 -12.103 0.082 1.00 94.25 179 ARG A C 1
ATOM 1392 O O . ARG A 1 179 ? -13.580 -12.328 -1.119 1.00 94.25 179 ARG A O 1
ATOM 1399 N N . THR A 1 180 ? -13.327 -10.877 0.586 1.00 94.81 180 THR A N 1
ATOM 1400 C CA . THR A 1 180 ? -13.249 -9.670 -0.247 1.00 94.81 180 THR A CA 1
ATOM 1401 C C . THR A 1 180 ? -12.047 -9.722 -1.193 1.00 94.81 180 THR A C 1
ATOM 1403 O O . THR A 1 180 ? -12.180 -9.366 -2.360 1.00 94.81 180 THR A O 1
ATOM 1406 N N . SER A 1 181 ? -10.885 -10.214 -0.747 1.00 96.69 181 SER A N 1
ATOM 1407 C CA . SER A 1 181 ? -9.717 -10.345 -1.628 1.00 96.69 181 SER A CA 1
ATOM 1408 C C . SER A 1 181 ? -9.947 -11.331 -2.777 1.00 96.69 181 SER A C 1
ATOM 1410 O O . SER A 1 181 ? -9.577 -11.022 -3.907 1.00 96.69 181 SER A O 1
ATOM 1412 N N . LEU A 1 182 ? -10.607 -12.467 -2.530 1.00 95.19 182 LEU A N 1
ATOM 1413 C CA . LEU A 1 182 ? -10.948 -13.439 -3.577 1.00 95.19 182 LEU A CA 1
ATOM 1414 C C . LEU A 1 182 ? -11.900 -12.858 -4.633 1.00 95.19 182 LEU A C 1
ATOM 1416 O O . LEU A 1 182 ? -11.696 -13.079 -5.826 1.00 95.19 182 LEU A O 1
ATOM 1420 N N . GLU A 1 183 ? -12.910 -12.092 -4.209 1.00 94.44 183 GLU A N 1
ATOM 1421 C CA . GLU A 1 183 ? -13.838 -11.412 -5.124 1.00 94.44 183 GLU A CA 1
ATOM 1422 C C . GLU A 1 183 ? -13.101 -10.416 -6.028 1.00 94.44 183 GLU A C 1
ATOM 1424 O O . GLU A 1 183 ? -13.295 -10.403 -7.244 1.00 94.44 183 GLU A O 1
ATOM 1429 N N . ILE A 1 184 ? -12.207 -9.611 -5.450 1.00 95.44 184 ILE A N 1
ATOM 1430 C CA . ILE A 1 184 ? -11.444 -8.611 -6.204 1.00 95.44 184 ILE A CA 1
ATOM 1431 C C . ILE A 1 184 ? -10.461 -9.283 -7.169 1.00 95.44 184 ILE A C 1
ATOM 1433 O O . ILE A 1 184 ? -10.327 -8.849 -8.315 1.00 95.44 184 ILE A O 1
ATOM 1437 N N . ALA A 1 185 ? -9.784 -10.342 -6.724 1.00 95.75 185 ALA A N 1
ATOM 1438 C CA . ALA A 1 185 ? -8.821 -11.077 -7.534 1.00 95.75 185 ALA A CA 1
ATOM 1439 C C . ALA A 1 185 ? -9.454 -11.664 -8.804 1.00 95.75 185 ALA A C 1
ATOM 1441 O O . ALA A 1 185 ? -8.889 -11.511 -9.886 1.00 95.75 185 ALA A O 1
ATOM 1442 N N . ASP A 1 186 ? -10.645 -12.263 -8.699 1.00 93.69 186 ASP A N 1
ATOM 1443 C CA . ASP A 1 186 ? -11.391 -12.797 -9.848 1.00 93.69 186 ASP A CA 1
ATOM 1444 C C . ASP A 1 186 ? -11.712 -11.702 -10.880 1.00 93.69 186 ASP A C 1
ATOM 1446 O O . ASP A 1 186 ? -11.576 -11.918 -12.085 1.00 93.69 186 ASP A O 1
ATOM 1450 N N . VAL A 1 187 ? -12.057 -10.488 -10.436 1.00 92.19 187 VAL A N 1
ATOM 1451 C CA . VAL A 1 187 ? -12.285 -9.363 -11.356 1.00 92.19 187 VAL A CA 1
ATOM 1452 C C . VAL A 1 187 ? -10.989 -8.917 -12.037 1.00 92.19 187 VAL A C 1
ATOM 1454 O O . VAL A 1 187 ? -10.983 -8.693 -13.247 1.00 92.19 187 VAL A O 1
ATOM 1457 N N . LEU A 1 188 ? -9.881 -8.817 -11.297 1.00 94.00 188 LEU A N 1
ATOM 1458 C CA . LEU A 1 188 ? -8.588 -8.423 -11.868 1.00 94.00 188 LEU A CA 1
ATOM 1459 C C . LEU A 1 188 ? -8.054 -9.452 -12.873 1.00 94.00 188 LEU A C 1
ATOM 1461 O O . LEU A 1 188 ? -7.522 -9.066 -13.911 1.00 94.00 188 LEU A O 1
ATOM 1465 N N . GLN A 1 189 ? -8.246 -10.748 -12.618 1.00 92.94 189 GLN A N 1
ATOM 1466 C CA . GLN A 1 189 ? -7.849 -11.816 -13.544 1.00 92.94 189 GLN A CA 1
ATOM 1467 C C . GLN A 1 189 ? -8.624 -11.775 -14.872 1.00 92.94 189 GLN A C 1
ATOM 1469 O O . GLN A 1 189 ? -8.109 -12.229 -15.892 1.00 92.94 189 GLN A O 1
ATOM 1474 N N . ARG A 1 190 ? -9.837 -11.204 -14.892 1.00 91.88 190 ARG A N 1
ATOM 1475 C CA . ARG A 1 190 ? -10.632 -11.015 -16.121 1.00 91.88 190 ARG A CA 1
ATOM 1476 C C . ARG A 1 190 ? -10.168 -9.833 -16.972 1.00 91.88 190 ARG A C 1
ATOM 1478 O O . ARG A 1 190 ? -10.495 -9.793 -18.156 1.00 91.88 190 ARG A O 1
ATOM 1485 N N . CYS A 1 191 ? -9.410 -8.901 -16.393 1.00 89.75 191 CYS A N 1
ATOM 1486 C CA . CYS A 1 191 ? -8.918 -7.691 -17.057 1.00 89.75 191 CYS A CA 1
ATOM 1487 C C . CYS A 1 191 ? -7.388 -7.536 -16.892 1.00 89.75 191 CYS A C 1
ATOM 1489 O O . CYS A 1 191 ? -6.945 -6.552 -16.297 1.00 89.75 191 CYS A O 1
ATOM 1491 N N . PRO A 1 192 ? -6.563 -8.479 -17.390 1.00 86.06 192 PRO A N 1
ATOM 1492 C CA . PRO A 1 192 ? -5.124 -8.492 -17.113 1.00 86.06 192 PRO A CA 1
ATOM 1493 C C . PRO A 1 192 ? -4.335 -7.373 -17.814 1.00 86.06 192 PRO A C 1
ATOM 1495 O O . PRO A 1 192 ? -3.335 -6.916 -17.266 1.00 86.06 192 PRO A O 1
ATOM 1498 N N . GLU A 1 193 ? -4.776 -6.930 -18.995 1.00 86.25 193 GLU A N 1
ATOM 1499 C CA . GLU A 1 193 ? -4.091 -5.898 -19.797 1.00 86.25 193 GLU A CA 1
ATOM 1500 C C . GLU A 1 193 ? -4.303 -4.485 -19.232 1.00 86.25 193 GLU A C 1
ATOM 1502 O O . GLU A 1 193 ? -3.368 -3.700 -19.097 1.00 86.25 193 GLU A O 1
ATOM 1507 N N . GLU A 1 194 ? -5.541 -4.171 -18.844 1.00 88.75 194 GLU A N 1
ATOM 1508 C CA . GLU A 1 194 ? -5.927 -2.869 -18.295 1.00 88.75 194 GLU A CA 1
ATOM 1509 C C . GLU A 1 194 ? -6.688 -3.058 -16.975 1.00 88.75 194 GLU A C 1
ATOM 1511 O O . GLU A 1 194 ? -7.908 -2.867 -16.913 1.00 88.75 194 GLU A O 1
ATOM 1516 N N . PRO A 1 195 ? -5.996 -3.465 -15.896 1.00 92.94 195 PRO A N 1
ATOM 1517 C CA . PRO A 1 195 ? -6.642 -3.648 -14.609 1.00 92.94 195 PRO A CA 1
ATOM 1518 C C . PRO A 1 195 ? -7.194 -2.305 -14.094 1.00 92.94 195 PRO A C 1
ATOM 1520 O O . PRO A 1 195 ? -6.502 -1.274 -14.146 1.00 92.94 195 PRO A O 1
ATOM 1523 N N . PRO A 1 196 ? -8.438 -2.280 -13.581 1.00 96.00 196 PRO A N 1
ATOM 1524 C CA . PRO A 1 196 ? -8.981 -1.090 -12.945 1.00 96.00 196 PRO A CA 1
ATOM 1525 C C . PRO A 1 196 ? -8.197 -0.762 -11.670 1.00 96.00 196 PRO A C 1
ATOM 1527 O O . PRO A 1 196 ? -7.668 -1.647 -10.997 1.00 96.00 196 PRO A O 1
ATOM 1530 N N . LEU A 1 197 ? -8.174 0.519 -11.298 1.00 97.31 197 LEU A N 1
ATOM 1531 C CA . LEU A 1 197 ? -7.689 0.932 -9.981 1.00 97.31 197 LEU A CA 1
ATOM 1532 C C . LEU A 1 197 ? -8.595 0.321 -8.902 1.00 97.31 197 LEU A C 1
ATOM 1534 O O . LEU A 1 197 ? -9.816 0.463 -8.969 1.00 97.31 197 LEU A O 1
ATOM 1538 N N . VAL A 1 198 ? -8.020 -0.315 -7.885 1.00 98.00 198 VAL A N 1
ATOM 1539 C CA . VAL A 1 198 ? -8.797 -0.850 -6.761 1.00 98.00 198 VAL A CA 1
ATOM 1540 C C . VAL A 1 198 ? -8.740 0.131 -5.597 1.00 98.00 198 VAL A C 1
ATOM 1542 O O . VAL A 1 198 ? -7.691 0.364 -5.003 1.00 98.00 198 VAL A O 1
ATOM 1545 N N . HIS A 1 199 ? -9.879 0.714 -5.253 1.00 97.62 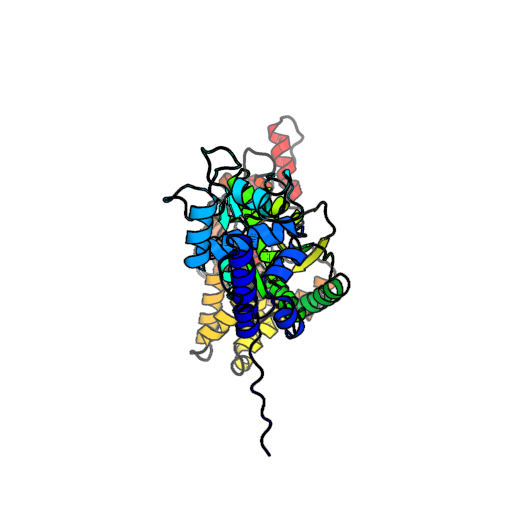199 HIS A N 1
ATOM 1546 C CA . HIS A 1 199 ? -10.017 1.624 -4.129 1.00 97.62 199 HIS A CA 1
ATOM 1547 C C . HIS A 1 199 ? -10.548 0.871 -2.903 1.00 97.62 199 HIS A C 1
ATOM 1549 O O . HIS A 1 199 ? -11.712 0.470 -2.864 1.00 97.62 199 HIS A O 1
ATOM 1555 N N . LEU A 1 200 ? -9.682 0.667 -1.911 1.00 97.44 200 LEU A N 1
ATOM 1556 C CA . LEU A 1 200 ? -10.005 0.029 -0.639 1.00 97.44 200 LEU A CA 1
ATOM 1557 C C . LEU A 1 200 ? -10.350 1.122 0.381 1.00 97.44 200 LEU A C 1
ATOM 1559 O O . LEU A 1 200 ? -9.462 1.809 0.890 1.00 97.44 200 LEU A O 1
ATOM 1563 N N . CYS A 1 201 ? -11.641 1.304 0.647 1.00 94.56 201 CYS A N 1
ATOM 1564 C CA . CYS A 1 201 ? -12.159 2.314 1.570 1.00 94.56 201 CYS A CA 1
ATOM 1565 C C . CYS A 1 201 ? -12.385 1.737 2.959 1.00 94.56 201 CYS A C 1
ATOM 1567 O O . CYS A 1 201 ? -12.873 0.625 3.059 1.00 94.56 201 CYS A O 1
ATOM 1569 N N . GLY A 1 202 ? -12.153 2.493 4.025 1.00 91.06 202 GLY A N 1
ATOM 1570 C CA . GLY A 1 202 ? -12.650 2.132 5.353 1.00 91.06 202 GLY A CA 1
ATOM 1571 C C . GLY A 1 202 ? -11.655 2.340 6.484 1.00 91.06 202 GLY A C 1
ATOM 1572 O O . GLY A 1 202 ? -10.516 2.785 6.303 1.00 91.06 202 GLY A O 1
ATOM 1573 N N . ASN A 1 203 ? -12.115 2.017 7.689 1.00 88.31 203 ASN A N 1
ATOM 1574 C CA . ASN A 1 203 ? -11.429 2.350 8.938 1.00 88.31 203 ASN A CA 1
ATOM 1575 C C . ASN A 1 203 ? -10.370 1.327 9.388 1.00 88.31 203 ASN A C 1
ATOM 1577 O O . ASN A 1 203 ? -9.847 1.448 10.495 1.00 88.31 203 ASN A O 1
ATOM 1581 N N . ASP A 1 204 ? -10.012 0.343 8.554 1.00 91.75 204 ASP A N 1
ATOM 1582 C CA . ASP A 1 204 ? -8.946 -0.621 8.862 1.00 91.75 204 ASP A CA 1
ATOM 1583 C C . ASP A 1 204 ? -7.751 -0.480 7.907 1.00 91.75 204 ASP A C 1
ATOM 1585 O O . ASP A 1 204 ? -7.686 -1.159 6.882 1.00 91.75 204 ASP A O 1
ATOM 1589 N N . PRO A 1 205 ? -6.788 0.421 8.191 1.00 92.50 205 PRO A N 1
ATOM 1590 C CA . PRO A 1 205 ? -5.566 0.540 7.403 1.00 92.50 205 PRO A CA 1
ATOM 1591 C C . PRO A 1 205 ? -4.800 -0.780 7.256 1.00 92.50 205 PRO A C 1
ATOM 1593 O O . PRO A 1 205 ? -4.275 -1.060 6.181 1.00 92.50 205 PRO A O 1
ATOM 1596 N N . GLU A 1 206 ? -4.744 -1.582 8.320 1.00 93.62 206 GLU A N 1
ATOM 1597 C CA . GLU A 1 206 ? -4.035 -2.862 8.328 1.00 93.62 206 GLU A CA 1
ATOM 1598 C C . GLU A 1 206 ? -4.798 -3.910 7.517 1.00 93.62 206 GLU A C 1
ATOM 1600 O O . GLU A 1 206 ? -4.200 -4.587 6.684 1.00 93.62 206 GLU A O 1
ATOM 1605 N N . GLY A 1 207 ? -6.123 -3.960 7.673 1.00 95.38 207 GLY A N 1
ATOM 1606 C CA . GLY A 1 207 ? -7.001 -4.786 6.848 1.00 95.38 207 GLY A CA 1
ATOM 1607 C C . GLY A 1 207 ? -6.915 -4.439 5.359 1.00 95.38 207 GLY A C 1
ATOM 1608 O O . GLY A 1 207 ? -6.879 -5.335 4.521 1.00 95.38 207 GLY A O 1
ATOM 1609 N N . ARG A 1 208 ? -6.811 -3.151 4.995 1.00 96.75 208 ARG A N 1
ATOM 1610 C CA . ARG A 1 208 ? -6.606 -2.716 3.595 1.00 96.75 208 ARG A CA 1
ATOM 1611 C C . ARG A 1 208 ? -5.310 -3.283 3.011 1.00 96.75 208 ARG A C 1
ATOM 1613 O O . ARG A 1 208 ? -5.308 -3.759 1.876 1.00 96.75 208 ARG A O 1
ATOM 1620 N N . GLU A 1 209 ? -4.230 -3.275 3.789 1.00 97.06 209 GLU A N 1
ATOM 1621 C CA . GLU A 1 209 ? -2.964 -3.897 3.391 1.00 97.06 209 GLU A CA 1
ATOM 1622 C C . GLU A 1 209 ? -3.079 -5.422 3.289 1.00 97.06 209 GLU A C 1
ATOM 1624 O O . GLU A 1 209 ? -2.585 -5.997 2.318 1.00 97.06 209 GLU A O 1
ATOM 1629 N N . ASP A 1 210 ? -3.752 -6.077 4.238 1.00 96.50 210 ASP A N 1
ATOM 1630 C CA . ASP A 1 210 ? -3.991 -7.525 4.211 1.00 96.50 210 ASP A CA 1
ATOM 1631 C C . ASP A 1 210 ? -4.763 -7.929 2.945 1.00 96.50 210 ASP A C 1
ATOM 1633 O O . ASP A 1 210 ? -4.313 -8.799 2.198 1.00 96.50 210 ASP A O 1
ATOM 1637 N N . VAL A 1 211 ? -5.870 -7.238 2.646 1.00 97.75 211 VAL A N 1
ATOM 1638 C CA . VAL A 1 211 ? -6.685 -7.449 1.438 1.00 97.75 211 VAL A CA 1
ATOM 1639 C C . VAL A 1 211 ? -5.842 -7.280 0.175 1.00 97.75 211 VAL A C 1
ATOM 1641 O O . VAL A 1 211 ? -5.802 -8.193 -0.648 1.00 97.75 211 VAL A O 1
ATOM 1644 N N . ALA A 1 212 ? -5.129 -6.157 0.029 1.00 98.12 212 ALA A N 1
ATOM 1645 C CA . ALA A 1 212 ? -4.265 -5.917 -1.128 1.00 98.12 212 ALA A CA 1
ATOM 1646 C C . ALA A 1 212 ? -3.187 -7.003 -1.279 1.00 98.12 212 ALA A C 1
ATOM 1648 O O . ALA A 1 212 ? -2.858 -7.406 -2.395 1.00 98.12 212 ALA A O 1
ATOM 1649 N N . THR A 1 213 ? -2.653 -7.499 -0.159 1.00 97.69 213 THR A N 1
ATOM 1650 C CA . THR A 1 213 ? -1.606 -8.525 -0.159 1.00 97.69 213 THR A CA 1
ATOM 1651 C C . THR A 1 213 ? -2.148 -9.872 -0.620 1.00 97.69 213 THR A C 1
ATOM 1653 O O . THR A 1 213 ? -1.532 -10.502 -1.475 1.00 97.69 213 THR A O 1
ATOM 1656 N N . PHE A 1 214 ? -3.310 -10.295 -0.112 1.00 97.56 214 PHE A N 1
ATOM 1657 C CA . PHE A 1 214 ? -3.966 -11.521 -0.572 1.00 97.56 214 PHE A CA 1
ATOM 1658 C C . PHE A 1 214 ? -4.318 -11.459 -2.060 1.00 97.56 214 PHE A C 1
ATOM 1660 O O . PHE A 1 214 ? -4.126 -12.441 -2.773 1.00 97.56 214 PHE A O 1
ATOM 1667 N N . ILE A 1 215 ? -4.793 -10.303 -2.543 1.00 97.38 215 ILE A N 1
ATOM 1668 C CA . ILE A 1 215 ? -5.086 -10.113 -3.968 1.00 97.38 215 ILE A CA 1
ATOM 1669 C C . ILE A 1 215 ? -3.805 -10.270 -4.782 1.00 97.38 215 ILE A C 1
ATOM 1671 O O . ILE A 1 215 ? -3.785 -11.070 -5.712 1.00 97.38 215 ILE A O 1
ATOM 1675 N N . ALA A 1 216 ? -2.741 -9.544 -4.428 1.00 96.12 216 ALA A N 1
ATOM 1676 C CA . ALA A 1 216 ? -1.473 -9.595 -5.148 1.00 96.12 216 ALA A CA 1
ATOM 1677 C C . ALA A 1 216 ? -0.902 -11.022 -5.207 1.00 96.12 216 ALA A C 1
ATOM 1679 O O . ALA A 1 216 ? -0.530 -11.476 -6.286 1.00 96.12 216 ALA A O 1
ATOM 1680 N N . ASP A 1 217 ? -0.918 -11.751 -4.089 1.00 95.19 217 ASP A N 1
ATOM 1681 C CA . ASP A 1 217 ? -0.468 -13.147 -4.018 1.00 95.19 217 ASP A CA 1
ATOM 1682 C C . ASP A 1 217 ? -1.295 -14.071 -4.930 1.00 95.19 217 ASP A C 1
ATOM 1684 O O . ASP A 1 217 ? -0.739 -14.840 -5.711 1.00 95.19 217 ASP A O 1
ATOM 1688 N N . SER A 1 218 ? -2.625 -13.917 -4.936 1.00 94.31 218 SER A N 1
ATOM 1689 C CA . SER A 1 218 ? -3.529 -14.728 -5.769 1.00 94.31 218 SER A CA 1
ATOM 1690 C C . SER A 1 218 ? -3.384 -14.511 -7.284 1.00 94.31 218 SER A C 1
ATOM 1692 O O . SER A 1 218 ? -3.843 -15.337 -8.074 1.00 94.31 218 SER A O 1
ATOM 1694 N N . ILE A 1 219 ? -2.756 -13.407 -7.699 1.00 93.50 219 ILE A N 1
ATOM 1695 C CA . ILE A 1 219 ? -2.473 -13.080 -9.105 1.00 93.50 219 ILE A CA 1
ATOM 1696 C C . ILE A 1 219 ? -0.971 -13.146 -9.427 1.00 93.50 219 ILE A C 1
ATOM 1698 O O . ILE A 1 219 ? -0.535 -12.561 -10.418 1.00 93.50 219 ILE A O 1
ATOM 1702 N N . ASP A 1 220 ? -0.190 -13.838 -8.587 1.00 92.62 220 ASP A N 1
ATOM 1703 C CA . ASP A 1 220 ? 1.265 -14.027 -8.709 1.00 92.62 220 ASP A CA 1
ATOM 1704 C C . ASP A 1 220 ? 2.043 -12.703 -8.858 1.00 92.62 220 ASP A C 1
ATOM 1706 O O . ASP A 1 220 ? 2.951 -12.535 -9.680 1.00 92.62 220 ASP A O 1
ATOM 1710 N N . LYS A 1 221 ? 1.652 -11.707 -8.057 1.00 93.00 221 LYS A N 1
ATOM 1711 C CA . LYS A 1 221 ? 2.296 -10.394 -7.982 1.00 93.00 221 LYS A CA 1
ATOM 1712 C C . LYS A 1 221 ? 2.839 -10.121 -6.592 1.00 93.00 221 LYS A C 1
ATOM 1714 O O . LYS A 1 221 ? 2.262 -10.463 -5.565 1.00 93.00 221 LYS A O 1
ATOM 1719 N N . ARG A 1 222 ? 3.961 -9.406 -6.551 1.00 92.56 222 ARG A N 1
ATOM 1720 C CA . ARG A 1 222 ? 4.536 -8.906 -5.295 1.00 92.56 222 ARG A CA 1
ATOM 1721 C C . ARG A 1 222 ? 3.910 -7.563 -4.942 1.00 92.56 222 ARG A C 1
ATOM 1723 O O . ARG A 1 222 ? 3.983 -6.645 -5.755 1.00 92.56 222 ARG A O 1
ATOM 1730 N N . LEU A 1 223 ? 3.355 -7.429 -3.738 1.00 96.38 223 LEU A N 1
ATOM 1731 C CA . LEU A 1 223 ? 2.832 -6.147 -3.269 1.00 96.38 223 LEU A CA 1
ATOM 1732 C C . LEU A 1 223 ? 3.940 -5.271 -2.670 1.00 96.38 223 LEU A C 1
ATOM 1734 O O . LEU A 1 223 ? 4.656 -5.680 -1.750 1.00 96.38 223 LEU A O 1
ATOM 1738 N N . PHE A 1 224 ? 4.011 -4.035 -3.149 1.00 95.94 224 PHE A N 1
ATOM 1739 C CA . PHE A 1 224 ? 4.747 -2.945 -2.521 1.00 95.94 224 PHE A CA 1
ATOM 1740 C C . PHE A 1 224 ? 3.773 -1.934 -1.927 1.00 95.94 224 PHE A C 1
ATOM 1742 O O . PHE A 1 224 ? 2.721 -1.665 -2.500 1.00 95.94 224 PHE A O 1
ATOM 1749 N N . VAL A 1 225 ? 4.129 -1.371 -0.778 1.00 97.19 225 VAL A N 1
ATOM 1750 C CA . VAL A 1 225 ? 3.336 -0.381 -0.054 1.00 97.19 225 VAL A CA 1
ATOM 1751 C C . VAL A 1 225 ? 4.099 0.934 -0.037 1.00 97.19 225 VAL A C 1
ATOM 1753 O O . VAL A 1 225 ? 5.234 0.982 0.436 1.00 97.19 225 VAL A O 1
ATOM 1756 N N . LEU A 1 226 ? 3.451 1.984 -0.531 1.00 96.75 226 LEU A N 1
ATOM 1757 C CA . LEU A 1 226 ? 3.892 3.372 -0.479 1.00 96.75 226 LEU A CA 1
ATOM 1758 C C . LEU A 1 226 ? 2.962 4.141 0.455 1.00 96.75 226 LEU A C 1
ATOM 1760 O O . LEU A 1 226 ? 1.743 4.079 0.292 1.00 96.75 226 LEU A O 1
ATOM 1764 N N . ARG A 1 227 ? 3.497 4.884 1.422 1.00 95.75 227 ARG A N 1
ATOM 1765 C CA . ARG A 1 227 ? 2.658 5.739 2.269 1.00 95.75 227 ARG A CA 1
ATOM 1766 C C . ARG A 1 227 ? 2.359 7.054 1.565 1.00 95.75 227 ARG A C 1
ATOM 1768 O O . ARG A 1 227 ? 3.205 7.599 0.864 1.00 95.75 227 ARG A O 1
ATOM 1775 N N . SER A 1 228 ? 1.171 7.606 1.791 1.00 94.44 228 SER A N 1
ATOM 1776 C CA . SER A 1 228 ? 0.784 8.896 1.207 1.00 94.44 228 SER A CA 1
ATOM 1777 C C . SER A 1 228 ? 1.690 10.058 1.626 1.00 94.44 228 SER A C 1
ATOM 1779 O O . SER A 1 228 ? 1.847 11.003 0.861 1.00 94.44 228 SER A O 1
ATOM 1781 N N . GLU A 1 229 ? 2.269 9.990 2.829 1.00 92.50 229 GLU A N 1
ATOM 1782 C CA . GLU A 1 229 ? 3.202 10.986 3.383 1.00 92.50 229 GLU A CA 1
ATOM 1783 C C . GLU A 1 229 ? 4.557 11.017 2.658 1.00 92.50 229 GLU A C 1
ATOM 1785 O O . GLU A 1 229 ? 5.219 12.051 2.636 1.00 92.50 229 GLU A O 1
ATOM 1790 N N . ASP A 1 230 ? 4.926 9.910 2.012 1.00 94.25 230 ASP A N 1
ATOM 1791 C CA . ASP A 1 230 ? 6.172 9.767 1.259 1.00 94.25 230 ASP A CA 1
ATOM 1792 C C . ASP A 1 230 ? 6.050 10.269 -0.190 1.00 94.25 230 ASP A C 1
ATOM 1794 O O . ASP A 1 230 ? 7.044 10.348 -0.914 1.00 94.25 230 ASP A O 1
ATOM 1798 N N . VAL A 1 231 ? 4.835 10.613 -0.637 1.00 94.69 231 VAL A N 1
ATOM 1799 C CA . VAL A 1 231 ? 4.597 11.140 -1.985 1.00 94.69 231 VAL A CA 1
ATOM 1800 C C . VAL A 1 231 ? 5.036 12.608 -2.046 1.00 94.69 231 VAL A C 1
ATOM 1802 O O . VAL A 1 231 ? 4.487 13.435 -1.311 1.00 94.69 231 VAL A O 1
ATOM 1805 N N . PRO A 1 232 ? 5.972 12.981 -2.943 1.00 94.81 232 PRO A N 1
ATOM 1806 C CA . PRO A 1 232 ? 6.442 14.358 -3.041 1.00 94.81 232 PRO A CA 1
ATOM 1807 C C . PRO A 1 232 ? 5.328 15.354 -3.384 1.00 94.81 232 PRO A C 1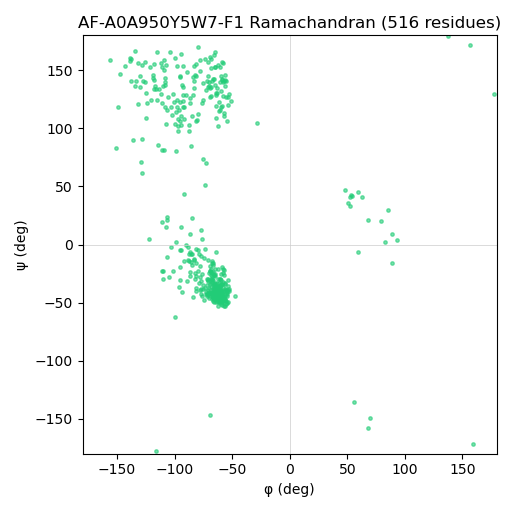
ATOM 1809 O O . PRO A 1 232 ? 4.355 15.036 -4.074 1.00 94.81 232 PRO A O 1
ATOM 1812 N N . ALA A 1 233 ? 5.508 16.603 -2.953 1.00 93.12 233 ALA A N 1
ATOM 1813 C CA . ALA A 1 233 ? 4.618 17.700 -3.319 1.00 93.12 233 ALA A CA 1
ATOM 1814 C C . ALA A 1 233 ? 4.632 17.960 -4.844 1.00 93.12 233 ALA A C 1
ATOM 1816 O O . ALA A 1 233 ? 5.634 17.676 -5.506 1.00 93.12 233 ALA A O 1
ATOM 1817 N N . PRO A 1 234 ? 3.558 18.538 -5.424 1.00 92.69 234 PRO A N 1
ATOM 1818 C CA . PRO A 1 234 ? 3.484 18.794 -6.861 1.00 92.69 234 PRO A CA 1
ATOM 1819 C C . PRO A 1 234 ? 4.684 19.595 -7.380 1.00 92.69 234 PRO A C 1
ATOM 1821 O O . PRO A 1 234 ? 4.974 20.684 -6.887 1.00 92.69 234 PRO A O 1
ATOM 1824 N N . GLY A 1 235 ? 5.347 19.083 -8.416 1.00 94.00 235 GLY A N 1
ATOM 1825 C CA . GLY A 1 235 ? 6.513 19.720 -9.019 1.00 94.00 235 GLY A CA 1
ATOM 1826 C C . GLY A 1 235 ? 7.379 18.735 -9.810 1.00 94.00 235 GLY A C 1
ATOM 1827 O O . GLY A 1 235 ? 6.986 17.582 -9.996 1.00 94.00 235 GLY A O 1
ATOM 1828 N N . PRO A 1 236 ? 8.569 19.162 -10.267 1.00 92.56 236 PRO A N 1
ATOM 1829 C CA . PRO A 1 236 ? 9.482 18.310 -11.033 1.00 92.56 236 PRO A CA 1
ATOM 1830 C C . PRO A 1 236 ? 9.918 17.042 -10.285 1.00 92.56 236 PRO A C 1
ATOM 1832 O O . PRO A 1 236 ? 10.091 15.993 -10.900 1.00 92.56 236 PRO A O 1
ATOM 1835 N N . GLU A 1 237 ? 10.069 17.126 -8.961 1.00 93.56 237 GLU A N 1
ATOM 1836 C CA . GLU A 1 237 ? 10.420 15.979 -8.116 1.00 93.56 237 GLU A CA 1
ATOM 1837 C C . GLU A 1 237 ? 9.299 14.938 -8.079 1.00 93.56 237 GLU A C 1
ATOM 1839 O O . GLU A 1 237 ? 9.571 13.753 -8.255 1.00 93.56 237 GLU A O 1
ATOM 1844 N N . PHE A 1 238 ? 8.042 15.375 -7.943 1.00 95.25 238 PHE A N 1
ATOM 1845 C CA . PHE A 1 238 ? 6.873 14.499 -8.040 1.00 95.25 238 PHE A CA 1
ATOM 1846 C C . PHE A 1 238 ? 6.782 13.827 -9.410 1.00 95.25 238 PHE A C 1
ATOM 1848 O O . PHE A 1 238 ? 6.601 12.617 -9.482 1.00 95.25 238 PHE A O 1
ATOM 1855 N N . GLU A 1 239 ? 6.962 14.578 -10.500 1.00 94.25 239 GLU A N 1
ATOM 1856 C CA . GLU A 1 239 ? 6.924 14.003 -11.850 1.00 94.25 239 GLU A CA 1
ATOM 1857 C C . GLU A 1 239 ? 7.997 12.929 -12.043 1.00 94.25 239 GLU A C 1
ATOM 1859 O O . GLU A 1 239 ? 7.704 11.841 -12.539 1.00 94.25 239 GLU A O 1
ATOM 1864 N N . ARG A 1 240 ? 9.227 13.196 -11.587 1.00 92.88 240 ARG A N 1
ATOM 1865 C CA . ARG A 1 240 ? 10.315 12.214 -11.638 1.00 92.88 240 ARG A CA 1
ATOM 1866 C C . ARG A 1 240 ? 10.023 10.999 -10.759 1.00 92.88 240 ARG A C 1
ATOM 1868 O O . ARG A 1 240 ? 10.312 9.880 -11.166 1.00 92.88 240 ARG A O 1
ATOM 1875 N N . PHE A 1 241 ? 9.444 11.205 -9.579 1.00 95.44 241 PHE A N 1
ATOM 1876 C CA . PHE A 1 241 ? 9.057 10.129 -8.670 1.00 95.44 241 PHE A CA 1
ATOM 1877 C C . PHE A 1 241 ? 7.995 9.212 -9.285 1.00 95.44 241 PHE A C 1
ATOM 1879 O O . PHE A 1 241 ? 8.196 8.000 -9.332 1.00 95.44 241 PHE A O 1
ATOM 1886 N N . VAL A 1 242 ? 6.919 9.780 -9.843 1.00 95.62 242 VAL A N 1
ATOM 1887 C CA . VAL A 1 242 ? 5.862 9.015 -10.525 1.00 95.62 242 VAL A CA 1
ATOM 1888 C C . VAL A 1 242 ? 6.428 8.225 -11.701 1.00 95.62 242 VAL A C 1
ATOM 1890 O O . VAL A 1 242 ? 6.101 7.054 -11.840 1.00 95.62 242 VAL A O 1
ATOM 1893 N N . ILE A 1 243 ? 7.310 8.826 -12.505 1.00 94.94 243 ILE A N 1
ATOM 1894 C CA . ILE A 1 243 ? 7.987 8.148 -13.620 1.00 94.94 243 ILE A CA 1
ATOM 1895 C C . ILE A 1 243 ? 8.834 6.962 -13.140 1.00 94.94 243 ILE A C 1
ATOM 1897 O O . ILE A 1 243 ? 8.803 5.900 -13.760 1.00 94.94 243 ILE A O 1
ATOM 1901 N N . MET A 1 244 ? 9.595 7.118 -12.050 1.00 93.81 244 MET A N 1
ATOM 1902 C CA . MET A 1 244 ? 10.387 6.015 -11.494 1.00 93.81 244 MET A CA 1
ATOM 1903 C C . MET A 1 244 ? 9.476 4.883 -11.007 1.00 93.81 244 MET A C 1
ATOM 1905 O O . MET A 1 244 ? 9.743 3.723 -11.304 1.00 93.81 244 MET A O 1
ATOM 1909 N N . CYS A 1 245 ? 8.373 5.203 -10.322 1.00 94.69 245 CYS A N 1
ATOM 1910 C CA . CYS A 1 245 ? 7.384 4.203 -9.915 1.00 94.69 245 CYS A CA 1
ATOM 1911 C C . CYS A 1 245 ? 6.725 3.517 -11.122 1.00 94.69 245 CYS A C 1
ATOM 1913 O O . CYS A 1 245 ? 6.608 2.296 -11.127 1.00 94.69 245 CYS A O 1
ATOM 1915 N N . GLU A 1 246 ? 6.342 4.277 -12.153 1.00 93.94 246 GLU A N 1
ATOM 1916 C CA . GLU A 1 246 ? 5.780 3.767 -13.412 1.00 93.94 246 GLU A CA 1
ATOM 1917 C C . GLU A 1 246 ? 6.745 2.766 -14.059 1.00 93.94 246 GLU A C 1
ATOM 1919 O O . GLU A 1 246 ? 6.359 1.644 -14.380 1.00 93.94 246 GLU A O 1
ATOM 1924 N N . ARG A 1 247 ? 8.028 3.127 -14.158 1.00 94.06 247 ARG A N 1
ATOM 1925 C CA . ARG A 1 247 ? 9.080 2.258 -14.688 1.00 94.06 247 ARG A CA 1
ATOM 1926 C C . ARG A 1 247 ? 9.259 0.982 -13.869 1.00 94.06 247 ARG A C 1
ATOM 1928 O O . ARG A 1 247 ? 9.344 -0.095 -14.451 1.00 94.06 247 ARG A O 1
ATOM 1935 N N . GLU A 1 248 ? 9.315 1.072 -12.540 1.00 92.44 248 GLU A N 1
ATOM 1936 C CA . GLU A 1 248 ? 9.464 -0.125 -11.703 1.00 92.44 248 GLU A CA 1
ATOM 1937 C C . GLU A 1 248 ? 8.243 -1.045 -11.784 1.00 92.44 248 GLU A C 1
ATOM 1939 O O . GLU A 1 248 ? 8.412 -2.261 -11.832 1.00 92.44 248 GLU A O 1
ATOM 1944 N N . MET A 1 249 ? 7.028 -0.493 -11.858 1.00 90.69 249 MET A N 1
ATOM 1945 C CA . MET A 1 249 ? 5.803 -1.281 -12.040 1.00 90.69 249 MET A CA 1
ATOM 1946 C C . MET A 1 249 ? 5.738 -1.985 -13.399 1.00 90.69 249 MET A C 1
ATOM 1948 O O . MET A 1 249 ? 5.084 -3.016 -13.515 1.00 90.69 249 MET A O 1
ATOM 1952 N N . LEU A 1 250 ? 6.409 -1.442 -14.414 1.00 90.94 250 LEU A N 1
ATOM 1953 C CA . LEU A 1 250 ? 6.536 -2.065 -15.730 1.00 90.94 250 LEU A CA 1
ATOM 1954 C C . LEU A 1 250 ? 7.642 -3.136 -15.766 1.00 90.94 250 LEU A C 1
ATOM 1956 O O . LEU A 1 250 ? 7.475 -4.171 -16.405 1.00 90.94 250 LEU A O 1
ATOM 1960 N N . LEU A 1 251 ? 8.765 -2.915 -15.071 1.00 90.31 251 LEU A N 1
ATOM 1961 C CA . LEU A 1 251 ? 9.905 -3.848 -15.025 1.00 90.31 251 LEU A CA 1
ATOM 1962 C C . LEU A 1 251 ? 9.691 -5.043 -14.085 1.00 90.31 251 LEU A C 1
ATOM 1964 O O . LEU A 1 251 ? 10.289 -6.107 -14.279 1.00 90.31 251 LEU A O 1
ATOM 1968 N N . PHE A 1 252 ? 8.873 -4.877 -13.047 1.00 82.31 252 PHE A N 1
ATOM 1969 C CA . PHE A 1 252 ? 8.506 -5.940 -12.119 1.00 82.31 252 PHE A CA 1
ATOM 1970 C C . PHE A 1 252 ? 7.062 -6.374 -12.320 1.00 82.31 252 PHE A C 1
ATOM 1972 O O . PHE A 1 252 ? 6.168 -5.542 -12.399 1.00 82.31 252 PHE A O 1
ATOM 1979 N N . SER A 1 253 ? 6.796 -7.684 -12.238 1.00 76.12 253 SER A N 1
ATOM 1980 C CA . SER A 1 253 ? 5.429 -8.178 -12.005 1.00 76.12 253 SER A CA 1
ATOM 1981 C C . SER A 1 253 ? 5.018 -7.908 -10.549 1.00 76.12 253 SER A C 1
ATOM 1983 O O . SER A 1 253 ? 4.972 -8.797 -9.697 1.00 76.12 253 SER A O 1
ATOM 1985 N N . GLY A 1 254 ? 4.809 -6.632 -10.236 1.00 87.38 254 GLY A N 1
ATOM 1986 C CA . GLY A 1 254 ? 4.415 -6.143 -8.924 1.00 87.38 254 GLY A CA 1
ATOM 1987 C C . GLY A 1 254 ? 3.034 -5.501 -8.943 1.00 87.38 254 GLY A C 1
ATOM 1988 O O . GLY A 1 254 ? 2.478 -5.195 -9.997 1.00 87.38 254 GLY A O 1
ATOM 1989 N N . ALA A 1 255 ? 2.491 -5.301 -7.752 1.00 95.31 255 ALA A N 1
ATOM 1990 C CA . ALA A 1 255 ? 1.350 -4.442 -7.495 1.00 95.31 255 ALA A CA 1
ATOM 1991 C C . ALA A 1 255 ? 1.764 -3.360 -6.492 1.00 95.31 255 ALA A C 1
ATOM 1993 O O . ALA A 1 255 ? 2.662 -3.584 -5.674 1.00 95.31 255 ALA A O 1
ATOM 1994 N N . LEU A 1 256 ? 1.111 -2.200 -6.537 1.00 97.31 256 LEU A N 1
ATOM 1995 C CA . LEU A 1 256 ? 1.400 -1.091 -5.627 1.00 97.31 256 LEU A CA 1
ATOM 1996 C C . LEU A 1 256 ? 0.160 -0.723 -4.819 1.00 97.31 256 LEU A C 1
ATOM 1998 O O . LEU A 1 256 ? -0.866 -0.385 -5.396 1.00 97.31 256 LEU A O 1
ATOM 2002 N N . LEU A 1 257 ? 0.273 -0.727 -3.495 1.00 98.06 257 LEU A N 1
ATOM 2003 C CA . LEU A 1 257 ? -0.685 -0.107 -2.589 1.00 98.06 257 LEU A CA 1
ATOM 2004 C C . LEU A 1 257 ? -0.175 1.271 -2.181 1.00 98.06 257 LEU A C 1
ATOM 2006 O O . LEU A 1 257 ? 0.862 1.381 -1.531 1.00 98.06 257 LEU A O 1
ATOM 2010 N N . ILE A 1 258 ? -0.929 2.314 -2.517 1.00 97.69 258 ILE A N 1
ATOM 2011 C CA . ILE A 1 258 ? -0.733 3.646 -1.951 1.00 97.69 258 ILE A CA 1
ATOM 2012 C C . ILE A 1 258 ? -1.639 3.756 -0.725 1.00 97.69 258 ILE A C 1
ATOM 2014 O O . ILE A 1 258 ? -2.864 3.804 -0.841 1.00 97.69 258 ILE A O 1
ATOM 2018 N N . GLN A 1 259 ? -1.037 3.740 0.459 1.00 95.88 259 GLN A N 1
ATOM 2019 C CA . GLN A 1 259 ? -1.746 3.729 1.730 1.00 95.88 259 GLN A CA 1
ATOM 2020 C C . GLN A 1 259 ? -1.892 5.154 2.265 1.00 95.88 259 GLN A C 1
ATOM 2022 O O . GLN A 1 259 ? -0.916 5.763 2.712 1.00 95.88 259 GLN A O 1
ATOM 2027 N N . CYS A 1 260 ? -3.119 5.669 2.265 1.00 93.75 260 CYS A N 1
ATOM 2028 C CA . CYS A 1 260 ? -3.465 6.894 2.973 1.00 93.75 260 CYS A CA 1
ATOM 2029 C C . CYS A 1 260 ? -3.770 6.597 4.443 1.00 93.75 260 CYS A C 1
ATOM 2031 O O . CYS A 1 260 ? -4.346 5.553 4.783 1.00 93.75 260 CYS A O 1
ATOM 2033 N N . GLY A 1 261 ? -3.381 7.542 5.302 1.00 80.81 261 GLY A N 1
ATOM 2034 C CA . GLY A 1 261 ? -3.731 7.553 6.719 1.00 80.81 261 GLY A CA 1
ATOM 2035 C C . GLY A 1 261 ? -5.220 7.827 6.957 1.00 80.81 261 GLY A C 1
ATOM 2036 O O . GLY A 1 261 ? -6.082 7.422 6.180 1.00 80.81 261 GLY A O 1
ATOM 2037 N N . LEU A 1 262 ? -5.518 8.507 8.064 1.00 69.06 262 LEU A N 1
ATOM 2038 C CA . LEU A 1 262 ? -6.884 8.927 8.406 1.00 69.06 262 LEU A CA 1
ATOM 2039 C C . LEU A 1 262 ? -7.301 10.231 7.707 1.00 69.06 262 LEU A C 1
ATOM 2041 O O . LEU A 1 262 ? -8.478 10.579 7.720 1.00 69.06 262 LEU A O 1
ATOM 2045 N N . GLU A 1 263 ? -6.344 10.951 7.124 1.00 71.38 263 GLU A N 1
ATOM 2046 C CA . GLU A 1 263 ? -6.581 12.208 6.417 1.00 71.38 263 GLU A CA 1
ATOM 2047 C C . GLU A 1 263 ? -7.161 11.996 5.014 1.00 71.38 263 GLU A C 1
ATOM 2049 O O . GLU A 1 263 ? -7.003 10.937 4.398 1.00 71.38 263 GLU A O 1
ATOM 2054 N N . ASP A 1 264 ? -7.795 13.053 4.499 1.00 78.38 264 ASP A N 1
ATOM 2055 C CA . ASP A 1 264 ? -8.307 13.108 3.133 1.00 78.38 264 ASP A CA 1
ATOM 2056 C C . ASP A 1 264 ? -7.182 12.839 2.116 1.00 78.38 264 ASP A C 1
ATOM 2058 O O . ASP A 1 264 ? -6.047 13.309 2.250 1.00 78.38 264 ASP A O 1
ATOM 2062 N N . VAL A 1 265 ? -7.507 12.115 1.043 1.00 88.31 265 VAL A N 1
ATOM 2063 C CA . VAL A 1 265 ? -6.547 11.830 -0.029 1.00 88.31 265 VAL A CA 1
ATOM 2064 C C . VAL A 1 265 ? -6.125 13.127 -0.716 1.00 88.31 265 VAL A C 1
ATOM 2066 O O . VAL A 1 265 ? -6.936 13.827 -1.327 1.00 88.31 265 VAL A O 1
ATOM 2069 N N . ASN A 1 266 ? -4.828 13.433 -0.656 1.00 90.19 266 ASN A N 1
ATOM 2070 C CA . ASN A 1 266 ? -4.281 14.634 -1.273 1.00 90.19 266 ASN A CA 1
ATOM 2071 C C . ASN A 1 266 ? -4.202 14.519 -2.814 1.00 90.19 266 ASN A C 1
ATOM 2073 O O . ASN A 1 266 ? -4.205 13.435 -3.407 1.00 90.19 266 ASN A O 1
ATOM 2077 N N . ALA A 1 267 ? -4.127 15.671 -3.490 1.00 91.94 267 ALA A N 1
ATOM 2078 C CA . ALA A 1 267 ? -4.089 15.725 -4.952 1.00 91.94 267 ALA A CA 1
ATOM 2079 C C . ALA A 1 267 ? -2.885 14.985 -5.589 1.00 91.94 267 ALA A C 1
ATOM 2081 O O . ALA A 1 267 ? -3.104 14.319 -6.603 1.00 91.94 267 ALA A O 1
ATOM 2082 N N . PRO A 1 268 ? -1.647 15.052 -5.047 1.00 95.00 268 PRO A N 1
ATOM 2083 C CA . PRO A 1 268 ? -0.517 14.254 -5.538 1.00 95.00 268 PRO A CA 1
ATOM 2084 C C . PRO A 1 268 ? -0.789 12.749 -5.564 1.00 95.00 268 PRO A C 1
ATOM 2086 O O . PRO A 1 268 ? -0.587 12.110 -6.594 1.00 95.00 268 PRO A O 1
ATOM 2089 N N . VAL A 1 269 ? -1.302 12.195 -4.462 1.00 96.00 269 VAL A N 1
ATOM 2090 C CA . VAL A 1 269 ? -1.612 10.766 -4.336 1.00 96.00 269 VAL A CA 1
ATOM 2091 C C . VAL A 1 269 ? -2.666 10.351 -5.352 1.00 96.00 269 VAL A C 1
ATOM 2093 O O . VAL A 1 269 ? -2.478 9.366 -6.067 1.00 96.00 269 VAL A O 1
ATOM 2096 N N . ARG A 1 270 ? -3.748 11.132 -5.478 1.00 95.25 270 ARG A N 1
ATOM 2097 C CA . ARG A 1 270 ? -4.793 10.857 -6.469 1.00 95.25 270 ARG A CA 1
ATOM 2098 C C . ARG A 1 270 ? -4.229 10.854 -7.894 1.00 95.25 270 ARG A C 1
ATOM 2100 O O . ARG A 1 270 ? -4.463 9.901 -8.631 1.00 95.25 270 ARG A O 1
ATOM 2107 N N . ARG A 1 271 ? -3.449 11.877 -8.267 1.00 94.62 271 ARG A N 1
ATOM 2108 C CA . ARG A 1 271 ? -2.825 11.971 -9.602 1.00 94.62 271 ARG A CA 1
ATOM 2109 C C . ARG A 1 271 ? -1.864 10.818 -9.879 1.00 94.62 271 ARG A C 1
ATOM 2111 O O . ARG A 1 271 ? -1.780 10.355 -11.012 1.00 94.62 271 ARG A O 1
ATOM 2118 N N . MET A 1 272 ? -1.125 10.368 -8.868 1.00 96.12 272 MET A N 1
ATOM 2119 C CA . MET A 1 272 ? -0.234 9.215 -8.981 1.00 96.12 272 MET A CA 1
ATOM 2120 C C . MET A 1 272 ? -1.033 7.928 -9.230 1.00 96.12 272 MET A C 1
ATOM 2122 O O . MET A 1 272 ? -0.748 7.222 -10.194 1.00 96.12 272 MET A O 1
ATOM 2126 N N . ALA A 1 273 ? -2.081 7.665 -8.442 1.00 95.88 273 ALA A N 1
ATOM 2127 C CA . ALA A 1 273 ? -2.955 6.501 -8.624 1.00 95.88 273 ALA A CA 1
ATOM 2128 C C . ALA A 1 273 ? -3.651 6.478 -10.002 1.00 95.88 273 ALA A C 1
ATOM 2130 O O . ALA A 1 273 ? -3.827 5.419 -10.606 1.00 95.88 273 ALA A O 1
ATOM 2131 N N . GLU A 1 274 ? -4.013 7.648 -10.537 1.00 94.56 274 GLU A N 1
ATOM 2132 C CA . GLU A 1 274 ? -4.605 7.774 -11.875 1.00 94.56 274 GLU A CA 1
ATOM 2133 C C . GLU A 1 274 ? -3.616 7.443 -13.004 1.00 94.56 274 GLU A C 1
ATOM 2135 O O . GLU A 1 274 ? -4.035 6.955 -14.050 1.00 94.56 274 GLU A O 1
ATOM 2140 N N . ARG A 1 275 ? -2.313 7.668 -12.799 1.00 93.50 275 ARG A N 1
ATOM 2141 C CA . ARG A 1 275 ? -1.283 7.527 -13.842 1.00 93.50 275 ARG A CA 1
ATOM 2142 C C . ARG A 1 275 ? -0.575 6.180 -13.864 1.00 93.50 275 ARG A C 1
ATOM 2144 O O . ARG A 1 275 ? -0.102 5.782 -14.923 1.00 93.50 275 ARG A O 1
ATOM 2151 N N . LEU A 1 276 ? -0.435 5.520 -12.717 1.00 94.44 276 LEU A N 1
ATOM 2152 C CA . LEU A 1 276 ? 0.375 4.309 -12.626 1.00 94.44 276 LEU A CA 1
ATOM 2153 C C . LEU A 1 276 ? -0.262 3.120 -13.377 1.00 94.44 276 LEU A C 1
ATOM 2155 O O . LEU A 1 276 ? -1.465 2.884 -13.234 1.00 94.44 276 LEU A O 1
ATOM 2159 N N . PRO A 1 277 ? 0.520 2.364 -14.165 1.00 91.81 277 PRO A N 1
ATOM 2160 C CA . PRO A 1 277 ? 0.043 1.207 -14.910 1.00 91.81 277 PRO A CA 1
ATOM 2161 C C . PRO A 1 277 ? -0.069 -0.027 -14.010 1.00 91.81 277 PRO A C 1
ATOM 2163 O O . PRO A 1 277 ? 0.420 -0.048 -12.883 1.00 91.81 277 PRO A O 1
ATOM 2166 N N . GLY A 1 278 ? -0.682 -1.087 -14.537 1.00 91.94 278 GLY A N 1
ATOM 2167 C CA . GLY A 1 278 ? -0.792 -2.361 -13.833 1.00 91.94 278 GLY A CA 1
ATOM 2168 C C . GLY A 1 278 ? -1.696 -2.297 -12.599 1.00 91.94 278 GLY A C 1
ATOM 2169 O O . GLY A 1 278 ? -2.593 -1.459 -12.495 1.00 91.94 278 GLY A O 1
ATOM 2170 N N . VAL A 1 279 ? -1.488 -3.234 -11.673 1.00 95.69 279 VAL A N 1
ATOM 2171 C CA . VAL A 1 279 ? -2.359 -3.406 -10.504 1.00 95.69 279 VAL A CA 1
ATOM 2172 C C . VAL A 1 279 ? -1.991 -2.388 -9.429 1.00 95.69 279 VAL A C 1
ATOM 2174 O O . VAL A 1 279 ? -0.963 -2.509 -8.757 1.00 95.69 279 VAL A O 1
ATOM 2177 N N . VAL A 1 280 ? -2.857 -1.391 -9.266 1.00 97.19 280 VAL A N 1
ATOM 2178 C CA . VAL A 1 280 ? -2.728 -0.335 -8.262 1.00 97.19 280 VAL A CA 1
ATOM 2179 C C . VAL A 1 280 ? -3.892 -0.433 -7.285 1.00 97.19 280 VAL A C 1
ATOM 2181 O O . VAL A 1 280 ? -5.054 -0.535 -7.685 1.00 97.19 280 VAL A O 1
ATOM 2184 N N . PHE A 1 281 ? -3.570 -0.351 -6.001 1.00 98.12 281 PHE A N 1
ATOM 2185 C CA . PHE A 1 281 ? -4.515 -0.182 -4.914 1.00 98.12 281 PHE A CA 1
ATOM 2186 C C . PHE A 1 281 ? -4.351 1.219 -4.327 1.00 98.12 281 PHE A C 1
ATOM 2188 O O . PHE A 1 281 ? -3.230 1.665 -4.076 1.00 98.12 281 PHE A O 1
ATOM 2195 N N . LEU A 1 282 ? -5.459 1.898 -4.050 1.00 98.00 282 LEU A N 1
ATOM 2196 C CA . LEU A 1 282 ? -5.467 3.050 -3.157 1.00 98.00 282 LEU A CA 1
ATOM 2197 C C . LEU A 1 282 ? -6.215 2.659 -1.889 1.00 98.00 282 LEU A C 1
ATOM 2199 O O . LEU A 1 282 ? -7.380 2.279 -1.955 1.00 98.00 282 LEU A O 1
ATOM 2203 N N . GLY A 1 283 ? -5.557 2.759 -0.742 1.00 97.19 283 GLY A N 1
ATOM 2204 C CA . GLY A 1 283 ? -6.215 2.641 0.547 1.00 97.19 283 GLY A CA 1
ATOM 2205 C C . GLY A 1 283 ? -6.572 4.024 1.074 1.00 97.19 283 GLY A C 1
ATOM 2206 O O . GLY A 1 283 ? -5.658 4.792 1.347 1.00 97.19 283 GLY A O 1
ATOM 2207 N N . ALA A 1 284 ? -7.845 4.302 1.356 1.00 95.38 284 ALA A N 1
ATOM 2208 C CA . ALA A 1 284 ? -8.270 5.526 2.054 1.00 95.38 284 ALA A CA 1
ATOM 2209 C C . ALA A 1 284 ? -9.367 5.252 3.096 1.00 95.38 284 ALA A C 1
ATOM 2211 O O . ALA A 1 284 ? -10.031 4.222 3.039 1.00 95.38 284 ALA A O 1
ATOM 2212 N N . SER A 1 285 ? -9.562 6.155 4.060 1.00 90.00 285 SER A N 1
ATOM 2213 C CA . SER A 1 285 ? -10.710 6.091 4.981 1.00 90.00 285 SER A CA 1
ATOM 2214 C C . SER A 1 285 ? -12.019 6.416 4.261 1.00 90.00 285 SER A C 1
ATOM 2216 O O . SER A 1 285 ? -13.015 5.717 4.431 1.00 90.00 285 SER A O 1
ATOM 2218 N N . GLU A 1 286 ? -11.988 7.437 3.408 1.00 89.75 286 GLU A N 1
ATOM 2219 C CA . GLU A 1 286 ? -13.161 8.006 2.751 1.00 89.75 286 GLU A CA 1
ATOM 2220 C C . GLU A 1 286 ? -13.216 7.690 1.241 1.00 89.75 286 GLU A C 1
ATOM 2222 O O . GLU A 1 286 ? -12.197 7.392 0.607 1.00 89.75 286 GLU A O 1
ATOM 2227 N N . PRO A 1 287 ? -14.404 7.771 0.614 1.00 91.69 287 PRO A N 1
ATOM 2228 C CA . PRO A 1 287 ? -14.570 7.576 -0.822 1.00 91.69 287 PRO A CA 1
ATOM 2229 C C . PRO A 1 287 ? -13.863 8.646 -1.664 1.00 91.69 287 PRO A C 1
ATOM 2231 O O . PRO A 1 287 ? -14.021 9.844 -1.440 1.00 91.69 287 PRO A O 1
ATOM 2234 N N . VAL A 1 288 ? -13.198 8.218 -2.737 1.00 92.94 288 VAL A N 1
ATOM 2235 C CA . VAL A 1 288 ? -12.507 9.076 -3.707 1.00 92.94 288 VAL A CA 1
ATOM 2236 C C . VAL A 1 288 ? -13.001 8.724 -5.103 1.00 92.94 288 VAL A C 1
ATOM 2238 O O . VAL A 1 288 ? -13.255 7.559 -5.413 1.00 92.94 288 VAL A O 1
ATOM 2241 N N . LYS A 1 289 ? -13.181 9.748 -5.939 1.00 92.94 289 LYS A N 1
ATOM 2242 C CA . LYS A 1 289 ? -13.514 9.592 -7.358 1.00 92.94 289 LYS A CA 1
ATOM 2243 C C . LYS A 1 289 ? -12.242 9.643 -8.195 1.00 92.94 289 LYS A C 1
ATOM 2245 O O . LYS A 1 289 ? -11.359 10.438 -7.886 1.00 92.94 289 LYS A O 1
ATOM 2250 N N . PHE A 1 290 ? -12.211 8.864 -9.269 1.00 94.69 290 PHE A N 1
ATOM 2251 C CA . PHE A 1 290 ? -11.109 8.819 -10.230 1.00 94.69 290 PHE A CA 1
ATOM 2252 C C . PHE A 1 290 ? -11.632 9.007 -11.645 1.00 94.69 290 PHE A C 1
ATOM 2254 O O . PHE A 1 290 ? -12.780 8.663 -11.933 1.00 94.69 290 PHE A O 1
ATOM 2261 N N . ASP A 1 291 ? -10.763 9.512 -12.517 1.00 94.50 291 ASP A N 1
ATOM 2262 C CA . ASP A 1 291 ? -11.091 9.715 -13.931 1.00 94.50 291 ASP A CA 1
ATOM 2263 C C . ASP A 1 291 ? -10.844 8.448 -14.781 1.00 94.50 291 ASP A C 1
ATOM 2265 O O . ASP A 1 291 ? -11.349 8.339 -15.897 1.00 94.50 291 ASP A O 1
ATOM 2269 N N . ARG A 1 292 ? -10.108 7.460 -14.244 1.00 93.81 292 ARG A N 1
ATOM 2270 C CA . ARG A 1 292 ? -9.902 6.128 -14.849 1.00 93.81 292 ARG A CA 1
ATOM 2271 C C . ARG A 1 292 ? -10.898 5.098 -14.315 1.00 93.81 292 ARG A C 1
ATOM 2273 O O . ARG A 1 292 ? -11.478 5.290 -13.249 1.00 93.81 292 ARG A O 1
ATOM 2280 N N . ALA A 1 293 ? -11.039 3.967 -15.010 1.00 94.50 293 ALA A N 1
ATOM 2281 C CA . ALA A 1 293 ? -11.812 2.830 -14.511 1.00 94.50 293 ALA A CA 1
ATOM 2282 C C . ALA A 1 293 ? -11.300 2.389 -13.128 1.00 94.50 293 ALA A C 1
ATOM 2284 O O . ALA A 1 293 ? -10.103 2.139 -12.947 1.00 94.50 293 ALA A O 1
ATOM 2285 N N . PHE A 1 294 ? -12.210 2.309 -12.158 1.00 96.75 294 PHE A N 1
ATOM 2286 C CA . PHE A 1 294 ? -11.897 1.911 -10.792 1.00 96.75 294 PHE A CA 1
ATOM 2287 C C . PHE A 1 294 ? -13.021 1.071 -10.187 1.00 96.75 294 PHE A C 1
ATOM 2289 O O . PHE A 1 294 ? -14.187 1.205 -10.560 1.00 96.75 294 PHE A O 1
ATOM 2296 N N . LEU A 1 295 ? -12.658 0.224 -9.230 1.00 96.00 295 LEU A N 1
ATOM 2297 C CA . LEU A 1 295 ? -13.579 -0.550 -8.408 1.00 96.00 295 LEU A CA 1
ATOM 2298 C C . LEU A 1 295 ? -13.392 -0.144 -6.955 1.00 96.00 295 LEU A C 1
ATOM 2300 O O . LEU A 1 295 ? -12.266 0.090 -6.520 1.00 96.00 295 LEU A O 1
ATOM 2304 N N . ARG A 1 296 ? -14.484 -0.060 -6.201 1.00 96.56 296 ARG A N 1
ATOM 2305 C CA . ARG A 1 296 ? -14.447 0.328 -4.793 1.00 96.56 296 ARG A CA 1
ATOM 2306 C C . ARG A 1 296 ? -14.956 -0.806 -3.918 1.00 96.56 296 ARG A C 1
ATOM 2308 O O . ARG A 1 296 ? -16.034 -1.330 -4.181 1.00 96.56 296 ARG A O 1
ATOM 2315 N N . PHE A 1 297 ? -14.219 -1.089 -2.850 1.00 96.50 297 PHE A N 1
ATOM 2316 C CA . PHE A 1 297 ? -14.577 -2.077 -1.838 1.00 96.50 297 PHE A CA 1
ATOM 2317 C C . PHE A 1 297 ? -14.367 -1.497 -0.445 1.00 96.50 297 PHE A C 1
ATOM 2319 O O . PHE A 1 297 ? -13.385 -0.790 -0.212 1.00 96.50 297 PHE A O 1
ATOM 2326 N N . ASP A 1 298 ? -15.282 -1.798 0.472 1.00 94.75 298 ASP A N 1
ATOM 2327 C CA . ASP A 1 298 ? -15.164 -1.370 1.861 1.00 94.75 298 ASP A CA 1
ATOM 2328 C C . ASP A 1 298 ? -14.412 -2.435 2.683 1.00 94.75 298 ASP A C 1
ATOM 2330 O O . ASP A 1 298 ? -14.738 -3.623 2.667 1.00 94.75 298 ASP A O 1
ATOM 2334 N N . VAL A 1 299 ? -13.388 -1.994 3.406 1.00 95.00 299 VAL A N 1
ATOM 2335 C CA . VAL A 1 299 ? -12.492 -2.760 4.267 1.00 95.00 299 VAL A CA 1
ATOM 2336 C C . VAL A 1 299 ? -12.463 -2.070 5.627 1.00 95.00 299 VAL A C 1
ATOM 2338 O O . VAL A 1 299 ? -11.684 -1.151 5.892 1.00 95.00 299 VAL A O 1
ATOM 2341 N N . ASN A 1 300 ? -13.375 -2.514 6.484 1.00 92.50 300 ASN A N 1
ATOM 2342 C CA . ASN A 1 300 ? -13.525 -2.022 7.846 1.00 92.50 300 ASN A CA 1
ATOM 2343 C C . ASN A 1 300 ? -12.954 -3.019 8.848 1.00 92.50 300 ASN A C 1
ATOM 2345 O O . ASN A 1 300 ? -12.723 -4.190 8.523 1.00 92.50 300 ASN A O 1
ATOM 2349 N N . LYS A 1 301 ? -12.765 -2.553 10.084 1.00 91.31 301 LYS A N 1
ATOM 2350 C CA . LYS A 1 301 ? -12.364 -3.419 11.191 1.00 91.31 301 LYS A CA 1
ATOM 2351 C C . LYS A 1 301 ? -13.422 -4.517 11.369 1.00 91.31 301 LYS A C 1
ATOM 2353 O O . LYS A 1 301 ? -14.613 -4.219 11.231 1.00 91.31 301 LYS A O 1
ATOM 2358 N N . PRO A 1 302 ? -13.026 -5.759 11.696 1.00 92.06 302 PRO A N 1
ATOM 2359 C CA . PRO A 1 302 ? -13.962 -6.874 11.789 1.00 92.06 302 PRO A CA 1
ATOM 2360 C C . PRO A 1 302 ? -15.106 -6.598 12.769 1.00 92.06 302 PRO A C 1
ATOM 2362 O O . PRO A 1 302 ? -14.914 -5.952 13.806 1.00 92.06 302 PRO A O 1
ATOM 2365 N N . ALA A 1 303 ? -16.300 -7.109 12.471 1.00 86.69 303 ALA A N 1
ATOM 2366 C CA . ALA A 1 303 ? -17.448 -7.004 13.369 1.00 86.69 303 ALA A CA 1
ATOM 2367 C C . ALA A 1 303 ? -17.223 -7.779 14.685 1.00 86.69 303 ALA A C 1
ATOM 2369 O O . ALA A 1 303 ? -16.340 -8.627 14.782 1.00 86.69 303 ALA A O 1
ATOM 2370 N N . ALA A 1 304 ? -18.049 -7.529 15.710 1.00 84.00 304 ALA A N 1
ATOM 2371 C CA . ALA A 1 304 ? -17.881 -8.130 17.043 1.00 84.00 304 ALA A CA 1
ATOM 2372 C C . ALA A 1 304 ? -17.810 -9.670 17.017 1.00 84.00 304 ALA A C 1
ATOM 2374 O O . ALA A 1 304 ? -16.969 -10.261 17.692 1.00 84.00 304 ALA A O 1
ATOM 2375 N N . ALA A 1 305 ? -18.667 -10.312 16.217 1.00 85.75 305 ALA A N 1
ATOM 2376 C CA . ALA A 1 305 ? -18.685 -11.766 16.071 1.00 85.75 305 ALA A CA 1
ATOM 2377 C C . ALA A 1 305 ? -17.362 -12.300 15.496 1.00 85.75 305 ALA A C 1
ATOM 2379 O O . ALA A 1 305 ? -16.798 -13.262 16.015 1.00 85.75 305 ALA A O 1
ATOM 2380 N N . GLU A 1 306 ? -16.832 -11.629 14.474 1.00 90.94 306 GLU A N 1
ATOM 2381 C CA . GLU A 1 306 ? -15.566 -11.998 13.847 1.00 90.94 306 GLU A CA 1
ATOM 2382 C C . GLU A 1 306 ? -14.370 -11.691 14.760 1.00 90.94 306 GLU A C 1
ATOM 2384 O O . GLU A 1 306 ? -13.469 -12.514 14.890 1.00 90.94 306 GLU A O 1
ATOM 2389 N N . GLN A 1 307 ? -14.378 -10.569 15.489 1.00 92.06 307 GLN A N 1
ATOM 2390 C CA . GLN A 1 307 ? -13.339 -10.275 16.482 1.00 92.06 307 GLN A CA 1
ATOM 2391 C C . GLN A 1 307 ? -13.280 -11.328 17.584 1.00 92.06 307 GLN A C 1
ATOM 2393 O O . GLN A 1 307 ? -12.186 -11.712 17.988 1.00 92.06 307 GLN A O 1
ATOM 2398 N N . LYS A 1 308 ? -14.429 -11.825 18.059 1.00 90.38 308 LYS A N 1
ATOM 2399 C CA . LYS A 1 308 ? -14.463 -12.923 19.032 1.00 90.38 308 LYS A CA 1
ATOM 2400 C C . LYS A 1 308 ? -13.754 -14.163 18.482 1.00 90.38 308 LYS A C 1
ATOM 2402 O O . LYS A 1 308 ? -12.897 -14.711 19.169 1.00 90.38 308 LYS A O 1
ATOM 2407 N N . ARG A 1 309 ? -14.049 -14.552 17.236 1.00 91.44 309 ARG A N 1
ATOM 2408 C CA . ARG A 1 309 ? -13.385 -15.678 16.559 1.00 91.44 309 ARG A CA 1
ATOM 2409 C C . ARG A 1 309 ? -11.874 -15.458 16.448 1.00 91.44 309 ARG A C 1
ATOM 2411 O O . ARG A 1 309 ? -11.098 -16.358 16.752 1.00 91.44 309 ARG A O 1
ATOM 2418 N N . LEU A 1 310 ? -11.453 -14.250 16.071 1.00 94.12 310 LEU A N 1
ATOM 2419 C CA . LEU A 1 310 ? -10.038 -13.877 15.992 1.00 94.12 310 LEU A CA 1
ATOM 2420 C C . LEU A 1 310 ? -9.356 -13.937 17.370 1.00 94.12 310 LEU A C 1
ATOM 2422 O O . LEU A 1 310 ? -8.237 -14.428 17.479 1.00 94.12 310 LEU A O 1
ATOM 2426 N N . TRP A 1 311 ? -10.021 -13.502 18.441 1.00 92.69 311 TRP A N 1
ATOM 2427 C CA . TRP A 1 311 ? -9.498 -13.640 19.802 1.00 92.69 311 TRP A CA 1
ATOM 2428 C C . TRP A 1 311 ? -9.346 -15.101 20.229 1.00 92.69 311 TRP A C 1
ATOM 2430 O O . TRP A 1 311 ? -8.334 -15.459 20.832 1.00 92.69 311 TRP A O 1
ATOM 2440 N N . GLU A 1 312 ? -10.332 -15.944 19.920 1.00 91.12 312 GLU A N 1
ATOM 2441 C CA . GLU A 1 312 ? -10.280 -17.383 20.192 1.00 91.12 312 GLU A CA 1
ATOM 2442 C C . GLU A 1 312 ? -9.110 -18.047 19.452 1.00 91.12 312 GLU A C 1
ATOM 2444 O O . GLU A 1 312 ? -8.366 -18.824 20.051 1.00 91.12 312 GLU A O 1
ATOM 2449 N N . GLU A 1 313 ? -8.900 -17.684 18.185 1.00 91.69 313 GLU A N 1
ATOM 2450 C CA . GLU A 1 313 ? -7.791 -18.165 17.359 1.00 91.69 313 GLU A CA 1
ATOM 2451 C C . GLU A 1 313 ? -6.430 -17.683 17.892 1.00 91.69 313 GLU A C 1
ATOM 2453 O O . GLU A 1 313 ? -5.522 -18.491 18.084 1.00 91.69 313 GLU A O 1
ATOM 2458 N N . ALA A 1 314 ? -6.300 -16.392 18.220 1.00 91.00 314 ALA A N 1
ATOM 2459 C CA . ALA A 1 314 ? -5.059 -15.800 18.724 1.00 91.00 314 ALA A CA 1
ATOM 2460 C C . ALA A 1 314 ? -4.642 -16.339 20.106 1.00 91.00 314 ALA A C 1
ATOM 2462 O O . ALA A 1 314 ? -3.452 -16.461 20.393 1.00 91.00 314 ALA A O 1
ATOM 2463 N N . LEU A 1 315 ? -5.605 -16.664 20.976 1.00 88.19 315 LEU A N 1
ATOM 2464 C CA . LEU A 1 315 ? -5.352 -17.227 22.310 1.00 88.19 315 LEU A CA 1
ATOM 2465 C C . LEU A 1 315 ? -5.261 -18.764 22.304 1.00 88.19 315 LEU A C 1
ATOM 2467 O O . LEU A 1 315 ? -4.826 -19.367 23.296 1.00 88.19 315 LEU A O 1
ATOM 2471 N N . GLY A 1 316 ? -5.682 -19.406 21.212 1.00 86.12 316 GLY A N 1
ATOM 2472 C CA . GLY A 1 316 ? -5.642 -20.851 21.027 1.00 86.12 316 GLY A CA 1
ATOM 2473 C C . GLY A 1 316 ? -6.378 -21.615 22.144 1.00 86.12 316 GLY A C 1
ATOM 2474 O O . GLY A 1 316 ? -7.463 -21.206 22.565 1.00 86.12 316 GLY A O 1
ATOM 2475 N N . PRO A 1 317 ? -5.803 -22.708 22.691 1.00 81.19 317 PRO A N 1
ATOM 2476 C CA . PRO A 1 317 ? -6.445 -23.538 23.722 1.00 81.19 317 PRO A CA 1
ATOM 2477 C C . PRO A 1 317 ? -6.813 -22.797 25.015 1.00 81.19 317 PRO A C 1
ATOM 2479 O O . PRO A 1 317 ? -7.632 -23.277 25.796 1.00 81.19 317 PRO A O 1
ATOM 2482 N N . SER A 1 318 ? -6.203 -21.635 25.262 1.00 76.19 318 SER A N 1
ATOM 2483 C CA . SER A 1 318 ? -6.475 -20.826 26.452 1.00 76.19 318 SER A CA 1
ATOM 2484 C C . SER A 1 318 ? -7.782 -20.029 26.373 1.00 76.19 318 SER A C 1
ATOM 2486 O O . SER A 1 318 ? -8.190 -19.453 27.379 1.00 76.19 318 SER A O 1
ATOM 2488 N N . SER A 1 319 ? -8.436 -19.978 25.211 1.00 79.12 319 SER A N 1
ATOM 2489 C CA . SER A 1 319 ? -9.674 -19.218 24.995 1.00 79.12 319 SER A CA 1
ATOM 2490 C C . SER A 1 319 ? -10.863 -19.740 25.811 1.00 79.12 319 SER A C 1
ATOM 2492 O O . SER A 1 319 ? -11.661 -18.946 26.305 1.00 79.12 319 SER A O 1
ATOM 2494 N N . GLY A 1 320 ? -10.948 -21.055 26.043 1.00 72.69 320 GLY A N 1
ATOM 2495 C CA . GLY A 1 320 ? -12.108 -21.687 26.685 1.00 72.69 320 GLY A CA 1
ATOM 2496 C C . GLY A 1 320 ? -12.396 -21.230 28.123 1.00 72.69 320 GLY A C 1
ATOM 2497 O O . GLY A 1 320 ? -13.530 -21.341 28.582 1.00 72.69 320 GLY A O 1
ATOM 2498 N N . THR A 1 321 ? -11.408 -20.675 28.835 1.00 75.25 321 THR A N 1
ATOM 2499 C CA . THR A 1 321 ? -11.593 -20.104 30.186 1.00 75.25 321 THR A CA 1
ATOM 2500 C C . THR A 1 321 ? -11.997 -18.626 30.169 1.00 75.25 321 THR A C 1
ATOM 2502 O O . THR A 1 321 ? -12.238 -18.047 31.226 1.00 75.25 321 THR A O 1
ATOM 2505 N N . LEU A 1 322 ? -12.090 -18.015 28.982 1.00 76.12 322 LEU A N 1
ATOM 2506 C CA . LEU A 1 322 ? -12.251 -16.575 28.783 1.00 76.12 322 LEU A CA 1
ATOM 2507 C C . LEU A 1 322 ? -13.498 -16.185 27.982 1.00 76.12 322 LEU A C 1
ATOM 2509 O O . LEU A 1 322 ? -13.667 -14.999 27.725 1.00 76.12 322 LEU A O 1
ATOM 2513 N N . ASN A 1 323 ? -14.383 -17.114 27.601 1.00 70.94 323 ASN A N 1
ATOM 2514 C CA . ASN A 1 323 ? -15.486 -16.833 26.663 1.00 70.94 323 ASN A CA 1
ATOM 2515 C C . ASN A 1 323 ? -16.297 -15.558 26.983 1.00 70.94 323 ASN A C 1
ATOM 2517 O O . ASN A 1 323 ? -16.540 -14.757 26.084 1.00 70.94 323 ASN A O 1
ATOM 2521 N N . GLY A 1 324 ? -16.655 -15.316 28.251 1.00 76.88 324 GLY A N 1
ATOM 2522 C CA . GLY A 1 324 ? -17.363 -14.087 28.648 1.00 76.88 324 GLY A CA 1
ATOM 2523 C C . GLY A 1 324 ? -16.510 -12.814 28.547 1.00 76.88 324 GLY A C 1
ATOM 2524 O O . GLY A 1 324 ? -17.009 -11.751 28.186 1.00 76.88 324 GLY A O 1
ATOM 2525 N N . THR A 1 325 ? -15.207 -12.920 28.807 1.00 81.38 325 THR A N 1
ATOM 2526 C CA . THR A 1 325 ? -14.245 -11.822 28.642 1.00 81.38 325 THR A CA 1
ATOM 2527 C C . THR A 1 325 ? -14.012 -11.499 27.170 1.00 81.38 325 THR A C 1
ATOM 2529 O O . THR A 1 325 ? -13.953 -10.327 26.820 1.00 81.38 325 THR A O 1
ATOM 2532 N N . LEU A 1 326 ? -13.902 -12.504 26.295 1.00 84.44 326 LEU A N 1
ATOM 2533 C CA . LEU A 1 326 ? -13.687 -12.282 24.858 1.00 84.44 326 LEU A CA 1
ATOM 2534 C C . LEU A 1 326 ? -14.881 -11.571 24.219 1.00 84.44 326 LEU A C 1
ATOM 2536 O O . LEU A 1 326 ? -14.701 -10.662 23.411 1.00 84.44 326 LEU A O 1
ATOM 2540 N N . GLU A 1 327 ? -16.096 -11.926 24.641 1.00 82.50 327 GLU A N 1
ATOM 2541 C CA . GLU A 1 327 ? -17.307 -11.203 24.256 1.00 82.50 327 GLU A CA 1
ATOM 2542 C C . GLU A 1 327 ? -17.276 -9.748 24.720 1.00 82.50 327 GLU A C 1
ATOM 2544 O O . GLU A 1 327 ? -17.662 -8.870 23.952 1.00 82.50 327 GLU A O 1
ATOM 2549 N N . ALA A 1 328 ? -16.812 -9.475 25.942 1.00 81.31 328 ALA A N 1
ATOM 2550 C CA . ALA A 1 328 ? -16.668 -8.108 26.435 1.00 81.31 328 ALA A CA 1
ATOM 2551 C C . ALA A 1 328 ? -15.589 -7.331 25.654 1.00 81.31 328 ALA A C 1
ATOM 2553 O O . ALA A 1 328 ? -15.819 -6.196 25.246 1.00 81.31 328 ALA A O 1
ATOM 2554 N N . LEU A 1 329 ? -14.438 -7.940 25.360 1.00 86.69 329 LEU A N 1
ATOM 2555 C CA . LEU A 1 329 ? -13.378 -7.295 24.578 1.00 86.69 329 LEU A CA 1
ATOM 2556 C C . LEU A 1 329 ? -13.857 -6.916 23.170 1.00 86.69 329 LEU A C 1
ATOM 2558 O O . LEU A 1 329 ? -13.704 -5.766 22.771 1.00 86.69 329 LEU A O 1
ATOM 2562 N N . ALA A 1 330 ? -14.503 -7.842 22.455 1.00 85.75 330 ALA A N 1
ATOM 2563 C CA . ALA A 1 330 ? -15.044 -7.604 21.111 1.00 85.75 330 ALA A CA 1
ATOM 2564 C C . ALA A 1 330 ? -16.226 -6.607 21.077 1.00 85.75 330 ALA A C 1
ATOM 2566 O O . ALA A 1 330 ? -16.613 -6.114 20.009 1.00 85.75 330 ALA A O 1
ATOM 2567 N N . GLN A 1 331 ? -16.834 -6.340 22.237 1.00 78.44 331 GLN A N 1
ATOM 2568 C CA . GLN A 1 331 ? -17.891 -5.343 22.411 1.00 78.44 331 GLN A CA 1
ATOM 2569 C C . GLN A 1 331 ? -17.349 -3.941 22.625 1.00 78.44 331 GLN A C 1
ATOM 2571 O O . GLN A 1 331 ? -17.885 -2.990 22.059 1.00 78.44 331 GLN A O 1
ATOM 2576 N N . HIS A 1 332 ? -16.343 -3.828 23.486 1.00 79.31 332 HIS A N 1
ATOM 2577 C CA . HIS A 1 332 ? -15.843 -2.545 23.946 1.00 79.31 332 HIS A CA 1
ATOM 2578 C C . HIS A 1 332 ? -14.748 -1.993 23.044 1.00 79.31 332 HIS A C 1
ATOM 2580 O O . HIS A 1 332 ? -14.673 -0.783 22.883 1.00 79.31 332 HIS A O 1
ATOM 2586 N N . PHE A 1 333 ? -13.947 -2.851 22.418 1.00 85.69 333 PHE A N 1
ATOM 2587 C CA . PHE A 1 333 ? -12.819 -2.416 21.608 1.00 85.69 333 PHE A CA 1
ATOM 2588 C C . PHE A 1 333 ? -12.997 -2.833 20.154 1.00 85.69 333 PHE A C 1
ATOM 2590 O O . PHE A 1 333 ? -13.399 -3.961 19.863 1.00 85.69 333 PHE A O 1
ATOM 2597 N N . ARG A 1 334 ? -12.690 -1.923 19.223 1.00 87.06 334 ARG A N 1
ATOM 2598 C CA . ARG A 1 334 ? -12.682 -2.219 17.787 1.00 87.06 334 ARG A CA 1
ATOM 2599 C C . ARG A 1 334 ? -11.249 -2.270 17.275 1.00 87.06 334 ARG A C 1
ATOM 2601 O O . ARG A 1 334 ? -10.628 -1.236 17.037 1.00 87.06 334 ARG A O 1
ATOM 2608 N N . PHE A 1 335 ? -10.747 -3.482 17.053 1.00 91.00 335 PHE A N 1
ATOM 2609 C CA . PHE A 1 335 ? -9.383 -3.714 16.579 1.00 91.00 335 PHE A CA 1
ATOM 2610 C C . PHE A 1 335 ? -9.325 -4.412 15.224 1.00 91.00 335 PHE A C 1
ATOM 2612 O O . PHE A 1 335 ? -10.241 -5.142 14.851 1.00 91.00 335 PHE A O 1
ATOM 2619 N N . SER A 1 336 ? -8.214 -4.201 14.518 1.00 92.75 336 SER A N 1
ATOM 2620 C CA . SER A 1 336 ? -7.822 -4.989 13.349 1.00 92.75 336 SER A CA 1
ATOM 2621 C C . SER A 1 336 ? -7.437 -6.416 13.759 1.00 92.75 336 SER A C 1
ATOM 2623 O O . SER A 1 336 ? -7.082 -6.684 14.915 1.00 92.75 336 SER A O 1
ATOM 2625 N N . ALA A 1 337 ? -7.426 -7.337 12.793 1.00 95.12 337 ALA A N 1
ATOM 2626 C CA . ALA A 1 337 ? -6.971 -8.706 13.029 1.00 95.12 337 ALA A CA 1
ATOM 2627 C C . ALA A 1 337 ? -5.515 -8.755 13.533 1.00 95.12 337 ALA A C 1
ATOM 2629 O O . ALA A 1 337 ? -5.217 -9.475 14.488 1.00 95.12 337 ALA A O 1
ATOM 2630 N N . ARG A 1 338 ? -4.614 -7.940 12.966 1.00 93.25 338 ARG A N 1
ATOM 2631 C CA . ARG A 1 338 ? -3.205 -7.892 13.395 1.00 93.25 338 ARG A CA 1
ATOM 2632 C C . ARG A 1 338 ? -3.051 -7.400 14.840 1.00 93.25 338 ARG A C 1
ATOM 2634 O O . ARG A 1 338 ? -2.268 -7.979 15.593 1.00 93.25 338 ARG A O 1
ATOM 2641 N N . THR A 1 339 ? -3.825 -6.393 15.254 1.00 92.44 339 THR A N 1
ATOM 2642 C CA . THR A 1 339 ? -3.813 -5.892 16.641 1.00 92.44 339 THR A CA 1
ATOM 2643 C C . THR A 1 339 ? -4.306 -6.957 17.625 1.00 92.44 339 THR A C 1
ATOM 2645 O O . THR A 1 339 ? -3.682 -7.164 18.671 1.00 92.44 339 THR A O 1
ATOM 2648 N N . ILE A 1 340 ? -5.380 -7.678 17.281 1.00 93.94 340 ILE A N 1
ATOM 2649 C CA . ILE A 1 340 ? -5.894 -8.804 18.080 1.00 93.94 340 ILE A CA 1
ATOM 2650 C C . ILE A 1 340 ? -4.825 -9.888 18.225 1.00 93.94 340 ILE A C 1
ATOM 2652 O O . ILE A 1 340 ? -4.529 -10.314 19.342 1.00 93.94 340 ILE A O 1
ATOM 2656 N N . PHE A 1 341 ? -4.190 -10.285 17.122 1.00 92.62 341 PHE A N 1
ATOM 2657 C CA . PHE A 1 341 ? -3.144 -11.304 17.126 1.00 92.62 341 PHE A CA 1
ATOM 2658 C C . PHE A 1 341 ? -1.954 -10.922 18.013 1.00 92.62 341 PHE A C 1
ATOM 2660 O O . PHE A 1 341 ? -1.567 -11.685 18.898 1.00 92.62 341 PHE A O 1
ATOM 2667 N N . ALA A 1 342 ? -1.404 -9.718 17.832 1.00 90.75 342 ALA A N 1
ATOM 2668 C CA . ALA A 1 342 ? -0.276 -9.230 18.624 1.00 90.75 342 ALA A CA 1
ATOM 2669 C C . ALA A 1 342 ? -0.607 -9.161 20.128 1.00 90.75 342 ALA A C 1
ATOM 2671 O O . ALA A 1 342 ? 0.207 -9.534 20.982 1.00 90.75 342 ALA A O 1
ATOM 2672 N N . THR A 1 343 ? -1.827 -8.737 20.464 1.00 90.69 343 THR A N 1
ATOM 2673 C CA . THR A 1 343 ? -2.278 -8.640 21.858 1.00 90.69 343 THR A CA 1
ATOM 2674 C C . THR A 1 343 ? -2.519 -10.023 22.467 1.00 90.69 343 THR A C 1
ATOM 2676 O O . THR A 1 343 ? -2.073 -10.286 23.583 1.00 90.69 343 THR A O 1
ATOM 2679 N N . GLY A 1 344 ? -3.148 -10.942 21.729 1.00 88.94 344 GLY A N 1
ATOM 2680 C CA . GLY A 1 344 ? -3.373 -12.321 22.170 1.00 88.94 344 GLY A CA 1
ATOM 2681 C C . GLY A 1 344 ? -2.066 -13.070 22.437 1.00 88.94 344 GLY A C 1
ATOM 2682 O O . GLY A 1 344 ? -1.920 -13.708 23.480 1.00 88.94 344 GLY A O 1
ATOM 2683 N N . MET A 1 345 ? -1.080 -12.905 21.551 1.00 84.62 345 MET A N 1
ATOM 2684 C CA . MET A 1 345 ? 0.248 -13.507 21.694 1.00 84.62 345 MET A CA 1
ATOM 2685 C C . MET A 1 345 ? 1.001 -12.991 22.927 1.00 84.62 345 MET A C 1
ATOM 2687 O O . MET A 1 345 ? 1.624 -13.776 23.644 1.00 84.62 345 MET A O 1
ATOM 2691 N N . SER A 1 346 ? 0.927 -11.687 23.218 1.00 82.69 346 SER A N 1
ATOM 2692 C CA . SER A 1 346 ? 1.615 -11.109 24.386 1.00 82.69 346 SER A CA 1
ATOM 2693 C C . SER A 1 346 ? 0.970 -11.505 25.721 1.00 82.69 346 SER A C 1
ATOM 2695 O O . SER A 1 346 ? 1.676 -11.702 26.708 1.00 82.69 346 SER A O 1
ATOM 2697 N N . ALA A 1 347 ? -0.344 -11.744 25.746 1.00 77.00 347 ALA A N 1
ATOM 2698 C CA . ALA A 1 347 ? -1.063 -12.244 26.919 1.00 77.00 347 ALA A CA 1
ATOM 2699 C C . ALA A 1 347 ? -0.855 -13.753 27.186 1.00 77.00 347 ALA A C 1
ATOM 2701 O O . ALA A 1 347 ? -1.477 -14.322 28.085 1.00 77.00 347 ALA A O 1
ATOM 2702 N N . GLY A 1 348 ? 0.002 -14.433 26.415 1.00 66.38 348 GLY A N 1
ATOM 2703 C CA . GLY A 1 348 ? 0.307 -15.868 26.472 1.00 66.38 348 GLY A CA 1
ATOM 2704 C C . GLY A 1 348 ? 0.727 -16.431 27.843 1.00 66.38 348 GLY A C 1
ATOM 2705 O O . GLY A 1 348 ? 0.458 -17.597 28.130 1.00 66.38 348 GLY A O 1
ATOM 2706 N N . ALA A 1 349 ? 1.369 -15.617 28.686 1.00 66.62 349 ALA A N 1
ATOM 2707 C CA . ALA A 1 349 ? 2.171 -16.097 29.817 1.00 66.62 349 ALA A CA 1
ATOM 2708 C C . ALA A 1 349 ? 1.430 -16.234 31.161 1.00 66.62 349 ALA A C 1
ATOM 2710 O O . ALA A 1 349 ? 1.953 -16.865 32.079 1.00 66.62 349 ALA A O 1
ATOM 2711 N N . VAL A 1 350 ? 0.236 -15.653 31.301 1.00 70.06 350 VAL A N 1
ATOM 2712 C CA . VAL A 1 350 ? -0.463 -15.540 32.592 1.00 70.06 350 VAL A CA 1
ATOM 2713 C C . VAL A 1 350 ? -1.798 -16.283 32.548 1.00 70.06 350 VAL A C 1
ATOM 2715 O O . VAL A 1 350 ? -2.463 -16.312 31.517 1.00 70.06 350 VAL A O 1
ATOM 2718 N N . ALA A 1 351 ? -2.196 -16.923 33.652 1.00 74.94 351 ALA A N 1
ATOM 2719 C CA . ALA A 1 351 ? -3.405 -17.745 33.732 1.00 74.94 351 ALA A CA 1
ATOM 2720 C C . ALA A 1 351 ? -4.491 -17.121 34.628 1.00 74.94 351 ALA A C 1
ATOM 2722 O O . ALA A 1 351 ? -4.208 -16.341 35.537 1.00 74.94 351 ALA A O 1
ATOM 2723 N N . GLY A 1 352 ? -5.748 -17.507 34.386 1.00 76.25 352 GLY A N 1
ATOM 2724 C CA . GLY A 1 352 ? -6.895 -17.138 35.221 1.00 76.25 352 GLY A CA 1
ATOM 2725 C C . GLY A 1 352 ? -7.283 -15.657 35.143 1.00 76.25 352 GLY A C 1
ATOM 2726 O O . GLY A 1 352 ? -7.109 -15.003 34.117 1.00 76.25 352 GLY A O 1
ATOM 2727 N N . GLU A 1 353 ? -7.819 -15.117 36.240 1.00 77.19 353 GLU A N 1
ATOM 2728 C CA . GLU A 1 353 ? -8.328 -13.736 36.310 1.00 77.19 353 GLU A CA 1
ATOM 2729 C C . GLU A 1 353 ? -7.275 -12.664 36.020 1.00 77.19 353 GLU A C 1
ATOM 2731 O O . GLU A 1 353 ? -7.595 -11.585 35.523 1.00 77.19 353 GLU A O 1
ATOM 2736 N N . GLN A 1 354 ? -6.008 -12.943 36.327 1.00 80.88 354 GLN A N 1
ATOM 2737 C CA . GLN A 1 354 ? -4.935 -11.993 36.068 1.00 80.88 354 GLN A CA 1
ATOM 2738 C C . GLN A 1 354 ? -4.776 -11.742 34.562 1.00 80.88 354 GLN A C 1
ATOM 2740 O O . GLN A 1 354 ? -4.609 -10.599 34.145 1.00 80.88 354 GLN A O 1
ATOM 2745 N N . ARG A 1 355 ? -4.957 -12.783 33.745 1.00 83.44 355 ARG A N 1
ATOM 2746 C CA . ARG A 1 355 ? -4.944 -12.678 32.285 1.00 83.44 355 ARG A CA 1
ATOM 2747 C C . ARG A 1 355 ? -6.074 -11.807 31.752 1.00 83.44 355 ARG A C 1
ATOM 2749 O O . ARG A 1 355 ? -5.858 -11.013 30.846 1.00 83.44 355 ARG A O 1
ATOM 2756 N N . VAL A 1 356 ? -7.271 -11.941 32.329 1.00 83.31 356 VAL A N 1
ATOM 2757 C CA . VAL A 1 356 ? -8.434 -11.105 31.989 1.00 83.31 356 VAL A CA 1
ATOM 2758 C C . VAL A 1 356 ? -8.108 -9.631 32.220 1.00 83.31 356 VAL A C 1
ATOM 2760 O O . VAL A 1 356 ? -8.308 -8.812 31.325 1.00 83.31 356 VAL A O 1
ATOM 2763 N N . ARG A 1 357 ? -7.558 -9.300 33.396 1.00 83.56 357 ARG A N 1
ATOM 2764 C CA . ARG A 1 357 ? -7.182 -7.923 33.752 1.00 83.56 357 ARG A CA 1
ATOM 2765 C C . ARG A 1 357 ? -6.083 -7.366 32.850 1.00 83.56 357 ARG A C 1
ATOM 2767 O O . ARG A 1 357 ? -6.159 -6.207 32.444 1.00 83.56 357 ARG A O 1
ATOM 2774 N N . GLU A 1 358 ? -5.078 -8.173 32.528 1.00 86.75 358 GLU A N 1
ATOM 2775 C CA . GLU A 1 358 ? -3.975 -7.778 31.648 1.00 86.75 358 GLU A CA 1
ATOM 2776 C C . GLU A 1 358 ? -4.443 -7.548 30.211 1.00 86.75 358 GLU A C 1
ATOM 2778 O O . GLU A 1 358 ? -4.133 -6.502 29.646 1.00 86.75 358 GLU A O 1
ATOM 2783 N N . LEU A 1 359 ? -5.254 -8.454 29.653 1.00 88.56 359 LEU A N 1
ATOM 2784 C CA . LEU A 1 359 ? -5.857 -8.290 28.327 1.00 88.56 359 LEU A CA 1
ATOM 2785 C C . LEU A 1 359 ? -6.712 -7.029 28.256 1.00 88.56 359 LEU A C 1
ATOM 2787 O O . LEU A 1 359 ? -6.545 -6.234 27.334 1.00 88.56 359 LEU A O 1
ATOM 2791 N N . TRP A 1 360 ? -7.589 -6.815 29.239 1.00 88.12 360 TRP A N 1
ATOM 2792 C CA . TRP A 1 360 ? -8.427 -5.618 29.290 1.00 88.12 360 TRP A CA 1
ATOM 2793 C C . TRP A 1 360 ? -7.586 -4.343 29.375 1.00 88.12 360 TRP A C 1
ATOM 2795 O O . TRP A 1 360 ? -7.814 -3.388 28.637 1.00 88.12 360 TRP A O 1
ATOM 2805 N N . THR A 1 361 ? -6.551 -4.343 30.218 1.00 87.62 361 THR A N 1
ATOM 2806 C CA . THR A 1 361 ? -5.641 -3.200 30.372 1.00 87.62 361 THR A CA 1
ATOM 2807 C C . THR A 1 361 ? -4.849 -2.925 29.094 1.00 87.62 361 THR A C 1
ATOM 2809 O O . THR A 1 361 ? -4.704 -1.761 28.714 1.00 87.62 361 THR A O 1
ATOM 2812 N N . ALA A 1 362 ? -4.363 -3.969 28.417 1.00 88.94 362 ALA A N 1
ATOM 2813 C CA . ALA A 1 362 ? -3.662 -3.861 27.142 1.00 88.94 362 ALA A CA 1
ATOM 2814 C C . ALA A 1 362 ? -4.587 -3.309 26.051 1.00 88.94 362 ALA A C 1
ATOM 2816 O O . ALA A 1 362 ? -4.230 -2.332 25.395 1.00 88.94 362 ALA A O 1
ATOM 2817 N N . CYS A 1 363 ? -5.801 -3.855 25.931 1.00 89.12 363 CYS A N 1
ATOM 2818 C CA . CYS A 1 363 ? -6.817 -3.378 24.995 1.00 89.12 363 CYS A CA 1
ATOM 2819 C C . CYS A 1 363 ? -7.155 -1.911 25.260 1.00 89.12 363 CYS A C 1
ATOM 2821 O O . CYS A 1 363 ? -7.008 -1.085 24.367 1.00 89.12 363 CYS A O 1
ATOM 2823 N N . ARG A 1 364 ? -7.476 -1.547 26.506 1.00 86.56 364 ARG A N 1
ATOM 2824 C CA . ARG A 1 364 ? -7.717 -0.151 26.886 1.00 86.56 364 ARG A CA 1
ATOM 2825 C C . ARG A 1 364 ? -6.540 0.750 26.520 1.00 86.56 364 ARG A C 1
ATOM 2827 O O . ARG A 1 364 ? -6.750 1.849 26.034 1.00 86.56 364 ARG A O 1
ATOM 2834 N N . SER A 1 365 ? -5.299 0.305 26.725 1.00 85.81 365 SER A N 1
ATOM 2835 C CA . SER A 1 365 ? -4.122 1.103 26.370 1.00 85.81 365 SER A CA 1
ATOM 2836 C C . SER A 1 365 ? -3.934 1.273 24.860 1.00 85.81 365 SER A C 1
ATOM 2838 O O . SER A 1 365 ? -3.487 2.339 24.443 1.00 85.81 365 SER A O 1
ATOM 2840 N N . LEU A 1 366 ? -4.237 0.246 24.062 1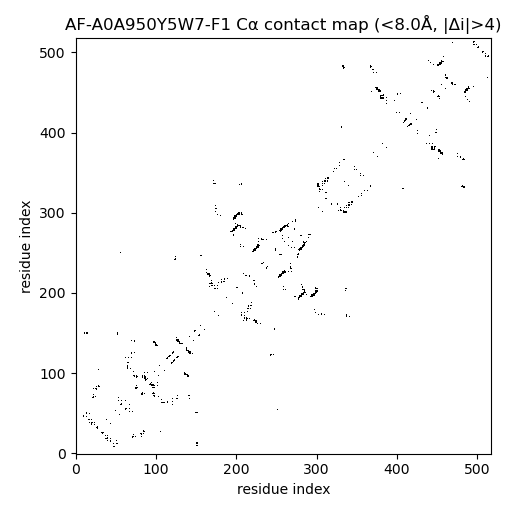.00 85.12 366 LEU A N 1
ATOM 2841 C CA . LEU A 1 366 ? -4.133 0.266 22.599 1.00 85.12 366 LEU A CA 1
ATOM 2842 C C . LEU A 1 366 ? -5.265 1.062 21.946 1.00 85.12 366 LEU A C 1
ATOM 2844 O O . LEU A 1 366 ? -5.039 1.743 20.953 1.00 85.12 366 LEU A O 1
ATOM 2848 N N . ALA A 1 367 ? -6.463 1.004 22.525 1.00 82.75 367 ALA A N 1
ATOM 2849 C CA . ALA A 1 367 ? -7.654 1.672 22.017 1.00 82.75 367 ALA A CA 1
ATOM 2850 C C . ALA A 1 367 ? -7.700 3.170 22.366 1.00 82.75 367 ALA A C 1
ATOM 2852 O O . ALA A 1 367 ? -8.603 3.871 21.926 1.00 82.75 367 ALA A O 1
ATOM 2853 N N . ARG A 1 368 ? -6.743 3.681 23.157 1.00 83.44 368 ARG A N 1
ATOM 2854 C CA . ARG A 1 368 ? -6.689 5.095 23.556 1.00 83.44 368 ARG A CA 1
ATOM 2855 C C . ARG A 1 368 ? -6.651 6.009 22.332 1.00 83.44 368 ARG A C 1
ATOM 2857 O O . ARG A 1 368 ? -5.625 6.052 21.647 1.00 83.44 368 ARG A O 1
ATOM 2864 N N . PRO A 1 369 ? -7.707 6.800 22.091 1.00 73.38 369 PRO A N 1
ATOM 2865 C CA . PRO A 1 369 ? -7.728 7.686 20.948 1.00 73.38 369 PRO A CA 1
ATOM 2866 C C . PRO A 1 369 ? -6.734 8.837 21.137 1.00 73.38 369 PRO A C 1
ATOM 2868 O O . PRO A 1 369 ? -6.596 9.410 22.227 1.00 73.38 369 PRO A O 1
ATOM 2871 N N . LYS A 1 370 ? -6.045 9.198 20.050 1.00 69.31 370 LYS A N 1
ATOM 2872 C CA . LYS A 1 370 ? -5.221 10.410 19.973 1.00 69.31 370 LYS A CA 1
ATOM 2873 C C . LYS A 1 370 ? -6.105 11.593 19.571 1.00 69.31 370 LYS A C 1
ATOM 2875 O O . LYS A 1 370 ? -6.207 11.935 18.401 1.00 69.31 370 LYS A O 1
ATOM 2880 N N . LEU A 1 371 ? -6.753 12.211 20.554 1.00 67.81 371 LEU A N 1
ATOM 2881 C CA . LEU A 1 371 ? -7.642 13.367 20.365 1.00 67.81 371 LEU A CA 1
ATOM 2882 C C . LEU A 1 371 ? -6.898 14.706 20.510 1.00 67.81 371 LEU A C 1
ATOM 2884 O O . LEU A 1 371 ? -7.381 15.595 21.199 1.00 67.81 371 LEU A O 1
ATOM 2888 N N . GLU A 1 372 ? -5.706 14.818 19.915 1.00 62.59 372 GLU A N 1
ATOM 2889 C CA . GLU A 1 372 ? -4.785 15.973 19.964 1.00 62.59 372 GLU A CA 1
ATOM 2890 C C . GLU A 1 372 ? -5.488 17.332 20.169 1.00 62.59 372 GLU A C 1
ATOM 2892 O O . GLU A 1 372 ? -6.096 17.865 19.248 1.00 62.59 372 GLU A O 1
ATOM 2897 N N . ASN A 1 373 ? -5.410 17.890 21.384 1.00 68.31 373 ASN A N 1
ATOM 2898 C CA . ASN A 1 373 ? -6.033 19.158 21.813 1.00 68.31 373 ASN A CA 1
ATOM 2899 C C . ASN A 1 373 ? -7.575 19.255 21.711 1.00 68.31 373 ASN A C 1
ATOM 2901 O O . ASN A 1 373 ? -8.140 20.214 22.219 1.00 68.31 373 ASN A O 1
ATOM 2905 N N . LEU A 1 374 ? -8.271 18.272 21.131 1.00 78.38 374 LEU A N 1
ATOM 2906 C CA . LEU A 1 374 ? -9.739 18.221 21.044 1.00 78.38 374 LEU A CA 1
ATOM 2907 C C . LEU A 1 374 ? -10.391 17.697 22.332 1.00 78.38 374 LEU A C 1
ATOM 2909 O O . LEU A 1 374 ? -11.547 18.008 22.623 1.00 78.38 374 LEU A O 1
ATOM 2913 N N . ALA A 1 375 ? -9.673 16.877 23.102 1.00 84.25 375 ALA A N 1
ATOM 2914 C CA . ALA A 1 375 ? -10.184 16.325 24.350 1.00 84.25 375 ALA A CA 1
ATOM 2915 C C . ALA A 1 375 ? -9.090 16.114 25.400 1.00 84.25 375 ALA A C 1
ATOM 2917 O O . ALA A 1 375 ? -7.957 15.731 25.102 1.00 84.25 375 ALA A O 1
ATOM 2918 N N . GLN A 1 376 ? -9.467 16.290 26.664 1.00 86.44 376 GLN A N 1
ATOM 2919 C CA . GLN A 1 376 ? -8.628 16.012 27.818 1.00 86.44 376 GLN A CA 1
ATOM 2920 C C . GLN A 1 376 ? -9.016 14.670 28.438 1.00 86.44 376 GLN A C 1
ATOM 2922 O O . GLN A 1 376 ? -10.147 14.481 28.887 1.00 86.44 376 GLN A O 1
ATOM 2927 N N . ARG A 1 377 ? -8.055 13.747 28.535 1.00 88.00 377 ARG A N 1
ATOM 2928 C CA . ARG A 1 377 ? -8.262 12.490 29.259 1.00 88.00 377 ARG A CA 1
ATOM 2929 C C . ARG A 1 377 ? -8.380 12.752 30.759 1.00 88.00 377 ARG A C 1
ATOM 2931 O O . ARG A 1 377 ? -7.473 13.328 31.363 1.00 88.00 377 ARG A O 1
ATOM 2938 N N . ILE A 1 378 ? -9.454 12.255 31.357 1.00 86.12 378 ILE A N 1
ATOM 2939 C CA . ILE A 1 378 ? -9.679 12.244 32.799 1.00 86.12 378 ILE A CA 1
ATOM 2940 C C . ILE A 1 378 ? -9.480 10.810 33.281 1.00 86.12 378 ILE A C 1
ATOM 2942 O O . ILE A 1 378 ? -10.066 9.879 32.739 1.00 86.12 378 ILE A O 1
ATOM 2946 N N . VAL A 1 379 ? -8.617 10.630 34.283 1.00 84.06 379 VAL A N 1
ATOM 2947 C CA . VAL A 1 379 ? -8.470 9.344 34.973 1.00 84.06 379 VAL A CA 1
ATOM 2948 C C . VAL A 1 379 ? -9.541 9.306 36.060 1.00 84.06 379 VAL A C 1
ATOM 2950 O O . VAL A 1 379 ? -9.404 10.078 37.013 1.00 84.06 379 VAL A O 1
ATOM 2953 N N . PRO A 1 380 ? -10.577 8.457 35.946 1.00 84.69 380 PRO A N 1
ATOM 2954 C CA . PRO A 1 380 ? -11.642 8.411 36.938 1.00 84.69 380 PRO A CA 1
ATOM 2955 C C . PRO A 1 380 ? -11.078 8.010 38.302 1.00 84.69 380 PRO A C 1
ATOM 2957 O O . PRO A 1 380 ? -10.433 6.965 38.431 1.00 84.69 380 PRO A O 1
ATOM 2960 N N . ARG A 1 381 ? -11.286 8.851 39.319 1.00 87.19 381 ARG A N 1
ATOM 2961 C CA . ARG A 1 381 ? -10.833 8.573 40.695 1.00 87.19 381 ARG A CA 1
ATOM 2962 C C . ARG A 1 381 ? -11.978 8.288 41.647 1.00 87.19 381 ARG A C 1
ATOM 2964 O O . ARG A 1 381 ? -11.738 7.628 42.647 1.00 87.19 381 ARG A O 1
ATOM 2971 N N . ALA A 1 382 ? -13.187 8.737 41.335 1.00 88.88 382 ALA A N 1
ATOM 2972 C CA . ALA A 1 382 ? -14.360 8.533 42.172 1.00 88.88 382 ALA A CA 1
ATOM 2973 C C . ALA A 1 382 ? -15.008 7.164 41.930 1.00 88.88 382 ALA A C 1
ATOM 2975 O O . ALA A 1 382 ? -15.075 6.707 40.789 1.00 88.88 382 ALA A O 1
ATOM 2976 N N . ASP A 1 383 ? -15.480 6.508 42.986 1.00 91.25 383 ASP A N 1
ATOM 2977 C CA . ASP A 1 383 ? -16.351 5.330 42.901 1.00 91.25 383 ASP A CA 1
ATOM 2978 C C . ASP A 1 383 ? -17.739 5.588 43.508 1.00 91.25 383 ASP A C 1
ATOM 2980 O O . ASP A 1 383 ? -18.069 6.692 43.938 1.00 91.25 383 ASP A O 1
ATOM 2984 N N . TRP A 1 384 ? -18.591 4.559 43.514 1.00 91.75 384 TRP A N 1
ATOM 2985 C CA . TRP A 1 384 ? -19.956 4.650 44.032 1.00 91.75 384 TRP A CA 1
ATOM 2986 C C . TRP A 1 384 ? -20.039 5.101 45.496 1.00 91.75 384 TRP A C 1
ATOM 2988 O O . TRP A 1 384 ? -21.098 5.574 45.897 1.00 91.75 384 TRP A O 1
ATOM 2998 N N . SER A 1 385 ? -18.976 4.947 46.293 1.00 90.31 385 SER A N 1
ATOM 2999 C CA . SER A 1 385 ? -18.960 5.402 47.688 1.00 90.31 385 SER A CA 1
ATOM 3000 C C . SER A 1 385 ? -18.715 6.906 47.824 1.00 90.31 385 SER A C 1
ATOM 3002 O O . SER A 1 385 ? -19.160 7.509 48.800 1.00 90.31 385 SER A O 1
ATOM 3004 N N . ASP A 1 386 ? -18.097 7.523 46.815 1.00 89.38 386 ASP A N 1
ATOM 3005 C CA . ASP A 1 386 ? -17.851 8.966 46.756 1.00 89.38 386 ASP A CA 1
ATOM 3006 C C . ASP A 1 386 ? -19.084 9.752 46.266 1.00 89.38 386 ASP A C 1
ATOM 3008 O O . ASP A 1 386 ? -19.156 10.974 46.420 1.00 89.38 386 ASP A O 1
ATOM 3012 N N . LEU A 1 387 ? -20.069 9.065 45.668 1.00 90.44 387 LEU A N 1
ATOM 3013 C CA . LEU A 1 387 ? -21.257 9.672 45.071 1.00 90.44 387 LEU A CA 1
ATOM 3014 C C . LEU A 1 387 ? -22.471 9.590 46.001 1.00 90.44 387 LEU A C 1
ATOM 3016 O O . LEU A 1 387 ? -23.147 8.566 46.093 1.00 90.44 387 LEU A O 1
ATOM 3020 N N . VAL A 1 388 ? -22.800 10.715 46.634 1.00 89.69 388 VAL A N 1
ATOM 3021 C CA . VAL A 1 388 ? -23.991 10.842 47.483 1.00 89.69 388 VAL A CA 1
ATOM 3022 C C . VAL A 1 388 ? -25.144 11.429 46.671 1.00 89.69 388 VAL A C 1
ATOM 3024 O O . VAL A 1 388 ? -25.167 12.622 46.373 1.00 89.69 388 VAL A O 1
ATOM 3027 N N . LEU A 1 389 ? -26.113 10.586 46.321 1.00 89.06 389 LEU A N 1
ATOM 3028 C CA . LEU A 1 389 ? -27.332 10.949 45.595 1.00 89.06 389 LEU A CA 1
ATOM 3029 C C . LEU A 1 389 ? -28.541 10.223 46.208 1.00 89.06 389 LEU A C 1
ATOM 3031 O O . LEU A 1 389 ? -28.354 9.203 46.872 1.00 89.06 389 LEU A O 1
ATOM 3035 N N . PRO A 1 390 ? -29.780 10.704 45.990 1.00 92.06 390 PRO A N 1
ATOM 3036 C CA . PRO A 1 390 ? -30.958 9.955 46.408 1.00 92.06 390 PRO A CA 1
ATOM 3037 C C . PRO A 1 390 ? -31.079 8.629 45.634 1.00 92.06 390 PRO A C 1
ATOM 3039 O O . PRO A 1 390 ? -30.615 8.508 44.495 1.00 92.06 390 PRO A O 1
ATOM 3042 N N . ASP A 1 391 ? -31.718 7.633 46.254 1.00 90.56 391 ASP A N 1
ATOM 3043 C CA . ASP A 1 391 ? -31.721 6.242 45.770 1.00 90.56 391 ASP A CA 1
ATOM 3044 C C . ASP A 1 391 ? -32.241 6.094 44.333 1.00 90.56 391 ASP A C 1
ATOM 3046 O O . ASP A 1 391 ? -31.675 5.338 43.546 1.00 90.56 391 ASP A O 1
ATOM 3050 N N . ALA A 1 392 ? -33.264 6.867 43.956 1.00 91.75 392 ALA A N 1
ATOM 3051 C CA . ALA A 1 392 ? -33.835 6.831 42.609 1.00 91.75 392 ALA A CA 1
ATOM 3052 C C . ALA A 1 392 ? -32.817 7.237 41.523 1.00 91.75 392 ALA A C 1
ATOM 3054 O O . ALA A 1 392 ? -32.754 6.630 40.450 1.00 91.75 392 ALA A O 1
ATOM 3055 N N . GLN A 1 393 ? -31.987 8.248 41.795 1.00 90.62 393 GLN A N 1
ATOM 3056 C CA . GLN A 1 393 ? -30.936 8.688 40.881 1.00 90.62 393 GLN A CA 1
ATOM 3057 C C . GLN A 1 393 ? -29.808 7.654 40.827 1.00 90.62 393 GLN A C 1
ATOM 3059 O O . GLN A 1 393 ? -29.361 7.317 39.733 1.00 90.62 393 GLN A O 1
ATOM 3064 N N . LEU A 1 394 ? -29.389 7.097 41.972 1.00 90.81 394 LEU A N 1
ATOM 3065 C CA . LEU A 1 394 ? -28.384 6.024 42.008 1.00 90.81 394 LEU A CA 1
ATOM 3066 C C . LEU A 1 394 ? -28.830 4.793 41.211 1.00 90.81 394 LEU A C 1
ATOM 3068 O O . LEU A 1 394 ? -28.036 4.219 40.466 1.00 90.81 394 LEU A O 1
ATOM 3072 N N . GLU A 1 395 ? -30.096 4.398 41.334 1.00 91.50 395 GLU A N 1
ATOM 3073 C CA . GLU A 1 395 ? -30.662 3.279 40.583 1.00 91.50 395 GLU A CA 1
ATOM 3074 C C . GLU A 1 395 ? -30.663 3.555 39.074 1.00 91.50 395 GLU A C 1
ATOM 3076 O O . GLU A 1 395 ? -30.250 2.696 38.294 1.00 91.50 395 GLU A O 1
ATOM 3081 N N . THR A 1 396 ? -31.005 4.779 38.663 1.00 91.12 396 THR A N 1
ATOM 3082 C CA . THR A 1 396 ? -30.936 5.210 37.256 1.00 91.12 396 THR A CA 1
ATOM 3083 C C . THR A 1 396 ? -29.507 5.121 36.699 1.00 91.12 396 THR A C 1
ATOM 3085 O O . THR A 1 396 ? -29.302 4.606 35.598 1.00 91.12 396 THR A O 1
ATOM 3088 N N . LEU A 1 397 ? -28.493 5.559 37.458 1.00 90.94 397 LEU A N 1
ATOM 3089 C CA . LEU A 1 397 ? -27.090 5.455 37.029 1.00 90.94 397 LEU A CA 1
ATOM 3090 C C . LEU A 1 397 ? -26.639 3.993 36.915 1.00 90.94 397 LEU A C 1
ATOM 3092 O O . LEU A 1 397 ? -25.960 3.627 35.959 1.00 90.94 397 LEU A O 1
ATOM 3096 N N . ARG A 1 398 ? -27.054 3.129 37.848 1.00 90.94 398 ARG A N 1
ATOM 3097 C CA . ARG A 1 398 ? -26.758 1.687 37.783 1.00 90.94 398 ARG A CA 1
ATOM 3098 C C . ARG A 1 398 ? -27.421 1.012 36.582 1.00 90.94 398 ARG A C 1
ATOM 3100 O O . ARG A 1 398 ? -26.810 0.140 35.966 1.00 90.94 398 ARG A O 1
ATOM 3107 N N . GLN A 1 399 ? -28.640 1.419 36.226 1.00 89.00 399 GLN A N 1
ATOM 3108 C CA . GLN A 1 399 ? -29.328 0.939 35.024 1.00 89.00 399 GLN A CA 1
ATOM 3109 C C . GLN A 1 399 ? -28.576 1.332 33.749 1.00 89.00 399 GLN A C 1
ATOM 3111 O O . GLN A 1 399 ? -28.368 0.476 32.889 1.00 89.00 399 GLN A O 1
ATOM 3116 N N . LEU A 1 400 ? -28.098 2.579 33.660 1.00 87.88 400 LEU A N 1
ATOM 3117 C CA . LEU A 1 400 ? -27.237 3.049 32.566 1.00 87.88 400 LEU A CA 1
ATOM 3118 C C . LEU A 1 400 ? -26.002 2.155 32.404 1.00 87.88 400 LEU A C 1
ATOM 3120 O O . LEU A 1 400 ? -25.728 1.645 31.316 1.00 87.88 400 LEU A O 1
ATOM 3124 N N . THR A 1 401 ? -25.291 1.897 33.499 1.00 87.62 401 THR A N 1
ATOM 3125 C CA . THR A 1 401 ? -24.095 1.053 33.480 1.00 87.62 401 THR A CA 1
ATOM 3126 C C . THR A 1 401 ? -24.405 -0.399 33.101 1.00 87.62 401 THR A C 1
ATOM 3128 O O . THR A 1 401 ? -23.671 -1.018 32.328 1.00 87.62 401 THR A O 1
ATOM 3131 N N . SER A 1 402 ? -25.527 -0.944 33.580 1.00 85.94 402 SER A N 1
ATOM 3132 C CA . SER A 1 402 ? -25.994 -2.288 33.217 1.00 85.94 402 SER A CA 1
ATOM 3133 C C . SER A 1 402 ? -26.341 -2.399 31.727 1.00 85.94 402 SER A C 1
ATOM 3135 O O . SER A 1 402 ? -25.968 -3.379 31.078 1.00 85.94 402 SER A O 1
ATOM 3137 N N . GLN A 1 403 ? -26.983 -1.375 31.156 1.00 83.25 403 GLN A N 1
ATOM 3138 C CA . GLN A 1 403 ? -27.303 -1.319 29.730 1.00 83.25 403 GLN A CA 1
ATOM 3139 C C . GLN A 1 403 ? -26.036 -1.357 28.866 1.00 83.25 403 GLN A C 1
ATOM 3141 O O . GLN A 1 403 ? -25.999 -2.084 27.872 1.00 83.25 403 GLN A O 1
ATOM 3146 N N . VAL A 1 404 ? -24.985 -0.629 29.260 1.00 80.81 404 VAL A N 1
ATOM 3147 C CA . VAL A 1 404 ? -23.693 -0.656 28.557 1.00 80.81 404 VAL A CA 1
ATOM 3148 C C . VAL A 1 404 ? -23.049 -2.045 28.646 1.00 80.81 404 VAL A C 1
ATOM 3150 O O . VAL A 1 404 ? -22.657 -2.593 27.617 1.00 80.81 404 VAL A O 1
ATOM 3153 N N . ARG A 1 405 ? -23.009 -2.659 29.838 1.00 79.25 405 ARG A N 1
ATOM 3154 C CA . ARG A 1 405 ? -22.416 -3.998 30.056 1.00 79.25 405 ARG A CA 1
ATOM 3155 C C . ARG A 1 405 ? -23.110 -5.122 29.278 1.00 79.25 405 ARG A C 1
ATOM 3157 O O . ARG A 1 405 ? -22.480 -6.129 28.970 1.00 79.25 405 ARG A O 1
ATOM 3164 N N . HIS A 1 406 ? -24.407 -4.999 28.998 1.00 77.44 406 HIS A N 1
ATOM 3165 C CA . HIS A 1 406 ? -25.202 -6.054 28.349 1.00 77.44 406 HIS A CA 1
ATOM 3166 C C . HIS A 1 406 ? -25.581 -5.746 26.896 1.00 77.44 406 HIS A C 1
ATOM 3168 O O . HIS A 1 406 ? -26.428 -6.429 26.312 1.00 77.44 406 HIS A O 1
ATOM 3174 N N . ARG A 1 407 ? -24.928 -4.751 26.288 1.00 73.81 407 ARG A N 1
ATOM 3175 C CA . ARG A 1 407 ? -25.249 -4.222 24.962 1.00 73.81 407 ARG A CA 1
ATOM 3176 C C . ARG A 1 407 ? -25.316 -5.288 23.862 1.00 73.81 407 ARG A C 1
ATOM 3178 O O . ARG A 1 407 ? -26.306 -5.323 23.139 1.00 73.81 407 ARG A O 1
ATOM 3185 N N . MET A 1 408 ? -24.324 -6.175 23.729 1.00 64.19 408 MET A N 1
ATOM 3186 C CA . MET A 1 408 ? -24.344 -7.212 22.674 1.00 64.19 408 MET A CA 1
ATOM 3187 C C . MET A 1 408 ? -25.453 -8.232 22.880 1.00 64.19 408 MET A C 1
ATOM 3189 O O . MET A 1 408 ? -26.127 -8.601 21.925 1.00 64.19 408 MET A O 1
ATOM 3193 N N . ARG A 1 409 ? -25.716 -8.630 24.128 1.00 70.31 409 ARG A N 1
ATOM 3194 C CA . ARG A 1 409 ? -26.802 -9.569 24.417 1.00 70.31 409 ARG A CA 1
ATOM 3195 C C . ARG A 1 409 ? -28.148 -9.003 23.966 1.00 70.31 409 ARG A C 1
ATOM 3197 O O . ARG A 1 409 ? -28.948 -9.721 23.378 1.00 70.31 409 ARG A O 1
ATOM 3204 N N . VAL A 1 410 ? -28.385 -7.715 24.207 1.00 71.38 410 VAL A N 1
ATOM 3205 C CA . VAL A 1 410 ? -29.632 -7.045 23.814 1.00 71.38 410 VAL A CA 1
ATOM 3206 C C . VAL A 1 410 ? -29.682 -6.787 22.304 1.00 71.38 410 VAL A C 1
ATOM 3208 O O . VAL A 1 410 ? -30.687 -7.074 21.658 1.00 71.38 410 VAL A O 1
ATOM 3211 N N . TYR A 1 411 ? -28.613 -6.246 21.723 1.00 68.38 411 TYR A N 1
ATOM 3212 C CA . TYR A 1 411 ? -28.618 -5.809 20.328 1.00 68.38 411 TYR A CA 1
ATOM 3213 C C . TYR A 1 411 ? -28.398 -6.936 19.323 1.00 68.38 411 TYR A C 1
ATOM 3215 O O . TYR A 1 411 ? -29.087 -6.956 18.306 1.00 68.38 411 TYR A O 1
ATOM 3223 N N . ASP A 1 412 ? -27.507 -7.875 19.620 1.00 65.56 412 ASP A N 1
ATOM 3224 C CA . ASP A 1 412 ? -27.129 -8.964 18.721 1.00 65.56 412 ASP A CA 1
ATOM 3225 C C . ASP A 1 412 ? -27.856 -10.261 19.099 1.00 65.56 412 ASP A C 1
ATOM 3227 O O . ASP A 1 412 ? -28.729 -10.718 18.364 1.00 65.56 412 ASP A O 1
ATOM 3231 N N . THR A 1 413 ? -27.628 -10.796 20.309 1.00 67.94 413 THR A N 1
ATOM 3232 C CA . THR A 1 413 ? -28.219 -12.089 20.719 1.00 67.94 413 THR A CA 1
ATOM 3233 C C . THR A 1 413 ? -29.751 -12.069 20.741 1.00 67.94 413 THR A C 1
ATOM 3235 O O . THR A 1 413 ? -30.390 -13.044 20.352 1.00 67.94 413 THR A O 1
ATOM 3238 N N . TRP A 1 414 ? -30.364 -10.976 21.201 1.00 76.06 414 TRP A N 1
ATOM 3239 C CA . TRP A 1 414 ? -31.822 -10.796 21.174 1.00 76.06 414 TRP A CA 1
ATOM 3240 C C . TRP A 1 414 ? -32.322 -10.121 19.886 1.00 76.06 414 TRP A C 1
ATOM 3242 O O . TRP A 1 414 ? -33.529 -9.936 19.720 1.00 76.06 414 TRP A O 1
ATOM 3252 N N . GLY A 1 415 ? -31.418 -9.765 18.966 1.00 64.06 415 GLY A N 1
ATOM 3253 C CA . GLY A 1 415 ? -31.738 -9.246 17.636 1.00 64.06 415 GLY A CA 1
ATOM 3254 C C . GLY A 1 415 ? -32.376 -7.856 17.616 1.00 64.06 415 GLY A C 1
ATOM 3255 O O . GLY A 1 415 ? -33.054 -7.509 16.647 1.00 64.06 415 GLY A O 1
ATOM 3256 N N . PHE A 1 416 ? -32.214 -7.046 18.667 1.00 66.44 416 PHE A N 1
ATOM 3257 C CA . PHE A 1 416 ? -32.822 -5.714 18.718 1.00 66.44 416 PHE A CA 1
ATOM 3258 C C . PHE A 1 416 ? -32.211 -4.746 17.687 1.00 66.44 416 PHE A C 1
ATOM 3260 O O . PHE A 1 416 ? -32.942 -3.941 17.113 1.00 66.44 416 PHE A O 1
ATOM 3267 N N . ALA A 1 417 ? -30.916 -4.871 17.361 1.00 62.03 417 ALA A N 1
ATOM 3268 C CA . ALA A 1 417 ? -30.269 -4.041 16.336 1.00 62.03 417 ALA A CA 1
ATOM 3269 C C . ALA A 1 417 ? -30.819 -4.285 14.920 1.00 62.03 417 ALA A C 1
ATOM 3271 O O . ALA A 1 417 ? -30.827 -3.373 14.095 1.00 62.03 417 ALA A O 1
ATOM 3272 N N . ALA A 1 418 ? -31.359 -5.476 14.639 1.00 61.06 418 ALA A N 1
ATOM 3273 C CA . ALA A 1 418 ? -31.996 -5.767 13.354 1.00 61.06 418 ALA A CA 1
ATOM 3274 C C . ALA A 1 418 ? -33.293 -4.960 13.131 1.00 61.06 418 ALA A C 1
ATOM 3276 O O . ALA A 1 418 ? -33.771 -4.863 12.002 1.00 61.06 418 ALA A O 1
ATOM 3277 N N . LYS A 1 419 ? -33.864 -4.366 14.192 1.00 60.25 419 LYS A N 1
ATOM 3278 C CA . LYS A 1 419 ? -35.092 -3.555 14.140 1.00 60.25 419 LYS A CA 1
ATOM 3279 C C . LYS A 1 419 ? -34.834 -2.047 14.009 1.00 60.25 419 LYS A C 1
ATOM 3281 O O . LYS A 1 419 ? -35.790 -1.295 13.833 1.00 60.25 419 LYS A O 1
ATOM 3286 N N . GLY A 1 420 ? -33.574 -1.602 14.056 1.00 52.03 420 GLY A N 1
ATOM 3287 C CA . GLY A 1 420 ? -33.189 -0.206 13.845 1.00 52.03 420 GLY A CA 1
ATOM 3288 C C . GLY A 1 420 ? -31.686 0.027 14.026 1.00 52.03 420 GLY A C 1
ATOM 3289 O O . GLY A 1 420 ? -31.118 -0.349 15.045 1.00 52.03 420 GLY A O 1
ATOM 3290 N N . GLN A 1 421 ? -31.047 0.676 13.045 1.00 49.66 421 GLN A N 1
ATOM 3291 C CA . GLN A 1 421 ? -29.599 0.958 13.042 1.00 49.66 421 GLN A CA 1
ATOM 3292 C C . GLN A 1 421 ? -29.208 2.277 13.744 1.00 49.66 421 GLN A C 1
ATOM 3294 O O . GLN A 1 421 ? -28.026 2.543 13.934 1.00 49.66 421 GLN A O 1
ATOM 3299 N N . ARG A 1 422 ? -30.175 3.121 14.134 1.00 47.69 422 ARG A N 1
ATOM 3300 C CA . ARG A 1 422 ? -29.918 4.414 14.798 1.00 47.69 422 ARG A CA 1
ATOM 3301 C C . ARG A 1 422 ? -29.957 4.264 16.323 1.00 47.69 422 ARG A C 1
ATOM 3303 O O . ARG A 1 422 ? -30.870 3.630 16.841 1.00 47.69 422 ARG A O 1
ATOM 3310 N N . GLY A 1 423 ? -29.013 4.892 17.033 1.00 51.69 423 GLY A N 1
ATOM 3311 C CA . GLY A 1 423 ? -29.070 5.040 18.498 1.00 51.69 423 GLY A CA 1
ATOM 3312 C C . GLY A 1 423 ? -28.522 3.867 19.320 1.00 51.69 423 GLY A C 1
ATOM 3313 O O . GLY A 1 423 ? -28.979 3.634 20.432 1.00 51.69 423 GLY A O 1
ATOM 3314 N N . LEU A 1 424 ? -27.546 3.114 18.801 1.00 60.66 424 LEU A N 1
ATOM 3315 C CA . LEU A 1 424 ? -26.928 2.008 19.550 1.00 60.66 424 LEU A CA 1
ATOM 3316 C C . LEU A 1 424 ? -25.969 2.485 20.660 1.00 60.66 424 LEU A C 1
ATOM 3318 O O . LEU A 1 424 ? -25.544 1.669 21.479 1.00 60.66 424 LEU A O 1
ATOM 3322 N N . GLY A 1 425 ? -25.607 3.770 20.678 1.00 67.56 425 GLY A N 1
ATOM 3323 C CA . GLY A 1 425 ? -24.847 4.399 21.758 1.00 67.56 425 GLY A CA 1
ATOM 3324 C C . GLY A 1 425 ? -25.731 4.709 22.967 1.00 67.56 425 GLY A C 1
ATOM 3325 O O . GLY A 1 425 ? -26.922 4.971 22.825 1.00 67.56 425 GLY A O 1
ATOM 3326 N N . VAL A 1 426 ? -25.147 4.673 24.163 1.00 79.38 426 VAL A N 1
ATOM 3327 C CA . VAL A 1 426 ? -25.831 5.100 25.387 1.00 79.38 426 VAL A CA 1
ATOM 3328 C C . VAL A 1 426 ? -25.508 6.572 25.616 1.00 79.38 426 VAL A C 1
ATOM 3330 O O . VAL A 1 426 ? -24.347 6.932 25.790 1.00 79.38 426 VAL A O 1
ATOM 3333 N N . SER A 1 427 ? -26.536 7.416 25.610 1.00 84.25 427 SER A N 1
ATOM 3334 C CA . SER A 1 427 ? -26.418 8.850 25.879 1.00 84.25 427 SER A CA 1
ATOM 3335 C C . SER A 1 427 ? -27.143 9.187 27.175 1.00 84.25 427 SER A C 1
ATOM 3337 O O . SER A 1 427 ? -28.275 8.756 27.388 1.00 84.25 427 SER A O 1
ATOM 3339 N N . ALA A 1 428 ? -26.498 9.971 28.036 1.00 87.75 428 ALA A N 1
ATOM 3340 C CA . ALA A 1 428 ? -27.061 10.438 29.296 1.00 87.75 428 ALA A CA 1
ATOM 3341 C C . ALA A 1 428 ? -26.880 11.955 29.408 1.00 87.75 428 ALA A C 1
ATOM 3343 O O . ALA A 1 428 ? -25.805 12.474 29.112 1.00 87.75 428 ALA A O 1
ATOM 3344 N N . LEU A 1 429 ? -27.929 12.657 29.843 1.00 88.12 429 LEU A N 1
ATOM 3345 C CA . LEU A 1 429 ? -27.894 14.093 30.116 1.00 88.12 429 LEU A CA 1
ATOM 3346 C C . LEU A 1 429 ? -27.955 14.319 31.626 1.00 88.12 429 LEU A C 1
ATOM 3348 O O . LEU A 1 429 ? -28.947 13.983 32.272 1.00 88.12 429 LEU A O 1
ATOM 3352 N N . PHE A 1 430 ? -26.907 14.925 32.175 1.00 88.00 430 PHE A N 1
ATOM 3353 C CA . PHE A 1 430 ? -26.849 15.314 33.580 1.00 88.00 430 PHE A CA 1
ATOM 3354 C C . PHE A 1 430 ? -27.253 16.784 33.714 1.00 88.00 430 PHE A C 1
ATOM 3356 O O . PHE A 1 430 ? -26.552 17.665 33.223 1.00 88.00 430 PHE A O 1
ATOM 3363 N N . ALA A 1 431 ? -28.366 17.058 34.398 1.00 87.69 431 ALA A N 1
ATOM 3364 C CA . ALA A 1 431 ? -28.888 18.409 34.596 1.00 87.69 431 ALA A CA 1
ATOM 3365 C C . ALA A 1 431 ? -29.095 18.714 36.086 1.00 87.69 431 ALA A C 1
ATOM 3367 O O . ALA A 1 431 ? -29.553 17.864 36.847 1.00 87.69 431 ALA A O 1
ATOM 3368 N N . GLY A 1 432 ? -28.751 19.935 36.497 1.00 87.00 432 GLY A N 1
ATOM 3369 C CA . GLY A 1 432 ? -28.858 20.408 37.879 1.00 87.00 432 GLY A CA 1
ATOM 3370 C C . GLY A 1 432 ? -27.903 21.568 38.156 1.00 87.00 432 GLY A C 1
ATOM 3371 O O . GLY A 1 432 ? -27.033 21.863 37.332 1.00 87.00 432 GLY A O 1
ATOM 3372 N N . ASP A 1 433 ? -28.026 22.195 39.324 1.00 86.38 433 ASP A N 1
ATOM 3373 C CA . ASP A 1 433 ? -27.209 23.350 39.720 1.00 86.38 433 ASP A CA 1
ATOM 3374 C C . ASP A 1 433 ? -25.703 23.037 39.727 1.00 86.38 433 ASP A C 1
ATOM 3376 O O . ASP A 1 433 ? -25.279 21.876 39.809 1.00 86.38 433 ASP A O 1
ATOM 3380 N N . SER A 1 434 ? -24.860 24.066 39.612 1.00 83.81 434 SER A N 1
ATOM 3381 C CA . SER A 1 434 ? -23.403 23.895 39.690 1.00 83.81 434 SER A CA 1
ATOM 3382 C C . SER A 1 434 ? -22.993 23.261 41.028 1.00 83.81 434 SER A C 1
ATOM 3384 O O . SER A 1 434 ? -23.568 23.565 42.069 1.00 83.81 434 SER A O 1
ATOM 3386 N N . GLY A 1 435 ? -22.024 22.340 41.001 1.00 83.00 435 GLY A N 1
ATOM 3387 C CA . GLY A 1 435 ? -21.533 21.648 42.203 1.00 83.00 435 GLY A CA 1
ATOM 3388 C C . GLY A 1 435 ? -22.352 20.438 42.681 1.00 83.00 435 GLY A C 1
ATOM 3389 O O . GLY A 1 435 ? -21.965 19.803 43.653 1.00 83.00 435 GLY A O 1
ATOM 3390 N N . THR A 1 436 ? -23.425 20.047 41.987 1.00 85.75 436 THR A N 1
ATOM 3391 C CA . THR A 1 436 ? -24.277 18.883 42.344 1.00 85.75 436 THR A CA 1
ATOM 3392 C C . THR A 1 436 ? -23.692 17.505 41.985 1.00 85.75 436 THR A C 1
ATOM 3394 O O . THR A 1 436 ? -24.401 16.504 42.010 1.00 85.75 436 THR A O 1
ATOM 3397 N N . GLY A 1 437 ? -22.405 17.424 41.632 1.00 87.31 437 GLY A N 1
ATOM 3398 C CA . GLY A 1 437 ? -21.737 16.147 41.346 1.00 87.31 437 GLY A CA 1
ATOM 3399 C C . GLY A 1 437 ? -22.002 15.551 39.956 1.00 87.31 437 GLY A C 1
ATOM 3400 O O . GLY A 1 437 ? -21.774 14.364 39.763 1.00 87.31 437 GLY A O 1
ATOM 3401 N N . LYS A 1 438 ? -22.439 16.342 38.965 1.00 90.62 438 LYS A N 1
ATOM 3402 C CA . LYS A 1 438 ? -22.681 15.870 37.580 1.00 90.62 438 LYS A CA 1
ATOM 3403 C C . LYS A 1 438 ? -21.448 15.209 36.947 1.00 90.62 438 LYS A C 1
ATOM 3405 O O . LYS A 1 438 ? -21.511 14.068 36.505 1.00 90.62 438 LYS A O 1
ATOM 3410 N N . THR A 1 439 ? -20.312 15.905 36.973 1.00 88.75 439 THR A N 1
ATOM 3411 C CA . THR A 1 439 ? -19.023 15.389 36.483 1.00 88.75 439 THR A CA 1
ATOM 3412 C C . THR A 1 439 ? -18.556 14.184 37.299 1.00 88.75 439 THR A C 1
ATOM 3414 O O . THR A 1 439 ? -18.057 1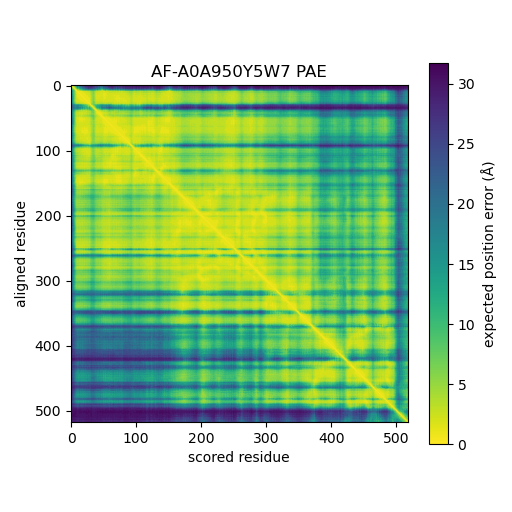3.214 36.738 1.00 88.75 439 THR A O 1
ATOM 3417 N N . LEU A 1 440 ? -18.793 14.208 38.616 1.00 91.00 440 LEU A N 1
ATOM 3418 C CA . LEU A 1 440 ? -18.461 13.105 39.518 1.00 91.00 440 LEU A CA 1
ATOM 3419 C C . LEU A 1 440 ? -19.251 11.835 39.166 1.00 91.00 440 LEU A C 1
ATOM 3421 O O . LEU A 1 440 ? -18.679 10.755 39.110 1.00 91.00 440 LEU A O 1
ATOM 3425 N N . ALA A 1 441 ? -20.546 11.958 38.864 1.00 92.00 441 ALA A N 1
ATOM 3426 C CA . ALA A 1 441 ? -21.379 10.833 38.447 1.00 92.00 441 ALA A CA 1
ATOM 3427 C C . ALA A 1 441 ? -20.883 10.198 37.135 1.00 92.00 441 ALA A C 1
ATOM 3429 O O . ALA A 1 441 ? -20.865 8.973 37.017 1.00 92.00 441 ALA A O 1
ATOM 3430 N N . ALA A 1 442 ? -20.433 11.013 36.175 1.00 91.50 442 ALA A N 1
ATOM 3431 C CA . ALA A 1 442 ? -19.822 10.519 34.941 1.00 91.50 442 ALA A CA 1
ATOM 3432 C C . ALA A 1 442 ? -18.500 9.770 35.206 1.00 91.50 442 ALA A C 1
ATOM 3434 O O . ALA A 1 442 ? -18.290 8.694 34.645 1.00 91.50 442 ALA A O 1
ATOM 3435 N N . GLU A 1 443 ? -17.648 10.278 36.108 1.00 92.38 443 GLU A N 1
ATOM 3436 C CA . GLU A 1 443 ? -16.427 9.576 36.534 1.00 92.38 443 GLU A CA 1
ATOM 3437 C C . GLU A 1 443 ? -16.734 8.221 37.178 1.00 92.38 443 GLU A C 1
ATOM 3439 O O . GLU A 1 443 ? -16.093 7.226 36.839 1.00 92.38 443 GLU A O 1
ATOM 3444 N N . VAL A 1 444 ? -17.737 8.154 38.058 1.00 93.31 444 VAL A N 1
ATOM 3445 C CA . VAL A 1 444 ? -18.144 6.899 38.708 1.00 93.31 444 VAL A CA 1
ATOM 3446 C C . VAL A 1 444 ? -18.598 5.862 37.680 1.00 93.31 444 VAL A C 1
ATOM 3448 O O . VAL A 1 444 ? -18.200 4.701 37.775 1.00 93.31 444 VAL A O 1
ATOM 3451 N N . ILE A 1 445 ? -19.367 6.267 36.663 1.00 92.00 445 ILE A N 1
ATOM 3452 C CA . ILE A 1 445 ? -19.779 5.370 35.571 1.00 92.00 445 ILE A CA 1
ATOM 3453 C C . ILE A 1 445 ? -18.563 4.863 34.788 1.00 92.00 445 ILE A C 1
ATOM 3455 O O . ILE A 1 445 ? -18.453 3.661 34.544 1.00 92.00 445 ILE A O 1
ATOM 3459 N N . ALA A 1 446 ? -17.640 5.752 34.411 1.00 90.50 446 ALA A N 1
ATOM 3460 C CA . ALA A 1 446 ? -16.438 5.372 33.670 1.00 90.50 446 ALA A CA 1
ATOM 3461 C C . ALA A 1 446 ? -15.552 4.405 34.473 1.00 90.50 446 ALA A C 1
ATOM 3463 O O . ALA A 1 446 ? -15.061 3.418 33.921 1.00 90.50 446 ALA A O 1
ATOM 3464 N N . ARG A 1 447 ? -15.404 4.641 35.787 1.00 90.44 447 ARG A N 1
ATOM 3465 C CA . ARG A 1 447 ? -14.663 3.756 36.697 1.00 90.44 447 ARG A CA 1
ATOM 3466 C C . ARG A 1 447 ? -15.335 2.394 36.847 1.00 90.44 447 ARG A C 1
ATOM 3468 O O . ARG A 1 447 ? -14.637 1.386 36.834 1.00 90.44 447 ARG A O 1
ATOM 3475 N N . ASP A 1 448 ? -16.662 2.348 36.966 1.00 90.00 448 ASP A N 1
ATOM 3476 C CA . ASP A 1 448 ? -17.403 1.086 37.080 1.00 90.00 448 ASP A CA 1
ATOM 3477 C C . ASP A 1 448 ? -17.275 0.223 35.817 1.00 90.00 448 ASP A C 1
ATOM 3479 O O . ASP A 1 448 ? -17.128 -0.996 35.906 1.00 90.00 448 ASP A O 1
ATOM 3483 N N . LEU A 1 449 ? -17.284 0.860 34.642 1.00 86.94 449 LEU A N 1
ATOM 3484 C CA . LEU A 1 449 ? -17.098 0.200 33.347 1.00 86.94 449 LEU A CA 1
ATOM 3485 C C . LEU A 1 449 ? -15.628 -0.126 33.025 1.00 86.94 449 LEU A C 1
ATOM 3487 O O . LEU A 1 449 ? -15.370 -0.810 32.038 1.00 86.94 449 LEU A O 1
ATOM 3491 N N . ASP A 1 450 ? -14.681 0.353 33.837 1.00 87.75 450 ASP A N 1
ATOM 3492 C CA . ASP A 1 450 ? -13.232 0.298 33.598 1.00 87.75 450 ASP A CA 1
ATOM 3493 C C . ASP A 1 450 ? -12.816 0.853 32.217 1.00 87.75 450 ASP A C 1
ATOM 3495 O O . ASP A 1 450 ? -11.939 0.308 31.538 1.00 87.75 450 ASP A O 1
ATOM 3499 N N . LEU A 1 451 ? -13.449 1.958 31.802 1.00 86.19 451 LEU A N 1
ATOM 3500 C CA . LEU A 1 451 ? -13.199 2.657 30.536 1.00 86.19 451 LEU A CA 1
ATOM 3501 C C . LEU A 1 451 ? -12.499 4.000 30.774 1.00 86.19 451 LEU A C 1
ATOM 3503 O O . LEU A 1 451 ? -12.693 4.655 31.800 1.00 86.19 451 LEU A O 1
ATOM 3507 N N . ASP A 1 452 ? -11.689 4.431 29.806 1.00 87.25 452 ASP A N 1
ATOM 3508 C CA . ASP A 1 452 ? -11.092 5.768 29.844 1.00 87.25 452 ASP A CA 1
ATOM 3509 C C . ASP A 1 452 ? -12.175 6.833 29.573 1.00 87.25 452 ASP A C 1
ATOM 3511 O O . ASP A 1 452 ? -13.043 6.654 28.713 1.00 87.25 452 ASP A O 1
ATOM 3515 N N . MET A 1 453 ? -12.112 7.956 30.296 1.00 90.06 453 MET A N 1
ATOM 3516 C CA . MET A 1 453 ? -13.021 9.090 30.119 1.00 90.06 453 MET A CA 1
ATOM 3517 C C . MET A 1 453 ? -12.295 10.267 29.466 1.00 90.06 453 MET A C 1
ATOM 3519 O O . MET A 1 453 ? -11.169 10.606 29.837 1.00 90.06 453 MET A O 1
ATOM 3523 N N . TYR A 1 454 ? -12.951 10.922 28.515 1.00 90.00 454 TYR A N 1
ATOM 3524 C CA . TYR A 1 454 ? -12.439 12.091 27.811 1.00 90.00 454 TYR A CA 1
ATOM 3525 C C . TYR A 1 454 ? -13.421 13.244 27.945 1.00 90.00 454 TYR A C 1
ATOM 3527 O O . TYR A 1 454 ? -14.568 13.133 27.524 1.00 90.00 454 TYR A O 1
ATOM 3535 N N . ARG A 1 455 ? -12.963 14.363 28.505 1.00 89.75 455 ARG A N 1
ATOM 3536 C CA . ARG A 1 455 ? -13.712 15.617 28.492 1.00 89.75 455 ARG A CA 1
ATOM 3537 C C . ARG A 1 455 ? -13.402 16.371 27.212 1.00 89.75 455 ARG A C 1
ATOM 3539 O O . ARG A 1 455 ? -12.238 16.676 26.957 1.00 89.75 455 ARG A O 1
ATOM 3546 N N . ILE A 1 456 ? -14.429 16.661 26.428 1.00 87.94 456 ILE A N 1
ATOM 3547 C CA . ILE A 1 456 ? -14.297 17.403 25.177 1.00 87.94 456 ILE A CA 1
ATOM 3548 C C . ILE A 1 456 ? -14.027 18.872 25.481 1.00 87.94 456 ILE A C 1
ATOM 3550 O O . ILE A 1 456 ? -14.699 19.468 26.322 1.00 87.94 456 ILE A O 1
ATOM 3554 N N . ASP A 1 457 ? -13.042 19.448 24.797 1.00 80.62 457 ASP A N 1
ATOM 3555 C CA . ASP A 1 457 ? -12.806 20.885 24.834 1.00 80.62 457 ASP A CA 1
ATOM 3556 C C . ASP A 1 457 ? -13.649 21.561 23.752 1.00 80.62 457 ASP A C 1
ATOM 3558 O O . ASP A 1 457 ? -13.277 21.615 22.578 1.00 80.62 457 ASP A O 1
ATOM 3562 N N . LEU A 1 458 ? -14.804 22.087 24.161 1.00 76.94 458 LEU A N 1
ATOM 3563 C CA . LEU A 1 458 ? -15.729 22.770 23.260 1.00 76.94 458 LEU A CA 1
ATOM 3564 C C . LEU A 1 458 ? -15.079 23.958 22.541 1.00 76.94 458 LEU A C 1
ATOM 3566 O O . LEU A 1 458 ? -15.400 24.214 21.383 1.00 76.94 458 LEU A O 1
ATOM 3570 N N . SER A 1 459 ? -14.132 24.645 23.187 1.00 71.44 459 SER A N 1
ATOM 3571 C CA . SER A 1 459 ? -13.459 25.810 22.606 1.00 71.44 459 SER A CA 1
ATOM 3572 C C . SER A 1 459 ? -12.505 25.445 21.467 1.00 71.44 459 SER A C 1
ATOM 3574 O O . SER A 1 459 ? -12.332 26.230 20.537 1.00 71.44 459 SER A O 1
ATOM 3576 N N . SER A 1 460 ? -11.926 24.243 21.521 1.00 71.00 460 SER A N 1
ATOM 3577 C CA . SER A 1 460 ? -11.044 23.695 20.485 1.00 71.00 460 SER A CA 1
ATOM 3578 C C . SER A 1 460 ? -11.825 22.981 19.376 1.00 71.00 460 SER A C 1
ATOM 3580 O O . SER A 1 460 ? -11.366 22.906 18.237 1.00 71.00 460 SER A O 1
ATOM 3582 N N . VAL A 1 461 ? -13.015 22.459 19.687 1.00 70.44 461 VAL A N 1
ATOM 3583 C CA . VAL A 1 461 ? -13.896 21.813 18.706 1.00 70.44 461 VAL A CA 1
ATOM 3584 C C . VAL A 1 461 ? -14.623 22.841 17.838 1.00 70.44 461 VAL A C 1
ATOM 3586 O O . VAL A 1 461 ? -14.691 22.645 16.625 1.00 70.44 461 VAL A O 1
ATOM 3589 N N . VAL A 1 462 ? -15.125 23.934 18.422 1.00 67.25 462 VAL A N 1
ATOM 3590 C CA . VAL A 1 462 ? -15.861 24.992 17.711 1.00 67.25 462 VAL A CA 1
ATOM 3591 C C . VAL A 1 462 ? -14.880 25.957 17.038 1.00 67.25 462 VAL A C 1
ATOM 3593 O O . VAL A 1 462 ? -14.235 26.777 17.693 1.00 67.25 462 VAL A O 1
ATOM 3596 N N . SER A 1 463 ? -14.761 25.871 15.711 1.00 63.81 463 SER A N 1
ATOM 3597 C CA . SER A 1 463 ? -13.885 26.735 14.910 1.00 63.81 463 SER A CA 1
ATOM 3598 C C . SER A 1 463 ? -14.641 27.904 14.274 1.00 63.81 463 SER A C 1
ATOM 3600 O O . SER A 1 463 ? -15.826 27.831 13.956 1.00 63.81 463 SER A O 1
ATOM 3602 N N . LYS A 1 464 ? -13.912 28.994 14.004 1.00 55.78 464 LYS A N 1
ATOM 3603 C CA . LYS A 1 464 ? -14.403 30.137 13.213 1.00 55.78 464 LYS A CA 1
ATOM 3604 C C . LYS A 1 464 ? -14.556 29.801 11.722 1.00 55.78 464 LYS A C 1
ATOM 3606 O O . LYS A 1 464 ? -15.152 30.589 10.987 1.00 55.78 464 LYS A O 1
ATOM 3611 N N . PHE A 1 465 ? -13.992 28.682 11.264 1.00 54.38 465 PHE A N 1
ATOM 3612 C CA . PHE A 1 465 ? -14.028 28.250 9.870 1.00 54.38 465 PHE A CA 1
ATOM 3613 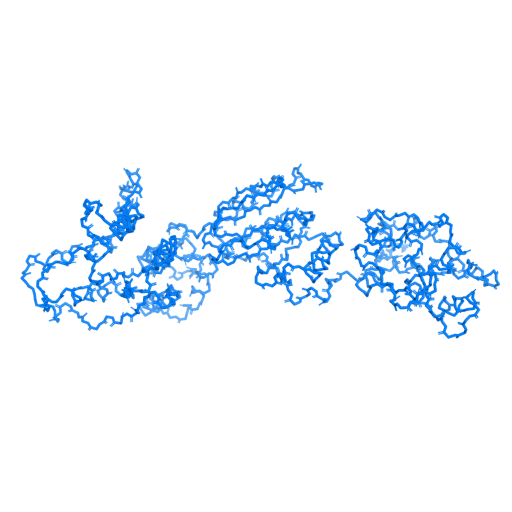C C . PHE A 1 465 ? -15.144 27.221 9.640 1.00 54.38 465 PHE A C 1
ATOM 3615 O O . PHE A 1 465 ? -15.201 26.171 10.279 1.00 54.38 465 PHE A O 1
ATOM 3622 N N . ILE A 1 466 ? -16.035 27.526 8.691 1.00 55.94 466 ILE A N 1
ATOM 3623 C CA . ILE A 1 466 ? -17.180 26.680 8.325 1.00 55.94 466 ILE A CA 1
ATOM 3624 C C . ILE A 1 466 ? -16.684 25.292 7.882 1.00 55.94 466 ILE A C 1
ATOM 3626 O O . ILE A 1 466 ? -15.829 25.189 7.004 1.00 55.94 466 ILE A O 1
ATOM 3630 N N . GLY A 1 467 ? -17.241 24.233 8.476 1.00 67.38 467 GLY A N 1
ATOM 3631 C CA . GLY A 1 467 ? -16.920 22.830 8.177 1.00 67.38 467 GLY A CA 1
ATOM 3632 C C . GLY A 1 467 ? -15.769 22.234 8.999 1.00 67.38 467 GLY A C 1
ATOM 3633 O O . GLY A 1 467 ? -15.649 21.014 9.073 1.00 67.38 467 GLY A O 1
ATOM 3634 N N . GLU A 1 468 ? -14.947 23.048 9.667 1.00 74.81 468 GLU A N 1
ATOM 3635 C CA . GLU A 1 468 ? -13.862 22.541 10.520 1.00 74.81 468 GLU A CA 1
ATOM 3636 C C . GLU A 1 468 ? -14.396 21.982 11.849 1.00 74.81 468 GLU A C 1
ATOM 3638 O O . GLU A 1 468 ? -13.962 20.913 12.276 1.00 74.81 468 GLU A O 1
ATOM 3643 N N . THR A 1 469 ? -15.415 22.620 12.440 1.00 73.50 469 THR A N 1
ATOM 3644 C CA . THR A 1 469 ? -16.135 22.093 13.616 1.00 73.50 469 THR A CA 1
ATOM 3645 C C . THR A 1 469 ? -16.706 20.695 13.353 1.00 73.50 469 THR A C 1
ATOM 3647 O O . THR A 1 469 ? -16.545 19.792 14.171 1.00 73.50 469 THR A O 1
ATOM 3650 N N . GLU A 1 470 ? -17.317 20.476 12.183 1.00 74.06 470 GLU A N 1
ATOM 3651 C CA . GLU A 1 470 ? -17.875 19.172 11.789 1.00 74.06 470 GLU A CA 1
ATOM 3652 C C . GLU A 1 470 ? -16.781 18.108 11.638 1.00 74.06 470 GLU A C 1
ATOM 3654 O O . GLU A 1 470 ? -16.933 16.986 12.125 1.00 74.06 470 GLU A O 1
ATOM 3659 N N . LYS A 1 471 ? -15.646 18.466 11.019 1.00 75.44 471 LYS A N 1
ATOM 3660 C CA . LYS A 1 471 ? -14.477 17.579 10.920 1.00 75.44 471 LYS A CA 1
ATOM 3661 C C . LYS A 1 471 ? -13.924 17.223 12.301 1.00 75.44 471 LYS A C 1
ATOM 3663 O O . LYS A 1 471 ? -13.612 16.059 12.544 1.00 75.44 471 LYS A O 1
ATOM 3668 N N . ASN A 1 472 ? -13.835 18.187 13.215 1.00 78.94 472 ASN A N 1
ATOM 3669 C CA . ASN A 1 472 ? -13.357 17.954 14.579 1.00 78.94 472 ASN A CA 1
ATOM 3670 C C . ASN A 1 472 ? -14.310 17.055 15.375 1.00 78.94 472 ASN A C 1
ATOM 3672 O O . ASN A 1 472 ? -13.855 16.100 16.003 1.00 78.94 472 ASN A O 1
ATOM 3676 N N . LEU A 1 473 ? -15.623 17.297 15.299 1.00 80.06 473 LEU A N 1
ATOM 3677 C CA . LEU A 1 473 ? -16.629 16.436 15.924 1.00 80.06 473 LEU A CA 1
ATOM 3678 C C . LEU A 1 473 ? -16.578 15.013 15.363 1.00 80.06 473 LEU A C 1
ATOM 3680 O O . LEU A 1 473 ? -16.559 14.063 16.143 1.00 80.06 473 LEU A O 1
ATOM 3684 N N . ARG A 1 474 ? -16.482 14.852 14.036 1.00 78.81 474 ARG A N 1
ATOM 3685 C CA . ARG A 1 474 ? -16.317 13.533 13.404 1.00 78.81 474 ARG A CA 1
ATOM 3686 C C . ARG A 1 474 ? -15.107 12.796 13.972 1.00 78.81 474 ARG A C 1
ATOM 3688 O O . ARG A 1 474 ? -15.251 11.685 14.462 1.00 78.81 474 ARG A O 1
ATOM 3695 N N . ARG A 1 475 ? -13.941 13.452 14.006 1.00 78.69 475 ARG A N 1
ATOM 3696 C CA . ARG A 1 475 ? -12.706 12.877 14.567 1.00 78.69 475 ARG A CA 1
ATOM 3697 C C . ARG A 1 475 ? -12.877 12.429 16.019 1.00 78.69 475 ARG A C 1
ATOM 3699 O O . ARG A 1 475 ? -12.344 11.389 16.392 1.00 78.69 475 ARG A O 1
ATOM 3706 N N . VAL A 1 476 ? -13.602 13.201 16.832 1.00 83.69 476 VAL A N 1
ATOM 3707 C CA . VAL A 1 476 ? -13.888 12.852 18.231 1.00 83.69 476 VAL A CA 1
ATOM 3708 C C . VAL A 1 476 ? -14.742 11.588 18.328 1.00 83.69 476 VAL A C 1
ATOM 3710 O O . VAL A 1 476 ? -14.386 10.682 19.083 1.00 83.69 476 VAL A O 1
ATOM 3713 N N . PHE A 1 477 ? -15.841 11.508 17.576 1.00 83.50 477 PHE A N 1
ATOM 3714 C CA . PHE A 1 477 ? -16.741 10.353 17.623 1.00 83.50 477 PHE A CA 1
ATOM 3715 C C . PHE A 1 477 ? -16.127 9.096 17.010 1.00 83.50 477 PHE A C 1
ATOM 3717 O O . PHE A 1 477 ? -16.199 8.048 17.644 1.00 83.50 477 PHE A O 1
ATOM 3724 N N . ASP A 1 478 ? -15.466 9.201 15.856 1.00 77.88 478 ASP A N 1
ATOM 3725 C CA . ASP A 1 478 ? -14.817 8.063 15.195 1.00 77.88 478 ASP A CA 1
ATOM 3726 C C . ASP A 1 478 ? -13.758 7.446 16.116 1.00 77.88 478 ASP A C 1
ATOM 3728 O O . ASP A 1 478 ? -13.738 6.240 16.357 1.00 77.88 478 ASP A O 1
ATOM 3732 N N . ALA A 1 479 ? -12.913 8.283 16.724 1.00 77.38 479 ALA A N 1
ATOM 3733 C CA . ALA A 1 479 ? -11.887 7.801 17.637 1.00 77.38 479 ALA A CA 1
ATOM 3734 C C . ALA A 1 479 ? -12.488 7.219 18.933 1.00 77.38 479 ALA A C 1
ATOM 3736 O O . ALA A 1 479 ? -11.921 6.299 19.526 1.00 77.38 479 ALA A O 1
ATOM 3737 N N . ALA A 1 480 ? -13.644 7.721 19.376 1.00 80.75 480 ALA A N 1
ATOM 3738 C CA . ALA A 1 480 ? -14.340 7.176 20.535 1.00 80.75 480 ALA A CA 1
ATOM 3739 C C . ALA A 1 480 ? -15.020 5.829 20.253 1.00 80.75 480 ALA A C 1
ATOM 3741 O O . ALA A 1 480 ? -14.998 4.945 21.115 1.00 80.75 480 ALA A O 1
ATOM 3742 N N . GLU A 1 481 ? -15.588 5.662 19.057 1.00 76.31 481 GLU A N 1
ATOM 3743 C CA . GLU A 1 481 ? -16.165 4.400 18.589 1.00 76.31 481 GLU A CA 1
ATOM 3744 C C . GLU A 1 481 ? -15.096 3.307 18.472 1.00 76.31 481 GLU A C 1
ATOM 3746 O O . GLU A 1 481 ? -15.350 2.152 18.821 1.00 76.31 481 GLU A O 1
ATOM 3751 N N . GLU A 1 482 ? -13.881 3.668 18.058 1.00 71.62 482 GLU A N 1
ATOM 3752 C CA . GLU A 1 482 ? -12.748 2.743 18.034 1.00 71.62 482 GLU A CA 1
ATOM 3753 C C . GLU A 1 482 ? -12.267 2.347 19.436 1.00 71.62 482 GLU A C 1
ATOM 3755 O O . GLU A 1 482 ? -11.941 1.180 19.687 1.00 71.62 482 GLU A O 1
ATOM 3760 N N . GLY A 1 483 ? -12.218 3.334 20.336 1.00 71.38 483 GLY A N 1
ATOM 3761 C CA . GLY A 1 483 ? -11.573 3.238 21.640 1.00 71.38 483 GLY A CA 1
ATOM 3762 C C . GLY A 1 483 ? -12.409 2.643 22.770 1.00 71.38 483 GLY A C 1
ATOM 3763 O O . GLY A 1 483 ? -11.854 2.278 23.808 1.00 71.38 483 GLY A O 1
ATOM 3764 N N . GLY A 1 484 ? -13.733 2.585 22.603 1.00 75.00 484 GLY A N 1
ATOM 3765 C CA . GLY A 1 484 ? -14.641 2.187 23.679 1.00 75.00 484 GLY A CA 1
ATOM 3766 C C . GLY A 1 484 ? -14.599 3.143 24.869 1.00 75.00 484 GLY A C 1
ATOM 3767 O O . GLY A 1 484 ? -14.558 2.697 26.010 1.00 75.00 484 GLY A O 1
ATOM 3768 N N . VAL A 1 485 ? -14.539 4.451 24.624 1.00 85.25 485 VAL A N 1
ATOM 3769 C CA . VAL A 1 485 ? -14.332 5.467 25.674 1.00 85.25 485 VAL A CA 1
ATOM 3770 C C . VAL A 1 485 ? -15.634 6.139 26.107 1.00 85.25 485 VAL A C 1
ATOM 3772 O O . VAL A 1 485 ? -16.626 6.149 25.377 1.00 85.25 485 VAL A O 1
ATOM 3775 N N . VAL A 1 486 ? -15.618 6.762 27.286 1.00 89.06 486 VAL A N 1
ATOM 3776 C CA . VAL A 1 486 ? -16.698 7.650 27.742 1.00 89.06 486 VAL A CA 1
ATOM 3777 C C . VAL A 1 486 ? -16.372 9.084 27.328 1.00 89.06 486 VAL A C 1
ATOM 3779 O O . VAL A 1 486 ? -15.370 9.645 27.772 1.00 89.06 486 VAL A O 1
ATOM 3782 N N . LEU A 1 487 ? -17.221 9.691 26.495 1.00 89.81 487 LEU A N 1
ATOM 3783 C CA . LEU A 1 487 ? -17.119 11.105 26.130 1.00 89.81 487 LEU A CA 1
ATOM 3784 C C . LEU A 1 487 ? -17.970 11.965 27.068 1.00 89.81 487 LEU A C 1
ATOM 3786 O O . LEU A 1 487 ? -19.180 11.768 27.178 1.00 89.81 487 LEU A O 1
ATOM 3790 N N . LEU A 1 488 ? -17.339 12.940 27.716 1.00 90.19 488 LEU A N 1
ATOM 3791 C CA . LEU A 1 488 ? -17.984 13.943 28.551 1.00 90.19 488 LEU A CA 1
ATOM 3792 C C . LEU A 1 488 ? -17.985 15.289 27.822 1.00 90.19 488 LEU A C 1
ATOM 3794 O O . LEU A 1 488 ? -16.934 15.892 27.608 1.00 90.19 488 LEU A O 1
ATOM 3798 N N . PHE A 1 489 ? -19.177 15.777 27.501 1.00 88.06 489 PHE A N 1
ATOM 3799 C CA . PHE A 1 489 ? -19.396 17.140 27.029 1.00 88.06 489 PHE A CA 1
ATOM 3800 C C . PHE A 1 489 ? -19.828 17.989 28.227 1.00 88.06 489 PHE A C 1
ATOM 3802 O O . PHE A 1 489 ? -20.964 17.880 28.688 1.00 88.06 489 PHE A O 1
ATOM 3809 N N . ASP A 1 490 ? -18.898 18.773 28.769 1.00 82.31 490 ASP A N 1
ATOM 3810 C CA . ASP A 1 490 ? -19.196 19.743 29.827 1.00 82.31 490 ASP A CA 1
ATOM 3811 C C . ASP A 1 490 ? -19.774 21.016 29.192 1.00 82.31 490 ASP A C 1
ATOM 3813 O O . ASP A 1 490 ? -19.384 21.347 28.076 1.00 82.31 490 ASP A O 1
ATOM 3817 N N . GLU A 1 491 ? -20.713 21.697 29.855 1.00 76.56 491 GLU A N 1
ATOM 3818 C CA . GLU A 1 491 ? -21.404 22.886 29.295 1.00 76.56 491 GLU A CA 1
ATOM 3819 C C . GLU A 1 491 ? -22.050 22.625 27.916 1.00 76.56 491 GLU A C 1
ATOM 3821 O O . GLU A 1 491 ? -21.994 23.421 26.977 1.00 76.56 491 GLU A O 1
ATOM 3826 N N . ALA A 1 492 ? -22.678 21.454 27.786 1.00 71.19 492 ALA A N 1
ATOM 3827 C CA . ALA A 1 492 ? -23.292 20.983 26.549 1.00 71.19 492 ALA A CA 1
ATOM 3828 C C . ALA A 1 492 ? -24.376 21.942 25.998 1.00 71.19 492 ALA A C 1
ATOM 3830 O O . ALA A 1 492 ? -24.671 21.929 24.806 1.00 71.19 492 ALA A O 1
ATOM 3831 N N . ASP A 1 493 ? -24.951 22.809 26.829 1.00 70.12 493 ASP A N 1
ATOM 3832 C CA . ASP A 1 493 ? -25.882 23.862 26.421 1.00 70.12 493 ASP A CA 1
ATOM 3833 C C . ASP A 1 493 ? -25.278 24.865 25.424 1.00 70.12 493 ASP A C 1
ATOM 3835 O O . ASP A 1 493 ? -26.021 25.410 24.604 1.00 70.12 493 ASP A O 1
ATOM 3839 N N . ALA A 1 494 ? -23.951 25.035 25.416 1.00 67.12 494 ALA A N 1
ATOM 3840 C CA . ALA A 1 494 ? -23.247 25.834 24.414 1.00 67.12 494 ALA A CA 1
ATOM 3841 C C . ALA A 1 494 ? -23.290 25.213 23.003 1.00 67.12 494 ALA A C 1
ATOM 3843 O O . ALA A 1 494 ? -23.296 25.950 22.020 1.00 67.12 494 ALA A O 1
ATOM 3844 N N . LEU A 1 495 ? -23.358 23.878 22.893 1.00 65.06 495 LEU A N 1
ATOM 3845 C CA . LEU A 1 495 ? -23.459 23.154 21.615 1.00 65.06 495 LEU A CA 1
ATOM 3846 C C . LEU A 1 495 ? -24.901 22.789 21.231 1.00 65.06 495 LEU A C 1
ATOM 3848 O O . LEU A 1 495 ? -25.248 22.785 20.054 1.00 65.06 495 LEU A O 1
ATOM 3852 N N . PHE A 1 496 ? -25.742 22.443 22.209 1.00 66.69 496 PHE A N 1
ATOM 3853 C CA . PHE A 1 496 ? -27.080 21.869 21.993 1.00 66.69 496 PHE A CA 1
ATOM 3854 C C . PHE A 1 496 ? -28.221 22.856 22.297 1.00 66.69 496 PHE A C 1
ATOM 3856 O O . PHE A 1 496 ? -29.346 22.449 22.607 1.00 66.69 496 PHE A O 1
ATOM 3863 N N . GLY A 1 497 ? -27.942 24.160 22.237 1.00 60.00 497 GLY A N 1
ATOM 3864 C CA . GLY A 1 497 ? -28.918 25.220 22.483 1.00 60.00 497 GLY A CA 1
ATOM 3865 C C . GLY A 1 497 ? -30.142 25.169 21.552 1.00 60.00 497 GLY A C 1
ATOM 3866 O O . GLY A 1 497 ? -30.105 24.638 20.440 1.00 60.00 497 GLY A O 1
ATOM 3867 N N . LYS A 1 498 ? -31.270 25.743 22.001 1.00 50.38 498 LYS A N 1
ATOM 3868 C CA . LYS A 1 498 ? -32.477 25.884 21.164 1.00 50.38 498 LYS A CA 1
ATOM 3869 C C . LYS A 1 498 ? -32.159 26.725 19.930 1.00 50.38 498 LYS A C 1
ATOM 3871 O O . LYS A 1 498 ? -31.538 27.774 20.063 1.00 50.38 498 LYS A O 1
ATOM 3876 N N . ARG A 1 499 ? -32.701 26.327 18.770 1.00 50.25 499 ARG A N 1
ATOM 3877 C CA . ARG A 1 499 ? -32.660 27.154 17.559 1.00 50.25 499 ARG A CA 1
ATOM 3878 C C . ARG A 1 499 ? -33.258 28.533 17.852 1.00 50.25 499 ARG A C 1
ATOM 3880 O O . ARG A 1 499 ? -34.473 28.642 18.020 1.00 50.25 499 ARG A O 1
ATOM 3887 N N . SER A 1 500 ? -32.429 29.567 17.959 1.00 44.53 500 SER A N 1
ATOM 3888 C CA . SER A 1 500 ? -32.890 30.952 18.060 1.00 44.53 500 SER A CA 1
ATOM 3889 C C . SER A 1 500 ? -33.357 31.427 16.681 1.00 44.53 500 SER A C 1
ATOM 3891 O O . SER A 1 500 ? -32.751 31.096 15.657 1.00 44.53 500 SER A O 1
ATOM 3893 N N . GLU A 1 501 ? -34.467 32.176 16.634 1.00 36.53 501 GLU A N 1
ATOM 3894 C CA . GLU A 1 501 ? -34.886 32.873 15.414 1.00 36.53 501 GLU A CA 1
ATOM 3895 C C . GLU A 1 501 ? -33.771 33.833 14.989 1.00 36.53 501 GLU A C 1
ATOM 3897 O O . GLU A 1 501 ? -33.390 34.732 15.738 1.00 36.53 501 GLU A O 1
ATOM 3902 N N . VAL A 1 502 ? -33.238 33.603 13.789 1.00 41.09 502 VAL A N 1
ATOM 3903 C CA . VAL A 1 502 ? -32.063 34.282 13.237 1.00 41.09 502 VAL A CA 1
ATOM 3904 C C . VAL A 1 502 ? -32.285 35.795 13.210 1.00 41.09 502 VAL A C 1
ATOM 3906 O O . VAL A 1 502 ? -33.070 36.286 12.395 1.00 41.09 502 VAL A O 1
ATOM 3909 N N . LYS A 1 503 ? -31.560 36.541 14.052 1.00 42.03 503 LYS A N 1
ATOM 3910 C CA . LYS A 1 503 ? -31.453 38.005 13.931 1.00 42.03 503 LYS A CA 1
ATOM 3911 C C . LYS A 1 503 ? -30.068 38.461 13.500 1.00 42.03 503 LYS A C 1
ATOM 3913 O O . LYS A 1 503 ? -29.982 39.514 12.875 1.00 42.03 503 LYS A O 1
ATOM 3918 N N . ASP A 1 504 ? -29.028 37.657 13.720 1.00 46.94 504 ASP A N 1
ATOM 3919 C CA . ASP A 1 504 ? -27.679 37.994 13.269 1.00 46.94 504 ASP A CA 1
ATOM 3920 C C . ASP A 1 504 ? -26.937 36.828 12.595 1.00 46.94 504 ASP A C 1
ATOM 3922 O O . ASP A 1 504 ? -27.327 35.660 12.655 1.00 46.94 504 ASP A O 1
ATOM 3926 N N . SER A 1 505 ? -25.838 37.157 11.920 1.00 45.03 505 SER A N 1
ATOM 3927 C CA . SER A 1 505 ? -24.965 36.206 11.221 1.00 45.03 505 SER A CA 1
ATOM 3928 C C . SER A 1 505 ? -24.381 35.162 12.182 1.00 45.03 505 SER A C 1
ATOM 3930 O O . SER A 1 505 ? -24.180 34.024 11.776 1.00 45.03 505 SER A O 1
ATOM 3932 N N . HIS A 1 506 ? -24.176 35.530 13.456 1.00 45.19 506 HIS A N 1
ATOM 3933 C CA . HIS A 1 506 ? -23.746 34.626 14.530 1.00 45.19 506 HIS A CA 1
ATOM 3934 C C . HIS A 1 506 ? -24.787 33.552 14.894 1.00 45.19 506 HIS A C 1
ATOM 3936 O O . HIS A 1 506 ? -24.420 32.392 15.065 1.00 45.19 506 HIS A O 1
ATOM 3942 N N . ASP A 1 507 ? -26.081 33.888 14.898 1.00 47.00 507 ASP A N 1
ATOM 3943 C CA . ASP A 1 507 ? -27.162 32.941 15.230 1.00 47.00 507 ASP A CA 1
ATOM 3944 C C . ASP A 1 507 ? -27.354 31.861 14.154 1.00 47.00 507 ASP A C 1
ATOM 3946 O O . ASP A 1 507 ? -27.884 30.777 14.406 1.00 47.00 507 ASP A O 1
ATOM 3950 N N . ARG A 1 508 ? -26.919 32.140 12.919 1.00 45.31 508 ARG A N 1
ATOM 3951 C CA . ARG A 1 508 ? -26.920 31.153 11.834 1.00 45.31 508 ARG A CA 1
ATOM 3952 C C . ARG A 1 508 ? -25.863 30.063 12.031 1.00 45.31 508 ARG A C 1
ATOM 3954 O O . ARG A 1 508 ? -26.125 28.934 11.627 1.00 45.31 508 ARG A O 1
ATOM 3961 N N . TYR A 1 509 ? -24.726 30.372 12.661 1.00 48.50 509 TYR A N 1
ATOM 3962 C CA . TYR A 1 509 ? -23.641 29.407 12.884 1.00 48.50 509 TYR A CA 1
ATOM 3963 C C . TYR A 1 509 ? -24.011 28.366 13.949 1.00 48.50 509 TYR A C 1
ATOM 3965 O O . TYR A 1 509 ? -23.890 27.174 13.679 1.00 48.50 509 TYR A O 1
ATOM 3973 N N . ALA A 1 510 ? -24.611 28.789 15.067 1.00 44.47 510 ALA A N 1
ATOM 3974 C CA . ALA A 1 510 ? -25.091 27.876 16.114 1.00 44.47 510 ALA A CA 1
ATOM 3975 C C . ALA A 1 510 ? -26.152 26.876 15.601 1.00 44.47 510 ALA A C 1
ATOM 3977 O O . ALA A 1 510 ? -26.204 25.721 16.012 1.00 44.47 510 ALA A O 1
ATOM 3978 N N . ASN A 1 511 ? -26.992 27.293 14.646 1.00 40.66 511 ASN A N 1
ATOM 3979 C CA . ASN A 1 511 ? -28.056 26.450 14.089 1.00 40.66 511 ASN A CA 1
ATOM 3980 C C . ASN A 1 511 ? -27.567 25.379 13.093 1.00 40.66 511 ASN A C 1
ATOM 3982 O O . ASN A 1 511 ? -28.249 24.363 12.909 1.00 40.66 511 ASN A O 1
ATOM 3986 N N . ILE A 1 512 ? -26.422 25.602 12.436 1.00 46.69 512 ILE A N 1
ATOM 3987 C CA . ILE A 1 512 ? -25.807 24.637 11.508 1.00 46.69 512 ILE A CA 1
ATOM 3988 C C . ILE A 1 512 ? -25.096 23.530 12.301 1.00 46.69 512 ILE A C 1
ATOM 3990 O O . ILE A 1 512 ? -25.270 22.358 11.977 1.00 46.69 512 ILE A O 1
ATOM 3994 N N . GLU A 1 513 ? -24.426 23.877 13.404 1.00 49.31 513 GLU A N 1
ATOM 3995 C CA . GLU A 1 513 ? -23.721 22.932 14.288 1.00 49.31 513 GLU A CA 1
ATOM 3996 C C . GLU A 1 513 ? -24.657 21.888 14.931 1.00 49.31 513 GLU A C 1
ATOM 3998 O O . GLU A 1 513 ? -24.313 20.708 15.008 1.00 49.31 513 GLU A O 1
ATOM 4003 N N . VAL A 1 514 ? -25.890 22.273 15.288 1.00 49.25 514 VAL A N 1
ATOM 4004 C CA . VAL A 1 514 ? -26.905 21.351 15.845 1.00 49.25 514 VAL A CA 1
ATOM 4005 C C . VAL A 1 514 ? -27.389 20.306 14.823 1.00 49.25 514 VAL A C 1
ATOM 4007 O O . VAL A 1 514 ? -27.847 19.235 15.215 1.00 49.25 514 VAL A O 1
ATOM 4010 N N . SER A 1 515 ? -27.304 20.574 13.513 1.00 41.19 515 SER A N 1
ATOM 4011 C CA . SER A 1 515 ? -27.840 19.660 12.485 1.00 41.19 515 SER A CA 1
ATOM 4012 C C . SER A 1 515 ? -26.896 18.513 12.105 1.00 41.19 515 SER A C 1
ATOM 4014 O O . SER A 1 515 ? -27.346 17.583 11.448 1.00 41.19 515 SER A O 1
ATOM 4016 N N . TYR A 1 516 ? -25.620 18.559 12.501 1.00 44.50 516 TYR A N 1
ATOM 4017 C CA . TYR A 1 516 ? -24.645 17.491 12.233 1.00 44.50 516 TYR A CA 1
ATOM 4018 C C . TYR A 1 516 ? -24.669 16.375 13.299 1.00 44.50 516 TYR A C 1
ATOM 4020 O O . TYR A 1 516 ? -24.262 15.247 13.036 1.00 44.50 516 TYR A O 1
ATOM 4028 N N . LEU A 1 517 ? -25.149 16.689 14.508 1.00 47.09 517 LEU A N 1
ATOM 4029 C CA . LEU A 1 517 ? -25.198 15.784 15.668 1.00 47.09 517 LEU A CA 1
ATOM 4030 C C . LEU A 1 517 ? -26.547 15.047 15.830 1.00 47.09 517 LEU A C 1
ATOM 4032 O O . LEU A 1 517 ? -26.673 14.208 16.724 1.00 47.09 517 LEU A O 1
ATOM 4036 N N . LEU A 1 518 ? -27.544 15.370 14.994 1.00 38.12 518 LEU A N 1
ATOM 4037 C CA . LEU A 1 518 ? -28.871 14.736 14.905 1.00 38.12 518 LEU A CA 1
ATOM 4038 C C . LEU A 1 518 ? -28.964 13.883 13.639 1.00 38.12 518 LEU A C 1
ATOM 4040 O O . LEU A 1 518 ? -29.592 12.799 13.709 1.00 38.12 518 LEU A O 1
#